Protein AF-0000000078027357 (afdb_homodimer)

Organism: NCBI:txid82991

InterPro domains:
  IPR000847 LysR, HTH, N-terminal domain [PF00126] (6-61)
  IPR000847 LysR, HTH, N-terminal domain [PS50931] (3-60)
  IPR036388 Winged helix-like DNA-binding domain superfamily [G3DSA:1.10.10.10] (1-81)
  IPR036390 Winged helix DNA-binding domain superfamily [SSF46785] (2-79)
  IPR050389 LysR-type Transcriptional Regulators [PTHR30118] (2-287)

Foldseek 3Di:
DDLDLVLLLLLLLCAVVVALCRSCVVVVHDSVVSVVSLVVVCVVPVDRQWDDDPVHTHGDPVSVVSCLQQVVVSVVVCVVVPPPPPPPVPLPAAEAEEEEAQVVVVVLVVVCVVVVPQRRRHHYHYDYHDLALVVVVVCQVSVVHFKYKDFDHPDDPQKDKDWQDKAAKWKKAACVADPDHDADALVNQAVAEAEEEPSCPRRVCVQAPCLVVDPSNVNHHYDHYDNHPVVRLVVRNVYNHMYMDGPQCQVVVVVPGRIDIGHDNDDDDGMDIMMMMHGPVSCVVCSSVSSVVCSNPDDD/DDLDLVLLLLLLLCAVVVALCRSCVVVVHDSVVSVVSLVVVCVVPVDRQWDDDPVHTHGDPVSVVSCLQCVVVSVVVCVVVVPPPPPPVDLPAAEAEEEEAQVVVVVLVVVCVVVVPLRPNHHYHYDYHDLALVVVVVCQVSVVHFKYKDFDHPDDPQKDKDWQDKAAKWKKAACVADPDHDADALVNQAVAEAEEEPSCPRRVCVQQPCLVVDPSNVNHHYDHYDNHPVVRLVVRNVYNHMYMDGPQCQVVVVVPGRIDIGHDNDDDDGMDIMMMMHGPVSCVVCSSVSSVVCSSPDHD

Secondary structure (DSSP, 8-state):
----HHHHHHHHHHHHHS-HHHHHHHHTS-HHHHHHHHHHHHHHSSS-SEEEETTEEEE-HHHHHHHHHHHHHHHHHHHHTT------S----PEEEEE--HHHHHHHHHHHHHSTTSSSSPEEEEEPPPSSHHHHHHHHHTTS-SEEEESPPPP-TTEEEEEEEEEEEEEEEETT-SS--S---HHHHHHSEEEEETTHHHHTHHHHGGGGT-HHHHT-EEEEEES-HHHHHHHHHTSS-BEEEEGGGHHHHHHHSSEEEEE-SS----EEEEEEEEETTGGGSHHHHHHHHHHHT---/----HHHHHHHHHHHHHS-HHHHHHHHT--HHHHHHHHHHHHHHSSS-SEEEETTEEEE-HHHHHHHHHHHHHHHHHHHHTT------S-S--PEEEEE--HHHHHHHHHHHHHSTTSSSSPEEEEEPPPSSHHHHHHHHHTTS-SEEEESPPPP-TTEEEEEEEEEEEEEEEETT-SS--S---HHHHHHSEEEEETTHHHHTHHHHGGGGT-HHHHT-EEEEEES-HHHHHHHHHTSS-BEEEEGGGHHHHHHHSSEEEEE-SS----EEEEEEEEETTGGGSHHHHHHHHHHHT---

Solvent-accessible surface area (backbone atoms only — not comparable to full-atom values): 32270 Å² total; per-residue (Å²): 134,75,87,51,69,67,37,50,40,46,47,37,35,26,57,75,58,43,23,55,63,55,22,10,59,73,67,72,46,51,48,65,56,41,50,48,34,51,49,50,50,26,67,69,32,94,50,67,35,55,42,84,48,99,89,40,49,37,61,26,73,58,30,50,48,49,28,64,65,38,40,48,48,34,48,48,46,40,59,63,68,56,61,59,63,78,70,63,89,56,82,65,50,55,70,48,30,35,27,33,48,49,42,58,49,45,51,52,50,53,51,44,66,73,39,65,71,66,54,80,60,36,23,44,33,38,42,79,52,64,91,40,67,65,55,46,50,47,32,30,73,51,50,69,24,50,35,39,39,40,56,79,69,78,91,42,96,60,48,45,77,43,80,68,50,72,33,44,56,24,32,39,36,15,65,77,26,85,83,53,76,92,63,65,46,55,66,56,58,55,71,34,42,26,45,43,64,58,58,39,66,82,60,18,44,71,28,38,47,52,44,87,70,34,63,76,60,66,66,48,43,62,40,37,35,25,61,42,55,41,49,50,52,53,49,23,44,72,35,69,28,32,31,77,38,51,45,82,50,47,75,63,43,50,76,75,40,62,46,45,76,39,68,60,61,60,96,76,75,37,35,36,57,37,24,41,33,32,28,60,70,46,53,70,38,62,68,52,32,52,46,50,51,51,62,68,67,59,76,135,134,74,86,51,70,68,37,50,41,47,46,36,35,27,57,75,58,44,24,56,63,55,21,10,59,73,66,71,46,52,49,66,57,42,51,47,34,50,48,49,49,27,67,68,33,94,48,67,34,54,41,85,47,100,87,41,48,37,62,25,74,58,31,50,50,49,29,65,65,35,40,46,48,36,49,48,46,40,60,64,66,57,62,60,63,78,68,66,88,55,83,66,49,54,69,49,32,34,28,34,50,50,42,57,48,44,51,52,51,52,50,44,64,71,38,64,71,67,54,80,60,37,23,43,35,38,42,78,51,66,91,42,67,65,57,46,50,47,32,31,74,51,50,70,24,49,34,39,39,40,57,78,70,78,92,44,96,60,48,45,77,44,80,69,48,74,32,44,57,24,32,40,34,14,64,78,27,84,80,53,76,93,64,67,47,54,66,56,57,54,71,34,43,27,45,42,65,58,60,39,64,81,60,18,46,70,30,37,47,51,42,88,70,34,63,76,61,65,66,48,43,62,41,36,34,26,64,43,54,38,47,50,51,53,51,23,42,73,37,69,29,33,32,77,40,50,46,83,49,46,74,63,45,51,75,75,40,63,46,44,77,41,69,60,63,61,94,75,74,38,35,36,57,36,22,42,34,30,27,60,69,45,52,71,37,62,68,52,32,51,46,50,52,50,62,69,66,59,75,134

Nearest PDB structures (foldseek):
  2esn-assembly1_D  TM=6.132E-01  e=6.897E-20  Pseudomonas aeruginosa
  2esn-assembly1_A  TM=5.566E-01  e=1.843E-20  Pseudomonas aeruginosa
  2esn-assembly1_B  TM=5.673E-01  e=1.166E-18  Pseudomonas aeruginosa
  4rns-assembly2_C  TM=7.978E-01  e=6.144E-14  Sphingobium chlorophenolicum
  4x6g-assembly1_C  TM=5.302E-01  e=4.193E-17  Pseudomonas aeruginosa PAO1

Sequence (600 aa):
MKIDFNSLVILNAVVESGSVSIAAQRLSISPSSVTYAINKLRRLTDNPIFTRSKTGVKPTTLAHELNTRYKKTVLMINEGLGIEGENHESDVSKTITISTYTYIELWISLMTLKKESVINNGILNFITHPGTNDERLMKLRNREVDIDIGAQLPNDPSIVSYRLFSSPFKVMVSKAHSSIKDTLSVDEWSKNQHIEWNRINSETSSMMGDAQIIEEMMVRKTHITSDSSLNMMMMCANSDSLMLIPEYFCCCIDELLPVKFFDIPFVNSMEASLYVHAHTTSLKDASVGGFLNVIRNYNCMKIDFNSLVILNAVVESGSVSIAAQRLSISPSSVTYAINKLRRLTDNPIFTRSKTGVKPTTLAHELNTRYKKTVLMINEGLGIEGENHESDVSKTITISTYTYIELWISLMTLKKESVINNGILNFITHPGTNDERLMKLRNREVDIDIGAQLPNDPSIVSYRLFSSPFKVMVSKAHSSIKDTLSVDEWSKNQHIEWNRINSETSSMMGDAQIIEEMMVRKTHITSDSSLNMMMMCANSDSLMLIPEYFCCCIDELLPVKFFDIPFVNSMEASLYVHAHTTSLKDASVGGFLNVIRNYNC

Structure (mmCIF, N/CA/C/O backbone):
data_AF-0000000078027357-model_v1
#
loop_
_entity.id
_entity.type
_entity.pdbx_description
1 polymer 'LysR family transcriptional regulator'
#
loop_
_atom_site.group_PDB
_atom_site.id
_atom_site.type_symbol
_atom_site.label_atom_id
_atom_site.label_alt_id
_atom_site.label_comp_id
_atom_site.label_asym_id
_atom_site.label_entity_id
_atom_site.label_seq_id
_atom_site.pdbx_PDB_ins_code
_atom_site.Cartn_x
_atom_site.Cartn_y
_atom_site.Cartn_z
_atom_site.occupancy
_atom_site.B_iso_or_equiv
_atom_site.auth_seq_id
_atom_site.auth_comp_id
_atom_site.auth_asym_id
_atom_site.auth_atom_id
_atom_site.pdbx_PDB_model_num
ATOM 1 N N . MET A 1 1 ? -5.953 26.016 -26.688 1 31.75 1 MET A N 1
ATOM 2 C CA . MET A 1 1 ? -6.426 26.969 -25.688 1 31.75 1 MET A CA 1
ATOM 3 C C . MET A 1 1 ? -6.047 26.531 -24.281 1 31.75 1 MET A C 1
ATOM 5 O O . MET A 1 1 ? -6.211 25.359 -23.922 1 31.75 1 MET A O 1
ATOM 9 N N . LYS A 1 2 ? -5.266 27.219 -23.625 1 43 2 LYS A N 1
ATOM 10 C CA . LYS A 1 2 ? -4.477 26.953 -22.422 1 43 2 LYS A CA 1
ATOM 11 C C . LYS A 1 2 ? -5.32 27.125 -21.156 1 43 2 LYS A C 1
ATOM 13 O O . LYS A 1 2 ? -6.066 28.109 -21.031 1 43 2 LYS A O 1
ATOM 18 N N . ILE A 1 3 ? -5.66 26.156 -20.516 1 47.62 3 ILE A N 1
ATOM 19 C CA . ILE A 1 3 ? -6.266 26.328 -19.188 1 47.62 3 ILE A CA 1
ATOM 20 C C . ILE A 1 3 ? -5.512 27.406 -18.406 1 47.62 3 ILE A C 1
ATOM 22 O O . ILE A 1 3 ? -4.285 27.328 -18.281 1 47.62 3 ILE A O 1
ATOM 26 N N . ASP A 1 4 ? -6.238 28.609 -18.281 1 53.19 4 ASP A N 1
ATOM 27 C CA . ASP A 1 4 ? -5.562 29.656 -17.516 1 53.19 4 ASP A CA 1
ATOM 28 C C . ASP A 1 4 ? -5.695 29.438 -16.016 1 53.19 4 ASP A C 1
ATOM 30 O O . ASP A 1 4 ? -6.605 28.734 -15.57 1 53.19 4 ASP A O 1
ATOM 34 N N . PHE A 1 5 ? -4.82 29.922 -15.266 1 54.72 5 PHE A N 1
ATOM 35 C CA . PHE A 1 5 ? -4.664 29.766 -13.828 1 54.72 5 PHE A CA 1
ATOM 36 C C . PHE A 1 5 ? -5.91 30.234 -13.086 1 54.72 5 PHE A C 1
ATOM 38 O O . PHE A 1 5 ? -6.355 29.594 -12.133 1 54.72 5 PHE A O 1
ATOM 45 N N . ASN A 1 6 ? -6.473 31.297 -13.633 1 59.97 6 ASN A N 1
ATOM 46 C CA . ASN A 1 6 ? -7.652 31.859 -12.992 1 59.97 6 ASN A CA 1
ATOM 47 C C . ASN A 1 6 ? -8.836 30.906 -13.031 1 59.97 6 ASN A C 1
ATOM 49 O O . ASN A 1 6 ? -9.602 30.812 -12.07 1 59.97 6 ASN A O 1
ATOM 53 N N . SER A 1 7 ? -8.828 30.188 -14.062 1 65.44 7 SER A N 1
ATOM 54 C CA . SER A 1 7 ? -9.914 29.234 -14.219 1 65.44 7 SER A CA 1
ATOM 55 C C . SER A 1 7 ? -9.781 28.078 -13.234 1 65.44 7 SER A C 1
ATOM 57 O O . SER A 1 7 ? -10.789 27.578 -12.719 1 65.44 7 SER A O 1
ATOM 59 N N . LEU A 1 8 ? -8.633 27.781 -12.898 1 67.44 8 LEU A N 1
ATOM 60 C CA . LEU A 1 8 ? -8.398 26.672 -11.969 1 67.44 8 LEU A CA 1
ATOM 61 C C . LEU A 1 8 ? -8.703 27.109 -10.539 1 67.44 8 LEU A C 1
ATOM 63 O O . LEU A 1 8 ? -9.234 26.328 -9.75 1 67.44 8 LEU A O 1
ATOM 67 N N . VAL A 1 9 ? -8.453 28.344 -10.297 1 66.75 9 VAL A N 1
ATOM 68 C CA . VAL A 1 9 ? -8.773 28.922 -8.992 1 66.75 9 VAL A CA 1
ATOM 69 C C . VAL A 1 9 ? -10.289 28.953 -8.812 1 66.75 9 VAL A C 1
ATOM 71 O O . VAL A 1 9 ? -10.805 28.609 -7.746 1 66.75 9 VAL A O 1
ATOM 74 N N . ILE A 1 10 ? -10.914 29.328 -9.844 1 71 10 ILE A N 1
ATOM 75 C CA . ILE A 1 10 ? -12.367 29.438 -9.828 1 71 10 ILE A CA 1
ATOM 76 C C . ILE A 1 10 ? -12.984 28.031 -9.719 1 71 10 ILE A C 1
ATOM 78 O O . ILE A 1 10 ? -13.93 27.828 -8.953 1 71 10 ILE A O 1
ATOM 82 N N . LEU A 1 11 ? -12.375 27.125 -10.391 1 73.88 11 LEU A N 1
ATOM 83 C CA . LEU A 1 11 ? -12.82 25.75 -10.328 1 73.88 11 LEU A CA 1
ATOM 84 C C . LEU A 1 11 ? -12.734 25.219 -8.898 1 73.88 11 LEU A C 1
ATOM 86 O O . LEU A 1 11 ? -13.695 24.625 -8.391 1 73.88 11 LEU A O 1
ATOM 90 N N . ASN A 1 12 ? -11.641 25.484 -8.367 1 71.25 12 ASN A N 1
ATOM 91 C CA . ASN A 1 12 ? -11.43 25.047 -6.988 1 71.25 12 ASN A CA 1
ATOM 92 C C . ASN A 1 12 ? -12.453 25.672 -6.043 1 71.25 12 ASN A C 1
ATOM 94 O O . ASN A 1 12 ? -13.008 24.969 -5.191 1 71.25 12 ASN A O 1
ATOM 98 N N . ALA A 1 13 ? -12.688 26.922 -6.172 1 70.25 13 ALA A N 1
ATOM 99 C CA . ALA A 1 13 ? -13.633 27.641 -5.32 1 70.25 13 ALA A CA 1
ATOM 100 C C . ALA A 1 13 ? -15.047 27.094 -5.492 1 70.25 13 ALA A C 1
ATOM 102 O O . ALA A 1 13 ? -15.781 26.938 -4.516 1 70.25 13 ALA A O 1
ATOM 103 N N . VAL A 1 14 ? -15.328 26.688 -6.672 1 74.56 14 VAL A N 1
ATOM 104 C CA . VAL A 1 14 ? -16.672 26.203 -6.965 1 74.56 14 VAL A CA 1
ATOM 105 C C . VAL A 1 14 ? -16.844 24.781 -6.457 1 74.56 14 VAL A C 1
ATOM 107 O O . VAL A 1 14 ? -17.859 24.438 -5.863 1 74.56 14 VAL A O 1
ATOM 110 N N . VAL A 1 15 ? -15.805 24.062 -6.656 1 70.88 15 VAL A N 1
ATOM 111 C CA . VAL A 1 15 ? -15.859 22.656 -6.238 1 70.88 15 VAL A CA 1
ATOM 112 C C . VAL A 1 15 ? -15.922 22.578 -4.715 1 70.88 15 VAL A C 1
ATOM 114 O O . VAL A 1 15 ? -16.688 21.781 -4.164 1 70.88 15 VAL A O 1
ATOM 117 N N . GLU A 1 16 ? -15.18 23.422 -4.062 1 66.69 16 GLU A N 1
ATOM 118 C CA . GLU A 1 16 ? -15.109 23.406 -2.605 1 66.69 16 GLU A CA 1
ATOM 119 C C . GLU A 1 16 ? -16.375 23.984 -1.987 1 66.69 16 GLU A C 1
ATOM 121 O O . GLU A 1 16 ? -16.859 23.5 -0.96 1 66.69 16 GLU A O 1
ATOM 126 N N . SER A 1 17 ? -16.891 25.016 -2.637 1 65.62 17 SER A N 1
ATOM 127 C CA . SER A 1 17 ? -18.031 25.719 -2.061 1 65.62 17 SER A CA 1
ATOM 128 C C . SER A 1 17 ? -19.344 25.109 -2.555 1 65.62 17 SER A C 1
ATOM 130 O O . SER A 1 17 ? -20.391 25.281 -1.914 1 65.62 17 SER A O 1
ATOM 132 N N . GLY A 1 18 ? -19.188 24.391 -3.605 1 66.94 18 GLY A N 1
ATOM 133 C CA . GLY A 1 18 ? -20.375 23.844 -4.238 1 66.94 18 GLY A CA 1
ATOM 134 C C . GLY A 1 18 ? -21.328 24.891 -4.773 1 66.94 18 GLY A C 1
ATOM 135 O O . GLY A 1 18 ? -22.484 24.609 -5.074 1 66.94 18 GLY A O 1
ATOM 136 N N . SER A 1 19 ? -20.906 26.109 -4.785 1 69.81 19 SER A N 1
ATOM 137 C CA . SER A 1 19 ? -21.781 27.219 -5.168 1 69.81 19 SER A CA 1
ATOM 138 C C . SER A 1 19 ? -21 28.281 -5.93 1 69.81 19 SER A C 1
ATOM 140 O O . SER A 1 19 ? -19.906 28.672 -5.531 1 69.81 19 SER A O 1
A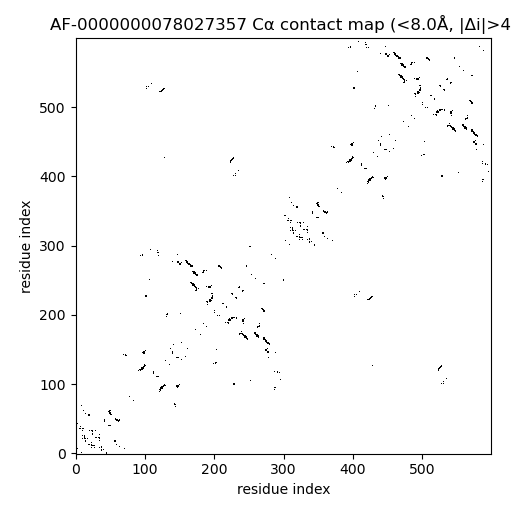TOM 142 N N . VAL A 1 20 ? -21.672 28.688 -7.023 1 75.88 20 VAL A N 1
ATOM 143 C CA . VAL A 1 20 ? -21.094 29.75 -7.836 1 75.88 20 VAL A CA 1
ATOM 144 C C . VAL A 1 20 ? -21.078 31.062 -7.039 1 75.88 20 VAL A C 1
ATOM 146 O O . VAL A 1 20 ? -20.078 31.781 -7.035 1 75.88 20 VAL A O 1
ATOM 149 N N . SER A 1 21 ? -22.172 31.281 -6.359 1 76.19 21 SER A N 1
ATOM 150 C CA . SER A 1 21 ? -22.281 32.531 -5.617 1 76.19 21 SER A CA 1
ATOM 151 C C . SER A 1 21 ? -21.297 32.594 -4.457 1 76.19 21 SER A C 1
ATOM 153 O O . SER A 1 21 ? -20.672 33.625 -4.207 1 76.19 21 SER A O 1
ATOM 155 N N . ILE A 1 22 ? -21.094 31.516 -3.838 1 76.38 22 ILE A N 1
ATOM 156 C CA . ILE A 1 22 ? -20.188 31.453 -2.707 1 76.38 22 ILE A CA 1
ATOM 157 C C . ILE A 1 22 ? -18.734 31.531 -3.209 1 76.38 22 ILE A C 1
ATOM 159 O O . ILE A 1 22 ? -17.906 32.219 -2.627 1 76.38 22 ILE A O 1
ATOM 163 N N . ALA A 1 23 ? -18.547 30.922 -4.203 1 76.81 23 ALA A N 1
ATOM 164 C CA . ALA A 1 23 ? -17.219 30.984 -4.82 1 76.81 23 ALA A CA 1
ATOM 165 C C . ALA A 1 23 ? -16.891 32.406 -5.262 1 76.81 23 ALA A C 1
ATOM 167 O O . ALA A 1 23 ? -15.766 32.875 -5.059 1 76.81 23 ALA A O 1
ATOM 168 N N . ALA A 1 24 ? -17.812 33 -5.812 1 78.44 24 ALA A N 1
ATOM 169 C CA . ALA A 1 24 ? -17.656 34.406 -6.242 1 78.44 24 ALA A CA 1
ATOM 170 C C . ALA A 1 24 ? -17.328 35.281 -5.059 1 78.44 24 ALA A C 1
ATOM 172 O O . ALA A 1 24 ? -16.438 36.156 -5.145 1 78.44 24 ALA A O 1
ATOM 173 N N . GLN A 1 25 ? -18.031 35.062 -4.051 1 76.5 25 GLN A N 1
ATOM 174 C CA . GLN A 1 25 ? -17.797 35.812 -2.834 1 76.5 25 GLN A CA 1
ATOM 175 C C . GLN A 1 25 ? -16.406 35.531 -2.264 1 76.5 25 GLN A C 1
ATOM 177 O O . GLN A 1 25 ? -15.695 36.469 -1.883 1 76.5 25 GLN A O 1
ATOM 182 N N . ARG A 1 26 ? -16.062 34.344 -2.312 1 70.5 26 ARG A N 1
ATOM 183 C CA . ARG A 1 26 ? -14.781 33.906 -1.751 1 70.5 26 ARG A CA 1
ATOM 184 C C . ARG A 1 26 ? -13.617 34.5 -2.555 1 70.5 26 ARG A C 1
ATOM 186 O O . ARG A 1 26 ? -12.578 34.844 -1.988 1 70.5 26 ARG A O 1
ATOM 193 N N . LEU A 1 27 ? -13.859 34.562 -3.766 1 69.44 27 LEU A N 1
ATOM 194 C CA . LEU A 1 27 ? -12.797 35 -4.668 1 69.44 27 LEU A CA 1
ATOM 195 C C . LEU A 1 27 ? -12.922 36.5 -4.965 1 69.44 27 LEU A C 1
ATOM 197 O O . LEU A 1 27 ? -12.086 37.062 -5.684 1 69.44 27 LEU A O 1
ATOM 201 N N . SER A 1 28 ? -13.906 37.062 -4.414 1 70.62 28 SER A N 1
ATOM 202 C CA . SER A 1 28 ? -14.18 38.5 -4.613 1 70.62 28 SER A CA 1
ATOM 203 C C . SER A 1 28 ? -14.297 38.812 -6.098 1 70.62 28 SER A C 1
ATOM 205 O O . SER A 1 28 ? -13.703 39.812 -6.562 1 70.62 28 SER A O 1
ATOM 207 N N . ILE A 1 29 ? -14.969 37.938 -6.758 1 76.31 29 ILE A N 1
ATOM 208 C CA . ILE A 1 29 ? -15.273 38.219 -8.164 1 76.31 29 ILE A CA 1
ATOM 209 C C . ILE A 1 29 ? -16.781 38.094 -8.391 1 76.31 29 ILE A C 1
ATOM 211 O O . ILE A 1 29 ? -17.531 37.75 -7.484 1 76.31 29 ILE A O 1
ATOM 215 N N . SER A 1 30 ? -17.203 38.562 -9.523 1 76.69 30 SER A N 1
ATOM 216 C CA . SER A 1 30 ? -18.625 38.5 -9.836 1 76.69 30 SER A CA 1
ATOM 217 C C . SER A 1 30 ? -19.047 37.062 -10.164 1 76.69 30 SER A C 1
ATOM 219 O O . SER A 1 30 ? -18.266 36.281 -10.68 1 76.69 30 SER A O 1
ATOM 221 N N . PRO A 1 31 ? -20.266 36.781 -9.781 1 78.31 31 PRO A N 1
ATOM 222 C CA . PRO A 1 31 ? -20.797 35.469 -10.164 1 78.31 31 PRO A CA 1
ATOM 223 C C . PRO A 1 31 ? -20.703 35.219 -11.664 1 78.31 31 PRO A C 1
ATOM 225 O O . PRO A 1 31 ? -20.5 34.062 -12.094 1 78.31 31 PRO A O 1
ATOM 228 N N . SER A 1 32 ? -20.844 36.188 -12.414 1 78.38 32 SER A N 1
ATOM 229 C CA . SER A 1 32 ? -20.734 36.094 -13.867 1 78.38 32 SER A CA 1
ATOM 230 C C . SER A 1 32 ? -19.312 35.688 -14.281 1 78.38 32 SER A C 1
ATOM 232 O O . SER A 1 32 ? -19.125 34.906 -15.219 1 78.38 32 SER A O 1
ATOM 234 N N . SER A 1 33 ? -18.375 36.219 -13.625 1 74.75 33 SER A N 1
ATOM 235 C CA . SER A 1 33 ? -16.984 35.875 -13.891 1 74.75 33 SER A CA 1
ATOM 236 C C . SER A 1 33 ? -16.688 34.406 -13.555 1 74.75 33 SER A C 1
ATOM 238 O O . SER A 1 33 ? -15.93 33.75 -14.258 1 74.75 33 SER A O 1
ATOM 240 N N . VAL A 1 34 ? -17.297 33.969 -12.477 1 76.31 34 VAL A N 1
ATOM 241 C CA . VAL A 1 34 ? -17.156 32.562 -12.102 1 76.31 34 VAL A CA 1
ATOM 242 C C . VAL A 1 34 ? -17.797 31.688 -13.18 1 76.31 34 VAL A C 1
ATOM 244 O O . VAL A 1 34 ? -17.172 30.719 -13.641 1 76.31 34 VAL A O 1
ATOM 247 N N . THR A 1 35 ? -18.891 32.062 -13.562 1 72.69 35 THR A N 1
ATOM 248 C CA . THR A 1 35 ? -19.625 31.328 -14.586 1 72.69 35 THR A CA 1
ATOM 249 C C . THR A 1 35 ? -18.859 31.344 -15.906 1 72.69 35 THR A C 1
ATOM 251 O O . THR A 1 35 ? -18.766 30.312 -16.578 1 72.69 35 THR A O 1
ATOM 254 N N . TYR A 1 36 ? -18.328 32.375 -16.172 1 73.62 36 TYR A N 1
ATOM 255 C CA . TYR A 1 36 ? -17.516 32.5 -17.375 1 73.62 36 TYR A CA 1
ATOM 256 C C . TYR A 1 36 ? -16.297 31.578 -17.328 1 73.62 36 TYR A C 1
ATOM 258 O O . TYR A 1 36 ? -16 30.875 -18.297 1 73.62 36 TYR A O 1
ATOM 266 N N . ALA A 1 37 ? -15.648 31.625 -16.266 1 71.19 37 ALA A N 1
ATOM 267 C CA . ALA A 1 37 ? -14.453 30.797 -16.094 1 71.19 37 ALA A CA 1
ATOM 268 C C . ALA A 1 37 ? -14.805 29.312 -16.172 1 71.19 37 ALA A C 1
ATOM 270 O O . ALA A 1 37 ? -14.062 28.531 -16.766 1 71.19 37 ALA A O 1
ATOM 271 N N . ILE A 1 38 ? -15.914 28.984 -15.617 1 71.44 38 ILE A N 1
ATOM 272 C CA . ILE A 1 38 ? -16.391 27.609 -15.633 1 71.44 38 ILE A CA 1
ATOM 273 C C . ILE A 1 38 ? -16.734 27.203 -17.062 1 71.44 38 ILE A C 1
ATOM 275 O O . ILE A 1 38 ? -16.375 26.109 -17.5 1 71.44 38 ILE A O 1
ATOM 279 N N . ASN A 1 39 ? -17.344 28.109 -17.688 1 69.19 39 ASN A N 1
ATOM 280 C CA . ASN A 1 39 ? -17.672 27.859 -19.078 1 69.19 39 ASN A CA 1
ATOM 281 C C . ASN A 1 39 ? -16.422 27.734 -19.953 1 69.19 39 ASN A C 1
ATOM 283 O O . ASN A 1 39 ? -16.375 26.906 -20.859 1 69.19 39 ASN A O 1
ATOM 287 N N . LYS A 1 40 ? -15.562 28.5 -19.688 1 70.81 40 LYS A N 1
ATOM 288 C CA . LYS A 1 40 ? -14.281 28.422 -20.375 1 70.81 40 LYS A CA 1
ATOM 289 C C . LYS A 1 40 ? -13.625 27.062 -20.156 1 70.81 40 LYS A C 1
ATOM 291 O O . LYS A 1 40 ? -13.117 26.453 -21.109 1 70.81 40 LYS A O 1
ATOM 296 N N . LEU A 1 41 ? -13.609 26.656 -18.938 1 67.75 41 LEU A N 1
ATOM 297 C CA . LEU A 1 41 ? -13.055 25.344 -18.609 1 67.75 41 LEU A CA 1
ATOM 298 C C . LEU A 1 41 ? -13.836 24.234 -19.312 1 67.75 41 LEU A C 1
ATOM 300 O O . LEU A 1 41 ? -13.242 23.266 -19.781 1 67.75 41 LEU A O 1
ATOM 304 N N . ARG A 1 42 ? -15.055 24.438 -19.344 1 66.62 42 ARG A N 1
ATOM 305 C CA . ARG A 1 42 ? -15.938 23.5 -20.031 1 66.62 42 ARG A CA 1
ATOM 306 C C . ARG A 1 42 ? -15.586 23.391 -21.516 1 66.62 42 ARG A C 1
ATOM 308 O O . ARG A 1 42 ? -15.57 22.297 -22.078 1 66.62 42 ARG A O 1
ATOM 315 N N . ARG A 1 43 ? -15.375 24.453 -22.016 1 63.91 43 ARG A N 1
ATOM 316 C CA . ARG A 1 43 ? -15.047 24.484 -23.438 1 63.91 43 ARG A CA 1
ATOM 317 C C . ARG A 1 43 ? -13.695 23.828 -23.703 1 63.91 43 ARG A C 1
ATOM 319 O O . ARG A 1 43 ? -13.492 23.219 -24.75 1 63.91 43 ARG A O 1
ATOM 326 N N . LEU A 1 44 ? -12.977 24.062 -22.688 1 58.91 44 LEU A N 1
ATOM 327 C CA . LEU A 1 44 ? -11.641 23.5 -22.859 1 58.91 44 LEU A CA 1
ATOM 328 C C . LEU A 1 44 ? -11.648 22 -22.656 1 58.91 44 LEU A C 1
ATOM 330 O O . LEU A 1 44 ? -10.789 21.281 -23.172 1 58.91 44 LEU A O 1
ATOM 334 N N . THR A 1 45 ? -12.648 21.688 -21.797 1 58.97 45 THR A N 1
ATOM 335 C CA . THR A 1 45 ? -12.734 20.266 -21.516 1 58.97 45 THR A CA 1
ATOM 336 C C . THR A 1 45 ? -13.898 19.625 -22.266 1 58.97 45 THR A C 1
ATOM 338 O O . THR A 1 45 ? -14.914 20.281 -22.516 1 58.97 45 THR A O 1
ATOM 341 N N . ASP A 1 46 ? -13.805 19.078 -23.328 1 55.09 46 ASP A N 1
ATOM 342 C CA . ASP A 1 46 ? -14.891 18.484 -24.109 1 55.09 46 ASP A CA 1
ATOM 343 C C . ASP A 1 46 ? -15.93 17.844 -23.203 1 55.09 46 ASP A C 1
ATOM 345 O O . ASP A 1 46 ? -16.938 17.328 -23.672 1 55.09 46 ASP A O 1
ATOM 349 N N . ASN A 1 47 ? -15.688 17.812 -21.922 1 52.94 47 ASN A N 1
ATOM 350 C CA . ASN A 1 47 ? -16.594 17.219 -20.969 1 52.94 47 ASN A CA 1
ATOM 351 C C . ASN A 1 47 ? -17.109 18.25 -19.953 1 52.94 47 ASN A C 1
ATOM 353 O O . ASN A 1 47 ? -16.375 19.172 -19.594 1 52.94 47 ASN A O 1
ATOM 357 N N . PRO A 1 48 ? -18.359 18.016 -19.547 1 60.47 48 PRO A N 1
ATOM 358 C CA . PRO A 1 48 ? -18.922 18.969 -18.578 1 60.47 48 PRO A CA 1
ATOM 359 C C . PRO A 1 48 ? -18.219 18.906 -17.219 1 60.47 48 PRO A C 1
ATOM 361 O O . PRO A 1 48 ? -18.016 17.812 -16.672 1 60.47 48 PRO A O 1
ATOM 364 N N . ILE A 1 49 ? -17.594 20.047 -16.688 1 62.62 49 ILE A N 1
ATOM 365 C CA . ILE A 1 49 ? -16.938 20.141 -15.383 1 62.62 49 ILE A CA 1
ATOM 366 C C . ILE A 1 49 ? -17.969 20.375 -14.297 1 62.62 49 ILE A C 1
ATOM 368 O O . ILE A 1 49 ? -17.797 19.938 -13.156 1 62.62 49 ILE A O 1
ATOM 372 N N . PHE A 1 50 ? -19.125 20.922 -14.742 1 62.66 50 PHE A N 1
ATOM 373 C CA . PHE A 1 50 ? -20.219 21.141 -13.805 1 62.66 50 PHE A CA 1
ATOM 374 C C . PHE A 1 50 ? -21.562 20.781 -14.445 1 62.66 50 PHE A C 1
ATOM 376 O O . PHE A 1 50 ? -21.734 20.906 -15.656 1 62.66 50 PHE A O 1
ATOM 383 N N . THR A 1 51 ? -22.297 20.109 -13.664 1 67.75 51 THR A N 1
ATOM 384 C CA . THR A 1 51 ? -23.672 19.891 -14.086 1 67.75 51 THR A CA 1
ATOM 385 C C . THR A 1 51 ? -24.625 20.797 -13.32 1 67.75 51 THR A C 1
ATOM 387 O O . THR A 1 51 ? -24.375 21.109 -12.156 1 67.75 51 THR A O 1
ATOM 390 N N . ARG A 1 52 ? -25.609 21.359 -14.023 1 57.47 52 ARG A N 1
ATOM 391 C CA . ARG A 1 52 ? -26.656 22.172 -13.406 1 57.47 52 ARG A CA 1
ATOM 392 C C . ARG A 1 52 ? -27.719 21.297 -12.742 1 57.47 52 ARG A C 1
ATOM 394 O O . ARG A 1 52 ? -28.109 20.266 -13.297 1 57.47 52 ARG A O 1
ATOM 401 N N . SER A 1 53 ? -27.766 21.453 -11.438 1 61.72 53 SER A N 1
ATOM 402 C CA . SER A 1 53 ? -28.844 20.797 -10.695 1 61.72 53 SER A CA 1
ATOM 403 C C . SER A 1 53 ? -29.812 21.828 -10.125 1 61.72 53 SER A C 1
ATOM 405 O O . SER A 1 53 ? -29.562 23.031 -10.195 1 61.72 53 SER A O 1
ATOM 407 N N . LYS A 1 54 ? -31.031 21.422 -9.656 1 59.12 54 LYS A N 1
ATOM 408 C CA . LYS A 1 54 ? -32.031 22.297 -9.062 1 59.12 54 LYS A CA 1
ATOM 409 C C . LYS A 1 54 ? -31.453 23.094 -7.906 1 59.12 54 LYS A C 1
ATOM 411 O O . LYS A 1 54 ? -31.922 24.203 -7.613 1 59.12 54 LYS A O 1
ATOM 416 N N . THR A 1 55 ? -30.5 22.531 -7.324 1 56.06 55 THR A N 1
ATOM 417 C CA . THR A 1 55 ? -29.984 23.125 -6.098 1 56.06 55 THR A CA 1
ATOM 418 C C . THR A 1 55 ? -28.672 23.859 -6.359 1 56.06 55 THR A C 1
ATOM 420 O O . THR A 1 55 ? -28 24.297 -5.422 1 56.06 55 THR A O 1
ATOM 423 N N . GLY A 1 56 ? -28.281 23.922 -7.609 1 57.25 56 GLY A N 1
ATOM 424 C CA . GLY A 1 56 ? -27.062 24.672 -7.918 1 57.25 56 GLY A CA 1
ATOM 425 C C . GLY A 1 56 ? -26.156 23.938 -8.883 1 57.25 56 GLY A C 1
ATOM 426 O O . GLY A 1 56 ? -26.609 23.078 -9.648 1 57.25 56 GLY A O 1
ATOM 427 N N . VAL A 1 57 ? -24.875 24.344 -8.953 1 59.12 57 VAL A N 1
ATOM 428 C CA . VAL A 1 57 ? -23.906 23.75 -9.867 1 59.12 57 VAL A CA 1
ATOM 429 C C . VAL A 1 57 ? -23.172 22.609 -9.172 1 59.12 57 VAL A C 1
ATOM 431 O O . VAL A 1 57 ? -22.688 22.781 -8.055 1 59.12 57 VAL A O 1
ATOM 434 N N . LYS A 1 58 ? -23.25 21.469 -9.734 1 65.06 58 LYS A N 1
ATOM 435 C CA . LYS A 1 58 ? -22.562 20.312 -9.141 1 65.06 58 LYS A CA 1
ATOM 436 C C . LYS A 1 58 ? -21.328 19.922 -9.953 1 65.06 58 LYS A C 1
ATOM 438 O O . LYS A 1 58 ? -21.406 19.797 -11.18 1 65.06 58 LYS A O 1
ATOM 443 N N . PRO A 1 59 ? -20.219 19.969 -9.234 1 63.47 59 PRO A N 1
ATOM 444 C CA . PRO A 1 59 ? -19.016 19.547 -9.945 1 63.47 59 PRO A CA 1
ATOM 445 C C . PRO A 1 59 ? -19.109 18.125 -10.469 1 63.47 59 PRO A C 1
ATOM 447 O O . PRO A 1 59 ? -19.703 17.266 -9.812 1 63.47 59 PRO A O 1
ATOM 450 N N . THR A 1 60 ? -18.688 17.922 -11.703 1 62.03 60 THR A N 1
ATOM 451 C CA . THR A 1 60 ? -18.609 16.578 -12.266 1 62.03 60 THR A CA 1
ATOM 452 C C . THR A 1 60 ? -17.406 15.836 -11.711 1 62.03 60 THR A C 1
ATOM 454 O O . THR A 1 60 ? -16.609 16.406 -10.961 1 62.03 60 THR A O 1
ATOM 457 N N . THR A 1 61 ? -17.344 14.617 -12 1 58.62 61 THR A N 1
ATOM 458 C CA . THR A 1 61 ? -16.172 13.82 -11.648 1 58.62 61 THR A CA 1
ATOM 459 C C . THR A 1 61 ? -14.898 14.453 -12.188 1 58.62 61 THR A C 1
ATOM 461 O O . THR A 1 61 ? -13.867 14.484 -11.508 1 58.62 61 THR A O 1
ATOM 464 N N . LEU A 1 62 ? -15.086 15.008 -13.336 1 59.5 62 LEU A N 1
ATOM 465 C CA . LEU A 1 62 ? -13.961 15.672 -13.969 1 59.5 62 LEU A CA 1
ATOM 466 C C . LEU A 1 62 ? -13.555 16.922 -13.18 1 59.5 62 LEU A C 1
ATOM 468 O O . LEU A 1 62 ? -12.359 17.188 -13.016 1 59.5 62 LEU A O 1
ATOM 472 N N . ALA A 1 63 ? -14.508 17.594 -12.734 1 61.84 63 ALA A N 1
ATOM 473 C CA . ALA A 1 63 ? -14.242 18.781 -11.93 1 61.84 63 ALA A CA 1
ATOM 474 C C . ALA A 1 63 ? -13.492 18.422 -10.648 1 61.84 63 ALA A C 1
ATOM 476 O O . ALA A 1 63 ? -12.516 19.094 -10.289 1 61.84 63 ALA A O 1
ATOM 477 N N . HIS A 1 64 ? -13.875 17.438 -10.078 1 60.81 64 HIS A N 1
ATOM 478 C CA . HIS A 1 64 ? -13.234 16.984 -8.852 1 60.81 64 HIS A CA 1
ATOM 479 C C . HIS A 1 64 ? -11.82 16.484 -9.117 1 60.81 64 HIS A C 1
ATOM 481 O O . HIS A 1 64 ? -10.898 16.766 -8.344 1 60.81 64 HIS A O 1
ATOM 487 N N . GLU A 1 65 ? -11.727 15.906 -10.203 1 57.31 65 GLU A N 1
ATOM 488 C CA . GLU A 1 65 ? -10.414 15.406 -10.609 1 57.31 65 GLU A CA 1
ATOM 489 C C . GLU A 1 65 ? -9.453 16.562 -10.891 1 57.31 65 GLU A C 1
ATOM 491 O O . GLU A 1 65 ? -8.297 16.531 -10.453 1 57.31 65 GLU A O 1
ATOM 496 N N . LEU A 1 66 ? -10 17.469 -11.594 1 58.69 66 LEU A N 1
ATOM 497 C CA . LEU A 1 66 ? -9.188 18.641 -11.922 1 58.69 66 LEU A CA 1
ATOM 498 C C . LEU A 1 66 ? -8.844 19.438 -10.664 1 58.69 66 LEU A C 1
ATOM 500 O O . LEU A 1 66 ? -7.711 19.906 -10.516 1 58.69 66 LEU A O 1
ATOM 504 N N . ASN A 1 67 ? -9.828 19.5 -9.82 1 58.88 67 ASN A N 1
ATOM 505 C CA . ASN A 1 67 ? -9.609 20.219 -8.562 1 58.88 67 ASN A CA 1
ATOM 506 C C . ASN A 1 67 ? -8.57 19.516 -7.699 1 58.88 67 ASN A C 1
ATOM 508 O O . ASN A 1 67 ? -7.711 20.156 -7.098 1 58.88 67 ASN A O 1
ATOM 512 N N . THR A 1 68 ? -8.742 18.312 -7.707 1 54.38 68 THR A N 1
ATOM 513 C CA . THR A 1 68 ? -7.781 17.531 -6.93 1 54.38 68 THR A CA 1
ATOM 514 C C . THR A 1 68 ? -6.379 17.656 -7.52 1 54.38 68 THR A C 1
ATOM 516 O O . THR A 1 68 ? -5.402 17.797 -6.781 1 54.38 68 THR A O 1
ATOM 519 N N . ARG A 1 69 ? -6.426 17.719 -8.828 1 51.5 69 ARG A N 1
ATOM 520 C CA . ARG A 1 69 ? -5.176 17.781 -9.578 1 51.5 69 ARG A CA 1
ATOM 521 C C . ARG A 1 69 ? -4.508 19.141 -9.406 1 51.5 69 ARG A C 1
ATOM 523 O O . ARG A 1 69 ? -3.281 19.219 -9.312 1 51.5 69 ARG A O 1
ATOM 530 N N . TYR A 1 70 ? -5.352 20.172 -9.32 1 51.91 70 TYR A N 1
ATOM 531 C CA . TYR A 1 70 ? -4.773 21.5 -9.398 1 51.91 70 TYR A CA 1
ATOM 532 C C . TYR A 1 70 ? -4.906 22.234 -8.062 1 51.91 70 TYR A C 1
ATOM 534 O O . TYR A 1 70 ? -4.512 23.391 -7.938 1 51.91 70 TYR A O 1
ATOM 542 N N . LYS A 1 71 ? -5.473 21.547 -7.141 1 54.97 71 LYS A N 1
ATOM 543 C CA . LYS A 1 71 ? -5.73 22.188 -5.852 1 54.97 71 LYS A CA 1
ATOM 544 C C . LYS A 1 71 ? -4.457 22.812 -5.281 1 54.97 71 LYS A C 1
ATOM 546 O O . LYS A 1 71 ? -4.461 23.953 -4.828 1 54.97 71 LYS A O 1
ATOM 551 N N . LYS A 1 72 ? -3.527 22.062 -5.324 1 49.38 72 LYS A N 1
ATOM 552 C CA . LYS A 1 72 ? -2.287 22.562 -4.734 1 49.38 72 LYS A CA 1
ATOM 553 C C . LYS A 1 72 ? -1.736 23.75 -5.527 1 49.38 72 LYS A C 1
ATOM 555 O O . LYS A 1 72 ? -1.247 24.719 -4.945 1 49.38 72 LYS A O 1
ATOM 560 N N . THR A 1 73 ? -1.862 23.609 -6.836 1 46.62 73 THR A N 1
ATOM 561 C CA . THR A 1 73 ? -1.408 24.719 -7.672 1 46.62 73 THR A CA 1
ATOM 562 C C . THR A 1 73 ? -2.234 25.969 -7.402 1 46.62 73 THR A C 1
ATOM 564 O O . THR A 1 73 ? -1.688 27.062 -7.297 1 46.62 73 THR A O 1
ATOM 567 N N . VAL A 1 74 ? -3.447 25.75 -7.27 1 51.03 74 VAL A N 1
ATOM 568 C CA . VAL A 1 74 ? -4.34 26.859 -6.996 1 51.03 74 VAL A CA 1
ATOM 569 C C . VAL A 1 74 ? -4.023 27.453 -5.625 1 51.03 74 VAL A C 1
ATOM 571 O O . VAL A 1 74 ? -3.986 28.672 -5.461 1 51.03 74 VAL A O 1
ATOM 574 N N . LEU A 1 75 ? -3.699 26.5 -4.766 1 50.25 75 LEU A N 1
ATOM 575 C CA . LEU A 1 75 ? -3.359 26.969 -3.422 1 50.25 75 LEU A CA 1
ATOM 576 C C . LEU A 1 75 ? -2.047 27.75 -3.43 1 50.25 75 LEU A C 1
ATOM 578 O O . LEU A 1 75 ? -1.923 28.766 -2.752 1 50.25 75 LEU A O 1
ATOM 582 N N . MET A 1 76 ? -1.222 27.344 -4.234 1 47 76 MET A N 1
ATOM 583 C CA . MET A 1 76 ? 0.072 28.016 -4.348 1 47 76 MET A CA 1
ATOM 584 C C . MET A 1 76 ? -0.084 29.406 -4.961 1 47 76 MET A C 1
ATOM 586 O O . MET A 1 76 ? 0.559 30.359 -4.52 1 47 76 MET A O 1
ATOM 590 N N . ILE A 1 77 ? -0.846 29.438 -5.875 1 44.41 77 ILE A N 1
ATOM 591 C CA . ILE A 1 77 ? -1.079 30.719 -6.535 1 44.41 77 ILE A CA 1
ATOM 592 C C . ILE A 1 77 ? -1.786 31.672 -5.578 1 44.41 77 ILE A C 1
ATOM 594 O O . ILE A 1 77 ? -1.442 32.844 -5.504 1 44.41 77 ILE A O 1
ATOM 598 N N . ASN A 1 78 ? -2.75 31.047 -4.922 1 43.09 78 ASN A N 1
ATOM 599 C CA . ASN A 1 78 ? -3.41 31.875 -3.918 1 43.09 78 ASN A CA 1
ATOM 600 C C . ASN A 1 78 ? -2.422 32.375 -2.875 1 43.09 78 ASN A C 1
ATOM 602 O O . ASN A 1 78 ? -2.518 33.531 -2.434 1 43.09 78 ASN A O 1
ATOM 606 N N . GLU A 1 79 ? -1.555 31.5 -2.521 1 44.16 79 GLU A N 1
ATOM 607 C CA . GLU A 1 79 ? -0.511 31.938 -1.595 1 44.16 79 GLU A CA 1
ATOM 608 C C . GLU A 1 79 ? 0.38 33 -2.223 1 44.16 79 GLU A C 1
ATOM 610 O O . GLU A 1 79 ? 0.782 33.969 -1.551 1 44.16 79 GLU A O 1
ATOM 615 N N . GLY A 1 80 ? 0.671 32.844 -3.398 1 38.69 80 GLY A N 1
ATOM 616 C CA . GLY A 1 80 ? 1.486 33.844 -4.086 1 38.69 80 GLY A CA 1
ATOM 617 C C . GLY A 1 80 ? 0.766 35.156 -4.316 1 38.69 80 GLY A C 1
ATOM 618 O O . GLY A 1 80 ? 1.387 36.219 -4.301 1 38.69 80 GLY A O 1
ATOM 619 N N . LEU A 1 81 ? -0.382 35.094 -4.848 1 38.31 81 LEU A N 1
ATOM 620 C CA . LEU A 1 81 ? -1.09 36.344 -5.09 1 38.31 81 LEU A CA 1
ATOM 621 C C . LEU A 1 81 ? -1.379 37.062 -3.779 1 38.31 81 LEU A C 1
ATOM 623 O O . LEU A 1 81 ? -1.904 38.156 -3.783 1 38.31 81 LEU A O 1
ATOM 627 N N . GLY A 1 82 ? -0.747 36.812 -2.771 1 37.44 82 GLY A N 1
ATOM 628 C CA . GLY A 1 82 ? -0.932 37.531 -1.531 1 37.44 82 GLY A CA 1
ATOM 629 C C . GLY A 1 82 ? -2.357 37.5 -1.015 1 37.44 82 GLY A C 1
ATOM 630 O O . GLY A 1 82 ? -2.766 38.344 -0.224 1 37.44 82 GLY A O 1
ATOM 631 N N . ILE A 1 83 ? -3.27 37.188 -1.729 1 35.22 83 ILE A N 1
ATOM 632 C CA . ILE A 1 83 ? -4.59 37.125 -1.116 1 35.22 83 ILE A CA 1
ATOM 633 C C . ILE A 1 83 ? -4.527 36.312 0.183 1 35.22 83 ILE A C 1
ATOM 635 O O . ILE A 1 83 ? -4.371 35.094 0.158 1 35.22 83 ILE A O 1
ATOM 639 N N . GLU A 1 84 ? -3.684 36.688 1.068 1 34.44 84 GLU A N 1
ATOM 640 C CA . GLU A 1 84 ? -3.773 36.312 2.479 1 34.44 84 GLU A CA 1
ATOM 641 C C . GLU A 1 84 ? -5.215 36.375 2.975 1 34.44 84 GLU A C 1
ATOM 643 O O . GLU A 1 84 ? -5.781 37.469 3.129 1 34.44 84 GLU A O 1
ATOM 648 N N . GLY A 1 85 ? -6.277 36.062 2.332 1 33.22 85 GLY A N 1
ATOM 649 C CA . GLY A 1 85 ? -7.336 36.219 3.314 1 33.22 85 GLY A CA 1
ATOM 650 C C . GLY A 1 85 ? -6.852 36.062 4.742 1 33.22 85 GLY A C 1
ATOM 651 O O . GLY A 1 85 ? -5.812 35.438 4.988 1 33.22 85 GLY A O 1
ATOM 652 N N . GLU A 1 86 ? -6.977 37.188 5.543 1 31.59 86 GLU A N 1
ATOM 653 C CA . GLU A 1 86 ? -6.805 37.156 6.988 1 31.59 86 GLU A CA 1
ATOM 654 C C . GLU A 1 86 ? -7.016 35.719 7.523 1 31.59 86 GLU A C 1
ATOM 656 O O . GLU A 1 86 ? -7.617 35.531 8.578 1 31.59 86 GLU A O 1
ATOM 661 N N . ASN A 1 87 ? -7.434 34.906 6.762 1 32.47 87 ASN A N 1
ATOM 662 C CA . ASN A 1 87 ? -7.566 33.75 7.637 1 32.47 87 ASN A CA 1
ATOM 663 C C . ASN A 1 87 ? -6.332 33.562 8.516 1 32.47 87 ASN A C 1
ATOM 665 O O . ASN A 1 87 ? -5.211 33.531 8.016 1 32.47 87 ASN A O 1
ATOM 669 N N . HIS A 1 88 ? -6.262 34.219 9.68 1 31.11 88 HIS A N 1
ATOM 670 C CA . HIS A 1 88 ? -5.449 33.875 10.852 1 31.11 88 HIS A CA 1
ATOM 671 C C . HIS A 1 88 ? -4.715 32.562 10.648 1 31.11 88 HIS A C 1
ATOM 673 O O . HIS A 1 88 ? -5.207 31.656 9.953 1 31.11 88 HIS A O 1
ATOM 679 N N . GLU A 1 89 ? -3.385 32.562 10.602 1 35 89 GLU A N 1
ATOM 680 C CA . GLU A 1 89 ? -2.455 31.5 10.953 1 35 89 GLU A CA 1
ATOM 681 C C . GLU A 1 89 ? -3.162 30.375 11.711 1 35 89 GLU A C 1
ATOM 683 O O . GLU A 1 89 ? -2.6 29.797 12.648 1 35 89 GLU A O 1
ATOM 688 N N . SER A 1 90 ? -4.406 30.609 12.031 1 35.06 90 SER A N 1
ATOM 689 C CA . SER A 1 90 ? -5.051 29.641 12.914 1 35.06 90 SER A CA 1
ATOM 690 C C . SER A 1 90 ? -4.605 28.219 12.586 1 35.06 90 SER A C 1
ATOM 692 O O . SER A 1 90 ? -4.039 27.969 11.516 1 35.06 90 SER A O 1
ATOM 694 N N . ASP A 1 91 ? -5.078 27.359 13.469 1 39.06 91 ASP A N 1
ATOM 695 C CA . ASP A 1 91 ? -4.785 25.969 13.82 1 39.06 91 ASP A CA 1
ATOM 696 C C . ASP A 1 91 ? -4.934 25.062 12.602 1 39.06 91 ASP A C 1
ATOM 698 O O . ASP A 1 91 ? -5.434 23.938 12.719 1 39.06 91 ASP A O 1
ATOM 702 N N . VAL A 1 92 ? -5.164 25.641 11.539 1 44.22 92 VAL A N 1
ATOM 703 C CA . VAL A 1 92 ? -5.445 24.656 10.492 1 44.22 92 VAL A CA 1
ATOM 704 C C . VAL A 1 92 ? -4.285 23.672 10.375 1 44.22 92 VAL A C 1
ATOM 706 O O . VAL A 1 92 ? -3.143 24.078 10.148 1 44.22 92 VAL A O 1
ATOM 709 N N . SER A 1 93 ? -4.465 22.688 10.867 1 54.12 93 SER A N 1
ATOM 710 C CA . SER A 1 93 ? -3.494 21.594 10.844 1 54.12 93 SER A CA 1
ATOM 711 C C . SER A 1 93 ? -2.9 21.422 9.445 1 54.12 93 SER A C 1
ATOM 713 O O . SER A 1 93 ? -3.637 21.281 8.469 1 54.12 93 SER A O 1
ATOM 715 N N . LYS A 1 94 ? -1.69 22.047 9.164 1 75 94 LYS A N 1
ATOM 716 C CA . LYS A 1 94 ? -0.962 21.891 7.91 1 75 94 LYS A CA 1
ATOM 717 C C . LYS A 1 94 ? -0.768 20.422 7.566 1 75 94 LYS A C 1
ATOM 719 O O . LYS A 1 94 ? -0.459 19.609 8.445 1 75 94 LYS A O 1
ATOM 724 N N . THR A 1 95 ? -1.217 20.094 6.355 1 86.5 95 THR A N 1
ATOM 725 C CA . THR A 1 95 ? -1.091 18.734 5.867 1 86.5 95 THR A CA 1
ATOM 726 C C . THR A 1 95 ? 0.206 18.547 5.082 1 86.5 95 THR A C 1
ATOM 728 O O . THR A 1 95 ? 0.536 19.375 4.227 1 86.5 95 THR A O 1
ATOM 731 N N . ILE A 1 96 ? 1.014 17.688 5.484 1 92.25 96 ILE A N 1
ATOM 732 C CA . ILE A 1 96 ? 2.186 17.266 4.723 1 92.25 96 ILE A CA 1
ATOM 733 C C . ILE A 1 96 ? 1.864 15.992 3.943 1 92.25 96 ILE A C 1
ATOM 735 O O . ILE A 1 96 ? 1.58 14.945 4.535 1 92.25 96 ILE A O 1
ATOM 739 N N . THR A 1 97 ? 1.952 16.062 2.615 1 93.81 97 THR A N 1
ATOM 740 C CA . THR A 1 97 ? 1.668 14.914 1.767 1 93.81 97 THR A CA 1
ATOM 741 C C . THR A 1 97 ? 2.951 14.156 1.435 1 93.81 97 THR A C 1
ATOM 743 O O . THR A 1 97 ? 3.896 14.734 0.893 1 93.81 97 THR A O 1
ATOM 746 N N . ILE A 1 98 ? 2.912 12.859 1.735 1 96.5 98 ILE A N 1
ATOM 747 C CA . ILE A 1 98 ? 4.105 12.031 1.585 1 96.5 98 ILE A CA 1
ATOM 748 C C . ILE A 1 98 ? 3.799 10.844 0.672 1 96.5 98 ILE A C 1
ATOM 750 O O . ILE A 1 98 ? 2.762 10.195 0.815 1 96.5 98 ILE A O 1
ATOM 754 N N . SER A 1 99 ? 4.641 10.617 -0.281 1 96.5 99 SER A N 1
ATOM 755 C CA . SER A 1 99 ? 4.605 9.438 -1.136 1 96.5 99 SER A CA 1
ATOM 756 C C . SER A 1 99 ? 5.805 8.523 -0.874 1 96.5 99 SER A C 1
ATOM 758 O O . SER A 1 99 ? 6.953 8.938 -1.048 1 96.5 99 SER A O 1
ATOM 760 N N . THR A 1 100 ? 5.543 7.32 -0.465 1 95.5 100 THR A N 1
ATOM 761 C CA . THR A 1 100 ? 6.637 6.426 -0.099 1 95.5 100 THR A CA 1
ATOM 762 C C . THR A 1 100 ? 6.172 4.973 -0.11 1 95.5 100 THR A C 1
ATOM 764 O O . THR A 1 100 ? 5.008 4.691 -0.4 1 95.5 100 THR A O 1
ATOM 767 N N . TYR A 1 101 ? 7.098 4.062 0.188 1 93.5 101 TYR A N 1
ATOM 768 C CA . TYR A 1 101 ? 6.773 2.648 0.346 1 93.5 101 TYR A CA 1
ATOM 769 C C . TYR A 1 101 ? 5.969 2.412 1.616 1 93.5 101 TYR A C 1
ATOM 771 O O . TYR A 1 101 ? 6.129 3.133 2.605 1 93.5 101 TYR A O 1
ATOM 779 N N . THR A 1 102 ? 5.191 1.321 1.618 1 94.88 102 THR A N 1
ATOM 780 C CA . THR A 1 102 ? 4.238 1.122 2.705 1 94.88 102 THR A CA 1
ATOM 781 C C . THR A 1 102 ? 4.965 0.881 4.023 1 94.88 102 THR A C 1
ATOM 783 O O . THR A 1 102 ? 4.52 1.336 5.078 1 94.88 102 THR A O 1
ATOM 786 N N . TYR A 1 103 ? 6.07 0.248 4.035 1 93.56 103 TYR A N 1
ATOM 787 C CA . TYR A 1 103 ? 6.781 0.067 5.297 1 93.56 103 TYR A CA 1
ATOM 788 C C . TYR A 1 103 ? 7.355 1.387 5.793 1 93.56 103 TYR A C 1
ATOM 790 O O . TYR A 1 103 ? 7.359 1.658 6.996 1 93.56 103 TYR A O 1
ATOM 798 N N . ILE A 1 104 ? 7.914 2.131 4.91 1 93.75 104 ILE A N 1
ATOM 799 C CA . ILE A 1 104 ? 8.469 3.428 5.289 1 93.75 104 ILE A CA 1
ATOM 800 C C . ILE A 1 104 ? 7.359 4.316 5.844 1 93.75 104 ILE A C 1
ATOM 802 O O . ILE A 1 104 ? 7.582 5.074 6.793 1 93.75 104 ILE A O 1
ATOM 806 N N . GLU A 1 105 ? 6.234 4.23 5.203 1 95.12 105 GLU A N 1
ATOM 807 C CA . GLU A 1 105 ? 5.078 4.938 5.746 1 95.12 105 GLU A CA 1
ATOM 808 C C . GLU A 1 105 ? 4.836 4.562 7.203 1 95.12 105 GLU A C 1
ATOM 810 O O . GLU A 1 105 ? 4.652 5.438 8.055 1 95.12 105 GLU A O 1
ATOM 815 N N . LEU A 1 106 ? 4.789 3.309 7.469 1 93.75 106 LEU A N 1
ATOM 816 C CA . LEU A 1 106 ? 4.566 2.852 8.836 1 93.75 106 LEU A CA 1
ATOM 817 C C . LEU A 1 106 ? 5.664 3.361 9.766 1 93.75 106 LEU A C 1
ATOM 819 O O . LEU A 1 106 ? 5.375 3.879 10.852 1 93.75 106 LEU A O 1
ATOM 823 N N . TRP A 1 107 ? 6.824 3.256 9.352 1 90.62 107 TRP A N 1
ATOM 824 C CA . TRP A 1 107 ? 7.977 3.672 10.141 1 90.62 107 TRP A CA 1
ATOM 825 C C . TRP A 1 107 ? 7.895 5.156 10.484 1 90.62 107 TRP A C 1
ATOM 827 O O . TRP A 1 107 ? 8.039 5.535 11.648 1 90.62 107 TRP A O 1
ATOM 837 N N . ILE A 1 108 ? 7.609 5.953 9.523 1 91.56 108 ILE A N 1
ATOM 838 C CA . ILE A 1 108 ? 7.504 7.395 9.719 1 91.56 108 ILE A CA 1
ATOM 839 C C . ILE A 1 108 ? 6.348 7.703 10.664 1 91.56 108 ILE A C 1
ATOM 841 O O . ILE A 1 108 ? 6.48 8.547 11.562 1 91.56 108 ILE A O 1
ATOM 845 N N . SER A 1 109 ? 5.27 7.074 10.461 1 90.88 109 SER A N 1
ATOM 846 C CA . SER A 1 109 ? 4.086 7.324 11.273 1 90.88 109 SER A CA 1
ATOM 847 C C . SER A 1 109 ? 4.348 6.988 12.742 1 90.88 109 SER A C 1
ATOM 849 O O . SER A 1 109 ? 4.004 7.766 13.633 1 90.88 109 SER A O 1
ATOM 851 N N . LEU A 1 110 ? 4.934 5.859 12.945 1 86.25 110 LEU A N 1
ATOM 852 C CA . LEU A 1 110 ? 5.191 5.434 14.312 1 86.25 110 LEU A CA 1
ATOM 853 C C . LEU A 1 110 ? 6.23 6.336 14.977 1 86.25 110 LEU A C 1
ATOM 855 O O . LEU A 1 110 ? 6.148 6.605 16.172 1 86.25 110 LEU A O 1
ATOM 859 N N . MET A 1 111 ? 7.176 6.73 14.211 1 84.25 111 MET A N 1
ATOM 860 C CA . MET A 1 111 ? 8.164 7.676 14.719 1 84.25 111 MET A CA 1
ATOM 861 C C . MET A 1 111 ? 7.496 8.977 15.156 1 84.25 111 MET A C 1
ATOM 863 O O . MET A 1 111 ? 7.824 9.523 16.203 1 84.25 111 MET A O 1
ATOM 867 N N . THR A 1 112 ? 6.574 9.445 14.367 1 84.25 112 THR A N 1
ATOM 868 C CA . THR A 1 112 ? 5.914 10.719 14.641 1 84.25 112 THR A CA 1
ATOM 869 C C . THR A 1 112 ? 4.977 10.594 15.836 1 84.25 112 THR A C 1
ATOM 871 O O . THR A 1 112 ? 4.801 11.547 16.594 1 84.25 112 THR A O 1
ATOM 874 N N . LEU A 1 113 ? 4.434 9.461 16 1 79.44 113 LEU A N 1
ATOM 875 C CA . LEU A 1 113 ? 3.531 9.242 17.125 1 79.44 113 LEU A CA 1
ATOM 876 C C . LEU A 1 113 ? 4.301 9.188 18.438 1 79.44 113 LEU A C 1
ATOM 878 O O . LEU A 1 113 ? 3.773 9.562 19.484 1 79.44 113 LEU A O 1
ATOM 882 N N . LYS A 1 114 ? 5.461 8.625 18.406 1 74.44 114 LYS A N 1
ATOM 883 C CA . LYS A 1 114 ? 6.297 8.539 19.594 1 74.44 114 LYS A CA 1
ATOM 884 C C . LYS A 1 114 ? 6.879 9.898 19.969 1 74.44 114 LYS A C 1
ATOM 886 O O . LYS A 1 114 ? 7.062 10.203 21.141 1 74.44 114 LYS A O 1
ATOM 891 N N . LYS A 1 115 ? 7.207 10.625 18.984 1 68 115 LYS A N 1
ATOM 892 C CA . LYS A 1 115 ? 7.828 11.922 19.219 1 68 115 LYS A CA 1
ATOM 893 C C . LYS A 1 115 ? 6.812 13.055 19.078 1 68 115 LYS A C 1
ATOM 895 O O . LYS A 1 115 ? 6.637 13.594 17.984 1 68 115 LYS A O 1
ATOM 900 N N . GLU A 1 116 ? 5.828 13.203 20 1 56.69 116 GLU A N 1
ATOM 901 C CA . GLU A 1 116 ? 4.715 14.148 19.984 1 56.69 116 GLU A CA 1
ATOM 902 C C . GLU A 1 116 ? 5.125 15.469 19.344 1 56.69 116 GLU A C 1
ATOM 904 O O . GLU A 1 116 ? 4.324 16.109 18.656 1 56.69 116 GLU A O 1
ATOM 909 N N . SER A 1 117 ? 6.312 15.844 19.516 1 53.12 117 SER A N 1
ATOM 910 C CA . SER A 1 117 ? 6.684 17.219 19.203 1 53.12 117 SER A CA 1
ATOM 911 C C . SER A 1 117 ? 6.945 17.391 17.703 1 53.12 117 SER A C 1
ATOM 913 O O . SER A 1 117 ? 7.055 18.516 17.203 1 53.12 117 SER A O 1
ATOM 915 N N . VAL A 1 118 ? 7.09 16.344 17.094 1 51.72 118 VAL A N 1
ATOM 916 C CA . VAL A 1 118 ? 7.66 16.531 15.758 1 51.72 118 VAL A CA 1
ATOM 917 C C . VAL A 1 118 ? 6.641 17.219 14.859 1 51.72 118 VAL A C 1
ATOM 919 O O . VAL A 1 118 ? 6.996 18.094 14.062 1 51.72 118 VAL A O 1
ATOM 922 N N . ILE A 1 119 ? 5.418 16.812 14.922 1 57.22 119 ILE A N 1
ATOM 923 C CA . ILE A 1 119 ? 4.473 17.422 13.984 1 57.22 119 ILE A CA 1
ATOM 924 C C . ILE A 1 119 ? 3.443 18.25 14.75 1 57.22 119 ILE A C 1
ATOM 926 O O . ILE A 1 119 ? 2.598 17.688 15.461 1 57.22 119 ILE A O 1
ATOM 930 N N . ASN A 1 120 ? 3.928 19.406 15.227 1 54.38 120 ASN A N 1
ATOM 931 C CA . ASN A 1 120 ? 3.129 20.422 15.906 1 54.38 120 ASN A CA 1
ATOM 932 C C . ASN A 1 120 ? 1.783 20.625 15.211 1 54.38 120 ASN A C 1
ATOM 934 O O . ASN A 1 120 ? 1.582 21.625 14.531 1 54.38 120 ASN A O 1
ATOM 938 N N . ASN A 1 121 ? 0.859 19.719 15.305 1 60.97 121 ASN A N 1
ATOM 939 C CA . ASN A 1 121 ? -0.535 19.953 14.938 1 60.97 121 ASN A CA 1
ATOM 940 C C . ASN A 1 121 ? -0.772 19.703 13.445 1 60.97 121 ASN A C 1
ATOM 942 O O . ASN A 1 121 ? -1.727 20.234 12.875 1 60.97 121 ASN A O 1
ATOM 946 N N . GLY A 1 122 ? 0.141 19.031 12.875 1 77.88 122 GLY A N 1
ATOM 947 C CA . GLY A 1 122 ? -0.11 18.812 11.461 1 77.88 122 GLY A CA 1
ATOM 948 C C . GLY A 1 122 ? -0.632 17.422 11.148 1 77.88 122 GLY A C 1
ATOM 949 O O . GLY A 1 122 ? -0.74 16.594 12.047 1 77.88 122 GLY A O 1
ATOM 950 N N . ILE A 1 123 ? -1.201 17.312 9.922 1 85.88 123 ILE A N 1
ATOM 951 C CA . ILE A 1 123 ? -1.724 16.062 9.414 1 85.88 123 ILE A CA 1
ATOM 952 C C . ILE A 1 123 ? -0.73 15.445 8.422 1 85.88 123 ILE A C 1
ATOM 954 O O . ILE A 1 123 ? -0.206 16.141 7.551 1 85.88 123 ILE A O 1
ATOM 958 N N . LEU A 1 124 ? -0.338 14.219 8.664 1 92.31 124 LEU A N 1
ATOM 959 C CA . LEU A 1 124 ? 0.411 13.477 7.656 1 92.31 124 LEU A CA 1
ATOM 960 C C . LEU A 1 124 ? -0.532 12.758 6.695 1 92.31 124 LEU A C 1
ATOM 962 O O . LEU A 1 124 ? -1.419 12.023 7.129 1 92.31 124 LEU A O 1
ATOM 966 N N . ASN A 1 125 ? -0.335 13.078 5.438 1 93.56 125 ASN A N 1
ATOM 967 C CA . ASN A 1 125 ? -1.121 12.43 4.391 1 93.56 125 ASN A CA 1
ATOM 968 C C . ASN A 1 125 ? -0.255 11.539 3.512 1 93.56 125 ASN A C 1
ATOM 970 O O . ASN A 1 125 ? 0.563 12.031 2.732 1 93.56 125 ASN A O 1
ATOM 974 N N . PHE A 1 126 ? -0.513 10.227 3.629 1 95.69 126 PHE A N 1
ATOM 975 C CA . PHE A 1 126 ? 0.252 9.273 2.834 1 95.69 126 PHE A CA 1
ATOM 976 C C . PHE A 1 126 ? -0.544 8.828 1.613 1 95.69 126 PHE A C 1
ATOM 978 O O . PHE A 1 126 ? -1.659 8.32 1.745 1 95.69 126 PHE A O 1
ATOM 985 N N . ILE A 1 127 ? 0.119 8.969 0.464 1 92.12 127 ILE A N 1
ATOM 986 C CA . ILE A 1 127 ? -0.546 8.555 -0.768 1 92.12 127 ILE A CA 1
ATOM 987 C C . ILE A 1 127 ? 0.261 7.453 -1.447 1 92.12 127 ILE A C 1
ATOM 989 O O . ILE A 1 127 ? 1.411 7.203 -1.081 1 92.12 127 ILE A O 1
ATOM 993 N N . THR A 1 128 ? -0.367 6.832 -2.387 1 91.06 128 THR A N 1
ATOM 994 C CA . THR A 1 128 ? 0.24 5.711 -3.096 1 91.06 128 THR A CA 1
ATOM 995 C C . THR A 1 128 ? 1.503 6.152 -3.828 1 91.06 128 THR A C 1
ATOM 997 O O . THR A 1 128 ? 1.506 7.184 -4.504 1 91.06 128 THR A O 1
ATOM 1000 N N . HIS A 1 129 ? 2.512 5.352 -3.643 1 92 129 HIS A N 1
ATOM 1001 C CA . HIS A 1 129 ? 3.781 5.613 -4.309 1 92 129 HIS A CA 1
ATOM 1002 C C . HIS A 1 129 ? 3.729 5.203 -5.777 1 92 129 HIS A C 1
ATOM 1004 O O . HIS A 1 129 ? 3.473 4.039 -6.094 1 92 129 HIS A O 1
ATOM 1010 N N . PRO A 1 130 ? 4.07 6.156 -6.684 1 87.12 130 PRO A N 1
ATOM 1011 C CA . PRO A 1 130 ? 3.963 5.82 -8.102 1 87.12 130 PRO A CA 1
ATOM 1012 C C . PRO A 1 130 ? 4.98 4.77 -8.539 1 87.12 130 PRO A C 1
ATOM 1014 O O . PRO A 1 130 ? 6.035 4.625 -7.91 1 87.12 130 PRO A O 1
ATOM 1017 N N . GLY A 1 131 ? 4.617 4.191 -9.695 1 82.06 131 GLY A N 1
ATOM 1018 C CA . GLY A 1 131 ? 5.457 3.111 -10.188 1 82.06 131 GLY A CA 1
ATOM 1019 C C . GLY A 1 131 ? 6.594 3.594 -11.078 1 82.06 131 GLY A C 1
ATOM 1020 O O . GLY A 1 131 ? 7.492 2.824 -11.414 1 82.06 131 GLY A O 1
ATOM 1021 N N . THR A 1 132 ? 6.574 4.848 -11.398 1 82.06 132 THR A N 1
ATOM 1022 C CA . THR A 1 132 ? 7.602 5.344 -12.312 1 82.06 132 THR A CA 1
ATOM 1023 C C . THR A 1 132 ? 8.25 6.609 -11.758 1 82.06 132 THR A C 1
ATOM 1025 O O . THR A 1 132 ? 7.594 7.398 -11.07 1 82.06 132 THR A O 1
ATOM 1028 N N . ASN A 1 133 ? 9.469 6.781 -12.18 1 85.69 133 ASN A N 1
ATOM 1029 C CA . ASN A 1 133 ? 10.188 7.992 -11.789 1 85.69 133 ASN A CA 1
ATOM 1030 C C . ASN A 1 133 ? 9.508 9.242 -12.336 1 85.69 133 ASN A C 1
ATOM 1032 O O . ASN A 1 133 ? 9.438 10.266 -11.648 1 85.69 133 ASN A O 1
ATOM 1036 N N . ASP A 1 134 ? 9.031 9.133 -13.5 1 82.56 134 ASP A N 1
ATOM 1037 C CA . ASP A 1 134 ? 8.398 10.289 -14.133 1 82.56 134 ASP A CA 1
ATOM 1038 C C . ASP A 1 134 ? 7.18 10.758 -13.336 1 82.56 134 ASP A C 1
ATOM 1040 O O . ASP A 1 134 ? 6.996 11.953 -13.125 1 82.56 134 ASP A O 1
ATOM 1044 N N . GLU A 1 135 ? 6.41 9.812 -12.977 1 85.31 135 GLU A N 1
ATOM 1045 C CA . GLU A 1 135 ? 5.227 10.164 -12.188 1 85.31 135 GLU A CA 1
ATOM 1046 C C . GLU A 1 135 ? 5.617 10.734 -10.828 1 85.31 135 GLU A C 1
ATOM 1048 O O . GLU A 1 135 ? 4.98 11.664 -10.336 1 85.31 135 GLU A O 1
ATOM 1053 N N . ARG A 1 136 ? 6.625 10.203 -10.273 1 92.62 136 ARG A N 1
ATOM 1054 C CA . ARG A 1 136 ? 7.137 10.703 -9 1 92.62 136 ARG A CA 1
ATOM 1055 C C . ARG A 1 136 ? 7.609 12.148 -9.133 1 92.62 136 ARG A C 1
ATOM 1057 O O . ARG A 1 136 ? 7.25 13 -8.32 1 92.62 136 ARG A O 1
ATOM 1064 N N . LEU A 1 137 ? 8.344 12.391 -10.156 1 89 137 LEU A N 1
ATOM 1065 C CA . LEU A 1 137 ? 8.852 13.727 -10.414 1 89 137 LEU A CA 1
ATOM 1066 C C . LEU A 1 137 ? 7.711 14.703 -10.688 1 89 137 LEU A C 1
ATOM 1068 O O . LEU A 1 137 ? 7.703 15.82 -10.164 1 89 137 LEU A O 1
ATOM 1072 N N . MET A 1 138 ? 6.82 14.242 -11.453 1 89 138 MET A N 1
ATOM 1073 C CA . MET A 1 138 ? 5.68 15.086 -11.812 1 89 138 MET A CA 1
ATOM 1074 C C . MET A 1 138 ? 4.895 15.484 -10.57 1 89 138 MET A C 1
ATOM 1076 O O . MET A 1 138 ? 4.512 16.656 -10.414 1 89 138 MET A O 1
ATOM 1080 N N . LYS A 1 139 ? 4.66 14.594 -9.68 1 90.12 139 LYS A N 1
ATOM 1081 C CA . LYS A 1 139 ? 3.893 14.867 -8.469 1 90.12 139 LYS A CA 1
ATOM 1082 C C . LYS A 1 139 ? 4.621 15.859 -7.57 1 90.12 139 LYS A C 1
ATOM 1084 O O . LYS A 1 139 ? 3.988 16.703 -6.926 1 90.12 139 LYS A O 1
ATOM 1089 N N . LEU A 1 140 ? 5.922 15.766 -7.527 1 91.94 140 LEU A N 1
ATOM 1090 C CA . LEU A 1 140 ? 6.719 16.719 -6.77 1 91.94 140 LEU A CA 1
ATOM 1091 C C . LEU A 1 140 ? 6.664 18.109 -7.414 1 91.94 140 LEU A C 1
ATOM 1093 O O . LEU A 1 140 ? 6.438 19.109 -6.73 1 91.94 140 LEU A O 1
ATOM 1097 N N . ARG A 1 141 ? 6.797 18.109 -8.711 1 84.81 141 ARG A N 1
ATOM 1098 C CA . ARG A 1 141 ? 6.805 19.375 -9.438 1 84.81 141 ARG A CA 1
ATOM 1099 C C . ARG A 1 141 ? 5.457 20.078 -9.32 1 84.81 141 ARG A C 1
ATOM 1101 O O . ARG A 1 141 ? 5.406 21.297 -9.164 1 84.81 141 ARG A O 1
ATOM 1108 N N . ASN A 1 142 ? 4.457 19.281 -9.352 1 82.5 142 ASN A N 1
ATOM 1109 C CA . ASN A 1 142 ? 3.104 19.812 -9.281 1 82.5 142 ASN A CA 1
ATOM 1110 C C . ASN A 1 142 ? 2.688 20.094 -7.844 1 82.5 142 ASN A C 1
ATOM 1112 O O . ASN A 1 142 ? 1.555 20.516 -7.59 1 82.5 142 ASN A O 1
ATOM 1116 N N . ARG A 1 143 ? 3.486 19.797 -6.918 1 83 143 ARG A N 1
ATOM 1117 C CA . ARG A 1 143 ? 3.252 20.031 -5.496 1 83 143 ARG A CA 1
ATOM 1118 C C . ARG A 1 143 ? 2.08 19.188 -4.992 1 83 143 ARG A C 1
ATOM 1120 O O . ARG A 1 143 ? 1.359 19.609 -4.082 1 83 143 ARG A O 1
ATOM 1127 N N . GLU A 1 144 ? 1.867 18.094 -5.684 1 86.75 144 GLU A N 1
ATOM 1128 C CA . GLU A 1 144 ? 0.895 17.109 -5.215 1 86.75 144 GLU A CA 1
ATOM 1129 C C . GLU A 1 144 ? 1.461 16.266 -4.066 1 86.75 144 GLU A C 1
ATOM 1131 O O . GLU A 1 144 ? 0.707 15.719 -3.264 1 86.75 144 GLU A O 1
ATOM 1136 N N . VAL A 1 145 ? 2.711 16.266 -4.133 1 93.88 145 VAL A N 1
ATOM 1137 C CA . VAL A 1 145 ? 3.484 15.586 -3.096 1 93.88 145 VAL A CA 1
ATOM 1138 C C . VAL A 1 145 ? 4.539 16.531 -2.537 1 93.88 145 VAL A C 1
ATOM 1140 O O . VAL A 1 145 ? 5.246 17.203 -3.297 1 93.88 145 VAL A O 1
ATOM 1143 N N . ASP A 1 146 ? 4.555 16.609 -1.231 1 93.56 146 ASP A N 1
ATOM 1144 C CA . ASP A 1 146 ? 5.551 17.469 -0.595 1 93.56 146 ASP A CA 1
ATOM 1145 C C . ASP A 1 146 ? 6.883 16.734 -0.436 1 93.56 146 ASP A C 1
ATOM 1147 O O . ASP A 1 146 ? 7.949 17.328 -0.616 1 93.56 146 ASP A O 1
ATOM 1151 N N . ILE A 1 147 ? 6.746 15.5 -0.045 1 96 147 ILE A N 1
ATOM 1152 C CA . ILE A 1 147 ? 7.926 14.688 0.233 1 96 147 ILE A CA 1
ATOM 1153 C C . ILE A 1 147 ? 7.785 13.32 -0.441 1 96 147 ILE A C 1
ATOM 1155 O O . ILE A 1 147 ? 6.766 12.648 -0.287 1 96 147 ILE A O 1
ATOM 1159 N N . ASP A 1 148 ? 8.789 12.969 -1.219 1 96.31 148 ASP A N 1
ATOM 1160 C CA . ASP A 1 148 ? 8.883 11.656 -1.85 1 96.31 148 ASP A CA 1
ATOM 1161 C C . ASP A 1 148 ? 10.047 10.852 -1.271 1 96.31 148 ASP A C 1
ATOM 1163 O O . ASP A 1 148 ? 11.188 11.336 -1.236 1 96.31 148 ASP A O 1
ATOM 1167 N N . ILE A 1 149 ? 9.773 9.664 -0.779 1 95.38 149 ILE A N 1
ATOM 1168 C CA . ILE A 1 149 ? 10.828 8.82 -0.225 1 95.38 149 ILE A CA 1
ATOM 1169 C C . ILE A 1 149 ? 10.875 7.488 -0.974 1 95.38 149 ILE A C 1
ATOM 1171 O O . ILE A 1 149 ? 9.875 6.773 -1.046 1 95.38 149 ILE A O 1
ATOM 1175 N N . GLY A 1 150 ? 11.977 7.145 -1.53 1 92.69 150 GLY A N 1
ATOM 1176 C CA . GLY A 1 150 ? 12.18 5.926 -2.297 1 92.69 150 GLY A CA 1
ATOM 1177 C C . GLY A 1 150 ? 13.555 5.844 -2.926 1 92.69 150 GLY A C 1
ATOM 1178 O O . GLY A 1 150 ? 14.531 6.34 -2.363 1 92.69 150 GLY A O 1
ATOM 1179 N N . ALA A 1 151 ? 13.578 5.168 -4.004 1 89.38 151 ALA A N 1
ATOM 1180 C CA . ALA A 1 151 ? 14.836 5.113 -4.746 1 89.38 151 ALA A CA 1
ATOM 1181 C C . ALA A 1 151 ? 15.227 6.492 -5.27 1 89.38 151 ALA A C 1
ATOM 1183 O O . ALA A 1 151 ? 14.367 7.363 -5.434 1 89.38 151 ALA A O 1
ATOM 1184 N N . GLN A 1 152 ? 16.453 6.586 -5.539 1 90.19 152 GLN A N 1
ATOM 1185 C CA . GLN A 1 152 ? 16.953 7.879 -6.004 1 90.19 152 GLN A CA 1
ATOM 1186 C C . GLN A 1 152 ? 16.297 8.273 -7.324 1 90.19 152 GLN A C 1
ATOM 1188 O O . GLN A 1 152 ? 16.234 7.477 -8.258 1 90.19 152 GLN A O 1
ATOM 1193 N N . LEU A 1 153 ? 15.836 9.469 -7.332 1 89.88 153 LEU A N 1
ATOM 1194 C CA . LEU A 1 153 ? 15.273 10.023 -8.562 1 89.88 153 LEU A CA 1
ATOM 1195 C C . LEU A 1 153 ? 16.375 10.578 -9.461 1 89.88 153 LEU A C 1
ATOM 1197 O O . LEU A 1 153 ? 17.453 10.953 -8.977 1 89.88 153 LEU A O 1
ATOM 1201 N N . PRO A 1 154 ? 16.047 10.562 -10.789 1 85.81 154 PRO A N 1
ATOM 1202 C CA . PRO A 1 154 ? 16.984 11.258 -11.664 1 85.81 154 PRO A CA 1
ATOM 1203 C C . PRO A 1 154 ? 17.172 12.727 -11.289 1 85.81 154 PRO A C 1
ATOM 1205 O O . PRO A 1 154 ? 16.266 13.336 -10.711 1 85.81 154 PRO A O 1
ATOM 1208 N N . ASN A 1 155 ? 18.266 13.164 -11.719 1 86.69 155 ASN A N 1
ATOM 1209 C CA . ASN A 1 155 ? 18.578 14.555 -11.391 1 86.69 155 ASN A CA 1
ATOM 1210 C C . ASN A 1 155 ? 17.562 15.516 -12 1 86.69 155 ASN A C 1
ATOM 1212 O O . ASN A 1 155 ? 17.188 15.375 -13.164 1 86.69 155 ASN A O 1
ATOM 1216 N N . ASP A 1 156 ? 17.094 16.359 -11.25 1 89.06 156 ASP A N 1
ATOM 1217 C CA . ASP A 1 156 ? 16.156 17.422 -11.594 1 89.06 156 ASP A CA 1
ATOM 1218 C C . ASP A 1 156 ? 16.484 18.703 -10.82 1 89.06 156 ASP A C 1
ATOM 1220 O O . ASP A 1 156 ? 16.531 18.688 -9.586 1 89.06 156 ASP A O 1
ATOM 1224 N N . PRO A 1 157 ? 16.734 19.812 -11.5 1 86.44 157 PRO A N 1
ATOM 1225 C CA . PRO A 1 157 ? 17.172 21.031 -10.836 1 86.44 157 PRO A CA 1
ATOM 1226 C C . PRO A 1 157 ? 16.172 21.547 -9.805 1 86.44 157 PRO A C 1
ATOM 1228 O O . PRO A 1 157 ? 16.547 22.234 -8.859 1 86.44 157 PRO A O 1
ATOM 1231 N N . SER A 1 158 ? 14.969 21.203 -9.969 1 89.44 158 SER A N 1
ATOM 1232 C CA . SER A 1 158 ? 13.945 21.719 -9.062 1 89.44 158 SER A CA 1
ATOM 1233 C C . SER A 1 158 ? 13.75 20.797 -7.867 1 89.44 158 SER A C 1
ATOM 1235 O O . SER A 1 158 ? 12.984 21.109 -6.953 1 89.44 158 SER A O 1
ATOM 1237 N N . ILE A 1 159 ? 14.445 19.672 -7.898 1 94.44 159 ILE A N 1
ATOM 1238 C CA . ILE A 1 159 ? 14.258 18.688 -6.852 1 94.44 159 ILE A CA 1
ATOM 1239 C C . ILE A 1 159 ? 15.562 18.484 -6.082 1 94.44 159 ILE A C 1
ATOM 1241 O O . ILE A 1 159 ? 16.625 18.328 -6.68 1 94.44 159 ILE A O 1
ATOM 1245 N N . VAL A 1 160 ? 15.422 18.562 -4.781 1 93.75 160 VAL A N 1
ATOM 1246 C CA . VAL A 1 160 ? 16.547 18.219 -3.922 1 93.75 160 VAL A CA 1
ATOM 1247 C C . VAL A 1 160 ? 16.422 16.766 -3.459 1 93.75 160 VAL A C 1
ATOM 1249 O O . VAL A 1 160 ? 15.328 16.281 -3.189 1 93.75 160 VAL A O 1
ATOM 1252 N N . SER A 1 161 ? 17.547 16.125 -3.297 1 93.94 161 SER A N 1
ATOM 1253 C CA . SER A 1 161 ? 17.609 14.719 -2.885 1 93.94 161 SER A CA 1
ATOM 1254 C C . SER A 1 161 ? 18.625 14.531 -1.763 1 93.94 161 SER A C 1
ATOM 1256 O O . SER A 1 161 ? 19.75 15.047 -1.831 1 93.94 161 SER A O 1
ATOM 1258 N N . TYR A 1 162 ? 18.203 13.828 -0.704 1 93.81 162 TYR A N 1
ATOM 1259 C CA . TYR A 1 162 ? 19.109 13.445 0.375 1 93.81 162 TYR A CA 1
ATOM 1260 C C . TYR A 1 162 ? 19.078 11.938 0.602 1 93.81 162 TYR A C 1
ATOM 1262 O O . TYR A 1 162 ? 18 11.336 0.661 1 93.81 162 TYR A O 1
ATOM 1270 N N . ARG A 1 163 ? 20.25 11.398 0.684 1 93 163 ARG A N 1
ATOM 1271 C CA . ARG A 1 163 ? 20.312 9.984 1.053 1 93 163 ARG A CA 1
ATOM 1272 C C . ARG A 1 163 ? 20.031 9.797 2.539 1 93 163 ARG A C 1
ATOM 1274 O O . ARG A 1 163 ? 20.641 10.461 3.383 1 93 163 ARG A O 1
ATOM 1281 N N . LEU A 1 164 ? 19.094 8.922 2.859 1 91.56 164 LEU A N 1
ATOM 1282 C CA . LEU A 1 164 ? 18.75 8.648 4.25 1 91.56 164 LEU A CA 1
ATOM 1283 C C . LEU A 1 164 ? 19.531 7.457 4.785 1 91.56 164 LEU A C 1
ATOM 1285 O O . LEU A 1 164 ? 20.109 7.527 5.867 1 91.56 164 LEU A O 1
ATOM 1289 N N . PHE A 1 165 ? 19.469 6.363 4.031 1 90.19 165 PHE A N 1
ATOM 1290 C CA . PHE A 1 165 ? 20.094 5.117 4.453 1 90.19 165 PHE A CA 1
ATOM 1291 C C . PHE A 1 165 ? 20.719 4.402 3.268 1 90.19 165 PHE A C 1
ATOM 1293 O O . PHE A 1 165 ? 20.328 4.617 2.121 1 90.19 165 PHE A O 1
ATOM 1300 N N . SER A 1 166 ? 21.75 3.594 3.549 1 89.62 166 SER A N 1
ATOM 1301 C CA . SER A 1 166 ? 22.344 2.65 2.604 1 89.62 166 SER A CA 1
ATOM 1302 C C . SER A 1 166 ? 22.859 1.402 3.316 1 89.62 166 SER A C 1
ATOM 1304 O O . SER A 1 166 ? 23.438 1.494 4.395 1 89.62 166 SER A O 1
ATOM 1306 N N . SER A 1 167 ? 22.547 0.302 2.729 1 91.06 167 SER A N 1
ATOM 1307 C CA . SER A 1 167 ? 23 -0.946 3.336 1 91.06 167 SER A CA 1
ATOM 1308 C C . SER A 1 167 ? 22.922 -2.104 2.346 1 91.06 167 SER A C 1
ATOM 1310 O O . SER A 1 167 ? 22.25 -2.002 1.316 1 91.06 167 SER A O 1
ATOM 1312 N N . PRO A 1 168 ? 23.594 -3.17 2.648 1 91.69 168 PRO A N 1
ATOM 1313 C CA . PRO A 1 168 ? 23.312 -4.41 1.919 1 91.69 168 PRO A CA 1
ATOM 1314 C C . PRO A 1 168 ? 21.938 -4.992 2.254 1 91.69 168 PRO A C 1
ATOM 1316 O O . PRO A 1 168 ? 21.188 -4.406 3.043 1 91.69 168 PRO A O 1
ATOM 1319 N N . PHE A 1 169 ? 21.656 -6.117 1.586 1 92.12 169 PHE A N 1
ATOM 1320 C CA . PHE A 1 169 ? 20.422 -6.84 1.849 1 92.12 169 PHE A CA 1
ATOM 1321 C C . PHE A 1 169 ? 20.641 -7.98 2.83 1 92.12 169 PHE A C 1
ATOM 1323 O O . PHE A 1 169 ? 21.766 -8.5 2.934 1 92.12 169 PHE A O 1
ATOM 1330 N N . LYS A 1 170 ? 19.625 -8.281 3.512 1 95.12 170 LYS A N 1
ATOM 1331 C CA . LYS A 1 170 ? 19.531 -9.477 4.348 1 95.12 170 LYS A CA 1
ATOM 1332 C C . LYS A 1 170 ? 18.328 -10.328 3.949 1 95.12 170 LYS A C 1
ATOM 1334 O O . LYS A 1 170 ? 17.5 -9.914 3.127 1 95.12 170 LYS A O 1
ATOM 1339 N N . VAL A 1 171 ? 18.375 -11.508 4.48 1 95.94 171 VAL A N 1
ATOM 1340 C CA . VAL A 1 171 ? 17.203 -12.375 4.301 1 95.94 171 VAL A CA 1
ATOM 1341 C C . VAL A 1 171 ? 16.344 -12.336 5.559 1 95.94 171 VAL A C 1
ATOM 1343 O O . VAL A 1 171 ? 16.828 -12.578 6.664 1 95.94 171 VAL A O 1
ATOM 1346 N N . MET A 1 172 ? 15.094 -11.992 5.383 1 97.31 172 MET A N 1
ATOM 1347 C CA . MET A 1 172 ? 14.125 -12 6.477 1 97.31 172 MET A CA 1
ATOM 1348 C C . MET A 1 172 ? 13.391 -13.336 6.539 1 97.31 172 MET A C 1
ATOM 1350 O O . MET A 1 172 ? 12.945 -13.852 5.512 1 97.31 172 MET A O 1
ATOM 1354 N N . VAL A 1 173 ? 13.32 -13.906 7.734 1 97.94 173 VAL A N 1
ATOM 1355 C CA . VAL A 1 173 ? 12.68 -15.188 7.996 1 97.94 173 VAL A CA 1
ATOM 1356 C C . VAL A 1 173 ? 11.812 -15.094 9.25 1 97.94 173 VAL A C 1
ATOM 1358 O O . VAL A 1 173 ? 12.18 -14.398 10.211 1 97.94 173 VAL A O 1
ATOM 1361 N N . SER A 1 174 ? 10.664 -15.758 9.219 1 97.31 174 SER A N 1
ATOM 1362 C CA . SER A 1 174 ? 9.844 -15.828 10.422 1 97.31 174 SER A CA 1
ATOM 1363 C C . SER A 1 174 ? 10.602 -16.484 11.57 1 97.31 174 SER A C 1
ATOM 1365 O O . SER A 1 174 ? 11.312 -17.484 11.359 1 97.31 174 SER A O 1
ATOM 1367 N N . LYS A 1 175 ? 10.43 -15.984 12.828 1 97.31 175 LYS A N 1
ATOM 1368 C CA . LYS A 1 175 ? 11.023 -16.641 13.992 1 97.31 175 LYS A CA 1
ATOM 1369 C C . LYS A 1 175 ? 10.453 -18.047 14.188 1 97.31 175 LYS A C 1
ATOM 1371 O O . LYS A 1 175 ? 11.117 -18.906 14.758 1 97.31 175 LYS A O 1
ATOM 1376 N N . ALA A 1 176 ? 9.297 -18.266 13.664 1 95.75 176 ALA A N 1
ATOM 1377 C CA . ALA A 1 176 ? 8.602 -19.531 13.828 1 95.75 176 ALA A CA 1
ATOM 1378 C C . ALA A 1 176 ? 8.766 -20.406 12.586 1 95.75 176 ALA A C 1
ATOM 1380 O O . ALA A 1 176 ? 8.016 -21.375 12.391 1 95.75 176 ALA A O 1
ATOM 1381 N N . HIS A 1 177 ? 9.688 -20.109 11.781 1 96.62 177 HIS A N 1
ATOM 1382 C CA . HIS A 1 177 ? 9.875 -20.875 10.562 1 96.62 177 HIS A CA 1
ATOM 1383 C C . HIS A 1 177 ? 10 -22.375 10.875 1 96.62 177 HIS A C 1
ATOM 1385 O O . HIS A 1 177 ? 10.664 -22.75 11.844 1 96.62 177 HIS A O 1
ATOM 1391 N N . SER A 1 178 ? 9.523 -23.156 10.055 1 95.56 178 SER A N 1
ATOM 1392 C CA . SER A 1 178 ? 9.438 -24.594 10.32 1 95.56 178 SER A CA 1
ATOM 1393 C C . SER A 1 178 ? 10.805 -25.25 10.242 1 95.56 178 SER A C 1
ATOM 1395 O O . SER A 1 178 ? 11.125 -26.125 11.039 1 95.56 178 SER A O 1
ATOM 1397 N N . SER A 1 179 ? 11.641 -24.844 9.289 1 95.88 179 SER A N 1
ATOM 1398 C CA . SER A 1 179 ? 12.883 -25.578 9.039 1 95.88 179 SER A CA 1
ATOM 1399 C C . SER A 1 179 ? 14.102 -24.703 9.32 1 95.88 179 SER A C 1
ATOM 1401 O O . SER A 1 179 ? 15.164 -25.203 9.688 1 95.88 179 SER A O 1
ATOM 1403 N N . ILE A 1 180 ? 14.008 -23.438 9.125 1 96.88 180 ILE A N 1
ATOM 1404 C CA . ILE A 1 180 ? 15.148 -22.531 9.305 1 96.88 180 ILE A CA 1
ATOM 1405 C C . ILE A 1 180 ? 15.195 -22.047 10.75 1 96.88 180 ILE A C 1
ATOM 1407 O O . ILE A 1 180 ? 14.273 -21.375 11.219 1 96.88 180 ILE A O 1
ATOM 1411 N N . LYS A 1 181 ? 16.328 -22.328 11.359 1 95.12 181 LYS A N 1
ATOM 1412 C CA . LYS A 1 181 ? 16.469 -21.969 12.766 1 95.12 181 LYS A CA 1
ATOM 1413 C C . LYS A 1 181 ? 17.578 -20.938 12.969 1 95.12 181 LYS A C 1
ATOM 1415 O O . LYS A 1 181 ? 17.391 -19.75 12.703 1 95.12 181 LYS A O 1
ATOM 1420 N N . ASP A 1 182 ? 18.875 -21.359 13.039 1 94.19 182 ASP A N 1
ATOM 1421 C CA . ASP A 1 182 ? 19.922 -20.438 13.43 1 94.19 182 ASP A CA 1
ATOM 1422 C C . ASP A 1 182 ? 20.828 -20.094 12.25 1 94.19 182 ASP A C 1
ATOM 1424 O O . ASP A 1 182 ? 21.656 -19.172 12.336 1 94.19 182 ASP A O 1
ATOM 1428 N N . THR A 1 183 ? 20.703 -20.828 11.25 1 95.44 183 THR A N 1
ATOM 1429 C CA . THR A 1 183 ? 21.516 -20.578 10.062 1 95.44 183 THR A CA 1
ATOM 1430 C C . THR A 1 183 ? 20.672 -20.688 8.797 1 95.44 183 THR A C 1
ATOM 1432 O O . THR A 1 183 ? 19.594 -21.281 8.805 1 95.44 183 THR A O 1
ATOM 1435 N N . LEU A 1 184 ? 21.188 -20.047 7.77 1 97.06 184 LEU A N 1
ATOM 1436 C CA . LEU A 1 184 ? 20.562 -20.125 6.453 1 97.06 184 LEU A CA 1
ATOM 1437 C C . LEU A 1 184 ? 21.578 -20.562 5.398 1 97.06 184 LEU A C 1
ATOM 1439 O O . LEU A 1 184 ? 22.531 -19.812 5.098 1 97.06 184 LEU A O 1
ATOM 1443 N N . SER A 1 185 ? 21.375 -21.703 4.84 1 95.5 185 SER A N 1
ATOM 1444 C CA . SER A 1 185 ? 22.266 -22.219 3.799 1 95.5 185 SER A CA 1
ATOM 1445 C C . SER A 1 185 ? 21.719 -21.922 2.41 1 95.5 185 SER A C 1
ATOM 1447 O O . SER A 1 185 ? 20.547 -21.562 2.264 1 95.5 185 SER A O 1
ATOM 1449 N N . VAL A 1 186 ? 22.562 -22.172 1.44 1 94.12 186 VAL A N 1
ATOM 1450 C CA . VAL A 1 186 ? 22.156 -21.984 0.053 1 94.12 186 VAL A CA 1
ATOM 1451 C C . VAL A 1 186 ? 21.047 -22.984 -0.299 1 94.12 186 VAL A C 1
ATOM 1453 O O . VAL A 1 186 ? 20.125 -22.641 -1.041 1 94.12 186 VAL A O 1
ATOM 1456 N N . ASP A 1 187 ? 21.219 -24.156 0.213 1 93.5 187 ASP A N 1
ATOM 1457 C CA . ASP A 1 187 ? 20.203 -25.172 -0.026 1 93.5 187 ASP A CA 1
ATOM 1458 C C . ASP A 1 187 ? 18.844 -24.75 0.55 1 93.5 187 ASP A C 1
ATOM 1460 O O . ASP A 1 187 ? 17.812 -24.906 -0.105 1 93.5 187 ASP A O 1
ATOM 1464 N N . GLU A 1 188 ? 18.844 -24.219 1.74 1 94.62 188 GLU A N 1
ATOM 1465 C CA . GLU A 1 188 ? 17.625 -23.734 2.367 1 94.62 188 GLU A CA 1
ATOM 1466 C C . GLU A 1 188 ? 17.031 -22.562 1.587 1 94.62 188 GLU A C 1
ATOM 1468 O O . GLU A 1 188 ? 15.812 -22.469 1.431 1 94.62 188 GLU A O 1
ATOM 1473 N N . TRP A 1 189 ? 17.875 -21.688 1.136 1 94.31 189 TRP A N 1
ATOM 1474 C CA . TRP A 1 189 ? 17.453 -20.578 0.282 1 94.31 189 TRP A CA 1
ATOM 1475 C C . TRP A 1 189 ? 16.703 -21.094 -0.943 1 94.31 189 TRP A C 1
ATOM 1477 O O . TRP A 1 189 ? 15.609 -20.625 -1.254 1 94.31 189 TRP A O 1
ATOM 1487 N N . SER A 1 190 ? 17.234 -22.125 -1.526 1 91.56 190 SER A N 1
ATOM 1488 C CA . SER A 1 190 ? 16.703 -22.609 -2.795 1 91.56 190 SER A CA 1
ATOM 1489 C C . SER A 1 190 ? 15.453 -23.453 -2.58 1 91.56 190 SER A C 1
ATOM 1491 O O . SER A 1 190 ? 14.57 -23.5 -3.438 1 91.56 190 SER A O 1
ATOM 1493 N N . LYS A 1 191 ? 15.391 -24.062 -1.49 1 92.31 191 LYS A N 1
ATOM 1494 C CA . LYS A 1 191 ? 14.312 -25.016 -1.232 1 92.31 191 LYS A CA 1
ATOM 1495 C C . LYS A 1 191 ? 13.047 -24.297 -0.783 1 92.31 191 LYS A C 1
ATOM 1497 O O . LYS A 1 191 ? 11.93 -24.781 -1.023 1 92.31 191 LYS A O 1
ATOM 1502 N N . ASN A 1 192 ? 13.188 -23.188 -0.148 1 93.56 192 ASN A N 1
ATOM 1503 C CA . ASN A 1 192 ? 12.039 -22.469 0.408 1 93.56 192 ASN A CA 1
ATOM 1504 C C . ASN A 1 192 ? 11.43 -21.5 -0.603 1 93.56 192 ASN A C 1
ATOM 1506 O O . ASN A 1 192 ? 12.109 -21.078 -1.541 1 93.56 192 ASN A O 1
ATOM 1510 N N . GLN A 1 193 ? 10.148 -21.219 -0.395 1 91.81 193 GLN A N 1
ATOM 1511 C CA . GLN A 1 193 ? 9.438 -20.25 -1.238 1 91.81 193 GLN A CA 1
ATOM 1512 C C . GLN A 1 193 ? 9.805 -18.812 -0.864 1 91.81 193 GLN A C 1
ATOM 1514 O O . GLN A 1 193 ? 10.148 -18.547 0.286 1 91.81 193 GLN A O 1
ATOM 1519 N N . HIS A 1 194 ? 9.648 -17.938 -1.914 1 92.88 194 HIS A N 1
ATOM 1520 C CA . HIS A 1 194 ? 10.062 -16.562 -1.718 1 92.88 194 HIS A CA 1
ATOM 1521 C C . HIS A 1 194 ? 8.922 -15.594 -2.041 1 92.88 194 HIS A C 1
ATOM 1523 O O . HIS A 1 194 ? 8.117 -15.859 -2.932 1 92.88 194 HIS A O 1
ATOM 1529 N N . ILE A 1 195 ? 8.867 -14.562 -1.285 1 92.81 195 ILE A N 1
ATOM 1530 C CA . ILE A 1 195 ? 8.055 -13.383 -1.589 1 92.81 195 ILE A CA 1
ATOM 1531 C C . ILE A 1 195 ? 8.93 -12.297 -2.203 1 92.81 195 ILE A C 1
ATOM 1533 O O . ILE A 1 195 ? 10.023 -12.016 -1.704 1 92.81 195 ILE A O 1
ATOM 1537 N N . GLU A 1 196 ? 8.438 -11.758 -3.271 1 89.25 196 GLU A N 1
ATOM 1538 C CA . GLU A 1 196 ? 9.273 -10.797 -3.986 1 89.25 196 GLU A CA 1
ATOM 1539 C C . GLU A 1 196 ? 8.547 -9.469 -4.168 1 89.25 196 GLU A C 1
ATOM 1541 O O . GLU A 1 196 ? 7.348 -9.438 -4.441 1 89.25 196 GLU A O 1
ATOM 1546 N N . TRP A 1 197 ? 9.289 -8.43 -4.066 1 87.44 197 TRP A N 1
ATOM 1547 C CA . TRP A 1 197 ? 8.781 -7.086 -4.316 1 87.44 197 TRP A CA 1
ATOM 1548 C C . TRP A 1 197 ? 8.781 -6.777 -5.812 1 87.44 197 TRP A C 1
ATOM 1550 O O . TRP A 1 197 ? 9.812 -6.922 -6.48 1 87.44 197 TRP A O 1
ATOM 1560 N N . ASN A 1 198 ? 7.598 -6.34 -6.324 1 79.69 198 ASN A N 1
ATOM 1561 C CA . ASN A 1 198 ? 7.484 -6.047 -7.746 1 79.69 198 ASN A CA 1
ATOM 1562 C C . ASN A 1 198 ? 8.391 -4.883 -8.156 1 79.69 198 ASN A C 1
ATOM 1564 O O . ASN A 1 198 ? 8.812 -4.793 -9.305 1 79.69 198 ASN A O 1
ATOM 1568 N N . ARG A 1 199 ? 8.492 -3.838 -7.367 1 60.5 199 ARG A N 1
ATOM 1569 C CA . ARG A 1 199 ? 9.125 -2.576 -7.734 1 60.5 199 ARG A CA 1
ATOM 1570 C C . ARG A 1 199 ? 10.625 -2.754 -7.934 1 60.5 199 ARG A C 1
ATOM 1572 O O . ARG A 1 199 ? 11.328 -1.805 -8.289 1 60.5 199 ARG A O 1
ATOM 1579 N N . ILE A 1 200 ? 11.188 -3.82 -7.676 1 51.25 200 ILE A N 1
ATOM 1580 C CA . ILE A 1 200 ? 12.633 -3.988 -7.777 1 51.25 200 ILE A CA 1
ATOM 1581 C C . ILE A 1 200 ? 13.086 -3.732 -9.211 1 51.25 200 ILE A C 1
ATOM 1583 O O . ILE A 1 200 ? 14.141 -3.145 -9.438 1 51.25 200 ILE A O 1
ATOM 1587 N N . ASN A 1 201 ? 12.406 -4.02 -10.148 1 46.91 201 ASN A N 1
ATOM 1588 C CA . ASN A 1 201 ? 13.016 -3.955 -11.469 1 46.91 201 ASN A CA 1
ATOM 1589 C C . ASN A 1 201 ? 13.172 -2.514 -11.945 1 46.91 201 ASN A C 1
ATOM 1591 O O . ASN A 1 201 ? 14.156 -2.182 -12.617 1 46.91 201 ASN A O 1
ATOM 1595 N N . SER A 1 202 ? 12.18 -1.73 -11.781 1 45.53 202 SER A N 1
ATOM 1596 C CA . SER A 1 202 ? 12.297 -0.401 -12.375 1 45.53 202 SER A CA 1
ATOM 1597 C C . SER A 1 202 ? 13.148 0.519 -11.5 1 45.53 202 SER A C 1
ATOM 1599 O O . SER A 1 202 ? 13.922 1.332 -12.008 1 45.53 202 SER A O 1
ATOM 1601 N N . GLU A 1 203 ? 12.914 0.438 -10.297 1 47.97 203 GLU A N 1
ATOM 1602 C CA . GLU A 1 203 ? 13.578 1.363 -9.383 1 47.97 203 GLU A CA 1
ATOM 1603 C C . GLU A 1 203 ? 14.836 0.736 -8.781 1 47.97 203 GLU A C 1
ATOM 1605 O O . GLU A 1 203 ? 15.812 1.435 -8.5 1 47.97 203 GLU A O 1
ATOM 1610 N N . THR A 1 204 ? 14.688 -0.69 -8.641 1 45.06 204 THR A N 1
ATOM 1611 C CA . THR A 1 204 ? 15.727 -1.36 -7.859 1 45.06 204 THR A CA 1
ATOM 1612 C C . THR A 1 204 ? 16.859 -1.838 -8.758 1 45.06 204 THR A C 1
ATOM 1614 O O . THR A 1 204 ? 17.797 -2.496 -8.297 1 45.06 204 THR A O 1
ATOM 1617 N N . SER A 1 205 ? 16.609 -1.819 -9.969 1 42.56 205 SER A N 1
ATOM 1618 C CA . SER A 1 205 ? 17.797 -2.223 -10.703 1 42.56 205 SER A CA 1
ATOM 1619 C C . SER A 1 205 ? 19.062 -1.68 -10.039 1 42.56 205 SER A C 1
ATOM 1621 O O . SER A 1 205 ? 20.094 -2.344 -10.039 1 42.56 205 SER A O 1
ATOM 1623 N N . SER A 1 206 ? 18.969 -0.48 -9.641 1 43.34 206 SER A N 1
ATOM 1624 C CA . SER A 1 206 ? 20.141 -0.022 -8.906 1 43.34 206 SER A CA 1
ATOM 1625 C C . SER A 1 206 ? 20.281 -0.757 -7.582 1 43.34 206 SER A C 1
ATOM 1627 O O . SER A 1 206 ? 21.391 -0.902 -7.062 1 43.34 206 SER A O 1
ATOM 1629 N N . MET A 1 207 ? 19.109 -1.217 -7.098 1 48.25 207 MET A N 1
ATOM 1630 C CA . MET A 1 207 ? 19.141 -1.81 -5.766 1 48.25 207 MET A CA 1
ATOM 1631 C C . MET A 1 207 ? 19.578 -3.271 -5.832 1 48.25 207 MET A C 1
ATOM 1633 O O . MET A 1 207 ? 20.234 -3.77 -4.922 1 48.25 207 MET A O 1
ATOM 1637 N N . MET A 1 208 ? 19.141 -3.791 -7.012 1 51.94 208 MET A N 1
ATOM 1638 C CA . MET A 1 208 ? 19.375 -5.23 -7.027 1 51.94 208 MET A CA 1
ATOM 1639 C C . MET A 1 208 ? 20.719 -5.559 -7.672 1 51.94 208 MET A C 1
ATOM 1641 O O . MET A 1 208 ? 21.156 -6.715 -7.664 1 51.94 208 MET A O 1
ATOM 1645 N N . GLY A 1 209 ? 21.438 -4.469 -7.887 1 46.31 209 GLY A N 1
ATOM 1646 C CA . GLY A 1 209 ? 22.766 -4.734 -8.398 1 46.31 209 GLY A CA 1
ATOM 1647 C C . GLY A 1 209 ? 22.797 -5.824 -9.453 1 46.31 209 GLY A C 1
ATOM 1648 O O . GLY A 1 209 ? 22.125 -5.719 -10.484 1 46.31 209 GLY A O 1
ATOM 1649 N N . ASP A 1 210 ? 23.594 -6.867 -9.047 1 47.66 210 ASP A N 1
ATOM 1650 C CA . ASP A 1 210 ? 23.891 -8.047 -9.844 1 47.66 210 ASP A CA 1
ATOM 1651 C C . ASP A 1 210 ? 22.797 -9.109 -9.695 1 47.66 210 ASP A C 1
ATOM 1653 O O . ASP A 1 210 ? 23 -10.266 -10.078 1 47.66 210 ASP A O 1
ATOM 1657 N N . ALA A 1 211 ? 21.688 -8.719 -9.133 1 54.22 211 ALA A N 1
ATOM 1658 C CA . ALA A 1 211 ? 20.688 -9.75 -8.82 1 54.22 211 ALA A CA 1
ATOM 1659 C C . ALA A 1 211 ? 20.281 -10.516 -10.078 1 54.22 211 ALA A C 1
ATOM 1661 O O . ALA A 1 211 ? 20.047 -11.719 -10.031 1 54.22 211 ALA A O 1
ATOM 1662 N N . GLN A 1 212 ? 20.406 -9.758 -11.07 1 58.38 212 GLN A N 1
ATOM 1663 C CA . GLN A 1 212 ? 19.969 -10.375 -12.32 1 58.38 212 GLN A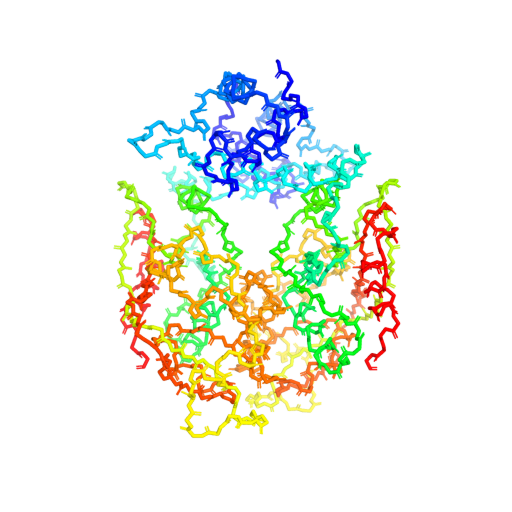 CA 1
ATOM 1664 C C . GLN A 1 212 ? 21.031 -11.312 -12.875 1 58.38 212 GLN A C 1
ATOM 1666 O O . GLN A 1 212 ? 20.766 -12.102 -13.781 1 58.38 212 GLN A O 1
ATOM 1671 N N . ILE A 1 213 ? 22.078 -11.273 -12.242 1 53.88 213 ILE A N 1
ATOM 1672 C CA . ILE A 1 213 ? 23.141 -12.125 -12.781 1 53.88 213 ILE A CA 1
ATOM 1673 C C . ILE A 1 213 ? 23.516 -13.195 -11.758 1 53.88 213 ILE A C 1
ATOM 1675 O O . ILE A 1 213 ? 24.219 -14.148 -12.078 1 53.88 213 ILE A O 1
ATOM 1679 N N . ILE A 1 214 ? 22.891 -13.016 -10.719 1 64.44 214 ILE A N 1
ATOM 1680 C CA . ILE A 1 214 ? 23.188 -14.008 -9.688 1 64.44 214 ILE A CA 1
ATOM 1681 C C . ILE A 1 214 ? 22.281 -15.227 -9.867 1 64.44 214 ILE A C 1
ATOM 1683 O O . ILE A 1 214 ? 21.062 -15.125 -9.797 1 64.44 214 ILE A O 1
ATOM 1687 N N . GLU A 1 215 ? 22.875 -16.344 -10.18 1 66.69 215 GLU A N 1
ATOM 1688 C CA . GLU A 1 215 ? 22.156 -17.578 -10.469 1 66.69 215 GLU A CA 1
ATOM 1689 C C . GLU A 1 215 ? 21.172 -17.922 -9.352 1 66.69 215 GLU A C 1
ATOM 1691 O O . GLU A 1 215 ? 20.031 -18.266 -9.617 1 66.69 215 GLU A O 1
ATOM 1696 N N . GLU A 1 216 ? 21.656 -17.828 -8.117 1 72.19 216 GLU A N 1
ATOM 1697 C CA . GLU A 1 216 ? 20.844 -18.188 -6.969 1 72.19 216 GLU A CA 1
ATOM 1698 C C . GLU A 1 216 ? 19.594 -17.312 -6.883 1 72.19 216 GLU A C 1
ATOM 1700 O O . GLU A 1 216 ? 18.562 -17.734 -6.352 1 72.19 216 GLU A O 1
ATOM 1705 N N . MET A 1 217 ? 19.703 -16.156 -7.359 1 76.19 217 MET A N 1
ATOM 1706 C CA . MET A 1 217 ? 18.578 -15.227 -7.367 1 76.19 217 MET A CA 1
ATOM 1707 C C . MET A 1 217 ? 17.594 -15.578 -8.484 1 76.19 217 MET A C 1
ATOM 1709 O O . MET A 1 217 ? 16.375 -15.453 -8.312 1 76.19 217 MET A O 1
ATOM 1713 N N . MET A 1 218 ? 18.156 -16.109 -9.461 1 70.88 218 MET A N 1
ATOM 1714 C CA . MET A 1 218 ? 17.344 -16.391 -10.648 1 70.88 218 MET A CA 1
ATOM 1715 C C . MET A 1 218 ? 16.5 -17.641 -10.453 1 70.88 218 MET A C 1
ATOM 1717 O O . MET A 1 218 ? 15.422 -17.766 -11.039 1 70.88 218 MET A O 1
ATOM 1721 N N . VAL A 1 219 ? 16.984 -18.547 -9.727 1 74.5 219 VAL A N 1
ATOM 1722 C CA . VAL A 1 219 ? 16.328 -19.844 -9.609 1 74.5 219 VAL A CA 1
ATOM 1723 C C . VAL A 1 219 ? 15.383 -19.828 -8.406 1 74.5 219 VAL A C 1
ATOM 1725 O O . VAL A 1 219 ? 14.734 -20.844 -8.117 1 74.5 219 VAL A O 1
ATOM 1728 N N . ARG A 1 220 ? 15.18 -18.703 -7.781 1 82.12 220 ARG A N 1
ATOM 1729 C CA . ARG A 1 220 ? 14.32 -18.625 -6.609 1 82.12 220 ARG A CA 1
ATOM 1730 C C . ARG A 1 220 ? 12.883 -19.016 -6.957 1 82.12 220 ARG A C 1
ATOM 1732 O O . ARG A 1 220 ? 12.391 -18.688 -8.039 1 82.12 220 ARG A O 1
ATOM 1739 N N . LYS A 1 221 ? 12.281 -19.734 -5.98 1 86.44 221 LYS A N 1
ATOM 1740 C CA . LYS A 1 221 ? 10.883 -20.141 -6.121 1 86.44 221 LYS A CA 1
ATOM 1741 C C . LYS A 1 221 ? 9.945 -19.062 -5.57 1 86.44 221 LYS A C 1
ATOM 1743 O O . LYS A 1 221 ? 9.562 -19.109 -4.398 1 86.44 221 LYS A O 1
ATOM 1748 N N . THR A 1 222 ? 9.57 -18.172 -6.41 1 88.12 222 THR A N 1
ATOM 1749 C CA . THR A 1 222 ? 8.68 -17.094 -5.996 1 88.12 222 THR A CA 1
ATOM 1750 C C . THR A 1 222 ? 7.223 -17.516 -6.121 1 88.12 222 THR A C 1
ATOM 1752 O O . THR A 1 222 ? 6.801 -18.016 -7.164 1 88.12 222 THR A O 1
ATOM 1755 N N . HIS A 1 223 ? 6.449 -17.328 -5.035 1 88.88 223 HIS A N 1
ATOM 1756 C CA . HIS A 1 223 ? 5.047 -17.734 -5.109 1 88.88 223 HIS A CA 1
ATOM 1757 C C . HIS A 1 223 ? 4.121 -16.531 -4.883 1 88.88 223 HIS A C 1
ATOM 1759 O O . HIS A 1 223 ? 2.936 -16.594 -5.215 1 88.88 223 HIS A O 1
ATOM 1765 N N . ILE A 1 224 ? 4.656 -15.477 -4.312 1 92.62 224 ILE A N 1
ATOM 1766 C CA . ILE A 1 224 ? 3.9 -14.242 -4.145 1 92.62 224 ILE A CA 1
ATOM 1767 C C . ILE A 1 224 ? 4.781 -13.047 -4.5 1 92.62 224 ILE A C 1
ATOM 1769 O O . ILE A 1 224 ? 5.945 -12.977 -4.094 1 92.62 224 ILE A O 1
ATOM 1773 N N . THR A 1 225 ? 4.234 -12.164 -5.309 1 91.62 225 THR A N 1
ATOM 1774 C CA . THR A 1 225 ? 4.852 -10.867 -5.559 1 91.62 225 THR A CA 1
ATOM 1775 C C . THR A 1 225 ? 3.896 -9.734 -5.18 1 91.62 225 THR A C 1
ATOM 1777 O O . THR A 1 225 ? 2.676 -9.898 -5.246 1 91.62 225 THR A O 1
ATOM 1780 N N . SER A 1 226 ? 4.484 -8.648 -4.723 1 93.88 226 SER A N 1
ATOM 1781 C CA . SER A 1 226 ? 3.633 -7.555 -4.277 1 93.88 226 SER A CA 1
ATOM 1782 C C . SER A 1 226 ? 4.309 -6.203 -4.496 1 93.88 226 SER A C 1
ATOM 1784 O O . SER A 1 226 ? 5.531 -6.09 -4.363 1 93.88 226 SER A O 1
ATOM 1786 N N . ASP A 1 227 ? 3.436 -5.195 -4.73 1 92.25 227 ASP A N 1
ATOM 1787 C CA . ASP A 1 227 ? 3.906 -3.814 -4.758 1 92.25 227 ASP A CA 1
ATOM 1788 C C . ASP A 1 227 ? 4.07 -3.262 -3.344 1 92.25 227 ASP A C 1
ATOM 1790 O O . ASP A 1 227 ? 4.688 -2.213 -3.148 1 92.25 227 ASP A O 1
ATOM 1794 N N . SER A 1 228 ? 3.555 -3.932 -2.383 1 94.12 228 SER A N 1
ATOM 1795 C CA . SER A 1 228 ? 3.502 -3.408 -1.022 1 94.12 228 SER A CA 1
ATOM 1796 C C . SER A 1 228 ? 4.598 -4.016 -0.153 1 94.12 228 SER A C 1
ATOM 1798 O O . SER A 1 228 ? 4.562 -5.207 0.157 1 94.12 228 SER A O 1
ATOM 1800 N N . SER A 1 229 ? 5.453 -3.203 0.312 1 93.88 229 SER A N 1
ATOM 1801 C CA . SER A 1 229 ? 6.566 -3.658 1.137 1 93.88 229 SER A CA 1
ATOM 1802 C C . SER A 1 229 ? 6.082 -4.184 2.482 1 93.88 229 SER A C 1
ATOM 1804 O O . SER A 1 229 ? 6.551 -5.219 2.957 1 93.88 229 SER A O 1
ATOM 1806 N N . LEU A 1 230 ? 5.148 -3.5 3.057 1 95.38 230 LEU A N 1
ATOM 1807 C CA . LEU A 1 230 ? 4.656 -3.928 4.359 1 95.38 230 LEU A CA 1
ATOM 1808 C C . LEU A 1 230 ? 3.922 -5.262 4.254 1 95.38 230 LEU A C 1
ATOM 1810 O O . LEU A 1 230 ? 4.07 -6.129 5.117 1 95.38 230 LEU A O 1
ATOM 1814 N N . ASN A 1 231 ? 3.127 -5.41 3.213 1 95.75 231 ASN A N 1
ATOM 1815 C CA . ASN A 1 231 ? 2.438 -6.68 3.016 1 95.75 231 ASN A CA 1
ATOM 1816 C C . ASN A 1 231 ? 3.42 -7.844 2.93 1 95.75 231 ASN A C 1
ATOM 1818 O O . ASN A 1 231 ? 3.209 -8.891 3.551 1 95.75 231 ASN A O 1
ATOM 1822 N N . MET A 1 232 ? 4.426 -7.629 2.188 1 94.56 232 MET A N 1
ATOM 1823 C CA . MET A 1 232 ? 5.418 -8.688 2.035 1 94.56 232 MET A CA 1
ATOM 1824 C C . MET A 1 232 ? 6.02 -9.07 3.385 1 94.56 232 MET A C 1
ATOM 1826 O O . MET A 1 232 ? 6.176 -10.25 3.688 1 94.56 232 MET A O 1
ATOM 1830 N N . MET A 1 233 ? 6.297 -8.117 4.133 1 95.56 233 MET A N 1
ATOM 1831 C CA . MET A 1 233 ? 6.906 -8.359 5.438 1 95.56 233 MET A CA 1
ATOM 1832 C C . MET A 1 233 ? 5.945 -9.094 6.359 1 95.56 233 MET A C 1
ATOM 1834 O O . MET A 1 233 ? 6.348 -10.023 7.07 1 95.56 233 MET A O 1
ATOM 1838 N N . MET A 1 234 ? 4.73 -8.68 6.328 1 94.5 234 MET A N 1
ATOM 1839 C CA . MET A 1 234 ? 3.707 -9.336 7.137 1 94.5 234 MET A CA 1
ATOM 1840 C C . MET A 1 234 ? 3.52 -10.789 6.707 1 94.5 234 MET A C 1
ATOM 1842 O O . MET A 1 234 ? 3.391 -11.68 7.551 1 94.5 234 MET A O 1
ATOM 1846 N N . MET A 1 235 ? 3.518 -11.016 5.418 1 93.88 235 MET A N 1
ATOM 1847 C CA . MET A 1 235 ? 3.381 -12.375 4.902 1 93.88 235 MET A CA 1
ATOM 1848 C C . MET A 1 235 ? 4.562 -13.242 5.332 1 93.88 235 MET A C 1
ATOM 1850 O O . MET A 1 235 ? 4.379 -14.391 5.742 1 93.88 235 MET A O 1
ATOM 1854 N N . CYS A 1 236 ? 5.703 -12.656 5.227 1 95.44 236 CYS A N 1
ATOM 1855 C CA . CYS A 1 236 ? 6.906 -13.375 5.625 1 95.44 236 CYS A CA 1
ATOM 1856 C C . CYS A 1 236 ? 6.855 -13.742 7.105 1 95.44 236 CYS A C 1
ATOM 1858 O O . CYS A 1 236 ? 7.164 -14.875 7.48 1 95.44 236 CYS A O 1
ATOM 1860 N N . ALA A 1 237 ? 6.477 -12.82 7.887 1 95.44 237 ALA A N 1
ATOM 1861 C CA . ALA A 1 237 ? 6.438 -13.023 9.336 1 95.44 237 ALA A CA 1
ATOM 1862 C C . ALA A 1 237 ? 5.453 -14.125 9.711 1 95.44 237 ALA A C 1
ATOM 1864 O O . ALA A 1 237 ? 5.57 -14.734 10.773 1 95.44 237 ALA A O 1
ATOM 1865 N N . ASN A 1 238 ? 4.516 -14.391 8.852 1 92.06 238 ASN A N 1
ATOM 1866 C CA . ASN A 1 238 ? 3.436 -15.305 9.195 1 92.06 238 ASN A CA 1
ATOM 1867 C C . ASN A 1 238 ? 3.445 -16.547 8.312 1 92.06 238 ASN A C 1
ATOM 1869 O O . ASN A 1 238 ? 2.41 -17.188 8.117 1 92.06 238 ASN A O 1
ATOM 1873 N N . SER A 1 239 ? 4.574 -16.844 7.73 1 92.81 239 SER A N 1
ATOM 1874 C CA . SER A 1 239 ? 4.719 -18.031 6.895 1 92.81 239 SER A CA 1
ATOM 1875 C C . SER A 1 239 ? 6.16 -18.531 6.883 1 92.81 239 SER A C 1
ATOM 1877 O O . SER A 1 239 ? 7.02 -17.984 7.574 1 92.81 239 SER A O 1
ATOM 1879 N N . ASP A 1 240 ? 6.406 -19.562 6.059 1 94.81 240 ASP A N 1
ATOM 1880 C CA . ASP A 1 240 ? 7.754 -20.094 5.914 1 94.81 240 ASP A CA 1
ATOM 1881 C C . ASP A 1 240 ? 8.461 -19.484 4.707 1 94.81 240 ASP A C 1
ATOM 1883 O O . ASP A 1 240 ? 9.516 -19.969 4.281 1 94.81 240 ASP A O 1
ATOM 1887 N N . SER A 1 241 ? 7.832 -18.422 4.172 1 94.69 241 SER A N 1
ATOM 1888 C CA . SER A 1 241 ? 8.43 -17.781 3 1 94.69 241 SER A CA 1
ATOM 1889 C C . SER A 1 241 ? 9.602 -16.891 3.387 1 94.69 241 SER A C 1
ATOM 1891 O O . SER A 1 241 ? 9.617 -16.312 4.473 1 94.69 241 SER A O 1
ATOM 1893 N N . LEU A 1 242 ? 10.516 -16.812 2.441 1 95.94 242 LEU A N 1
ATOM 1894 C CA . LEU A 1 242 ? 11.672 -15.93 2.611 1 95.94 242 LEU A CA 1
ATOM 1895 C C . LEU A 1 242 ? 11.508 -14.656 1.79 1 95.94 242 LEU A C 1
ATOM 1897 O O . LEU A 1 242 ? 10.805 -14.648 0.777 1 95.94 242 LEU A O 1
ATOM 1901 N N . MET A 1 243 ? 12.188 -13.641 2.217 1 94.5 243 MET A N 1
ATOM 1902 C CA . MET A 1 243 ? 12.234 -12.43 1.398 1 94.5 243 MET A CA 1
ATOM 1903 C C . MET A 1 243 ? 13.523 -11.648 1.652 1 94.5 243 MET A C 1
ATOM 1905 O O . MET A 1 243 ? 14.141 -11.797 2.709 1 94.5 243 MET A O 1
ATOM 1909 N N . LEU A 1 244 ? 13.914 -10.852 0.708 1 92.62 244 LEU A N 1
ATOM 1910 C CA . LEU A 1 244 ? 15.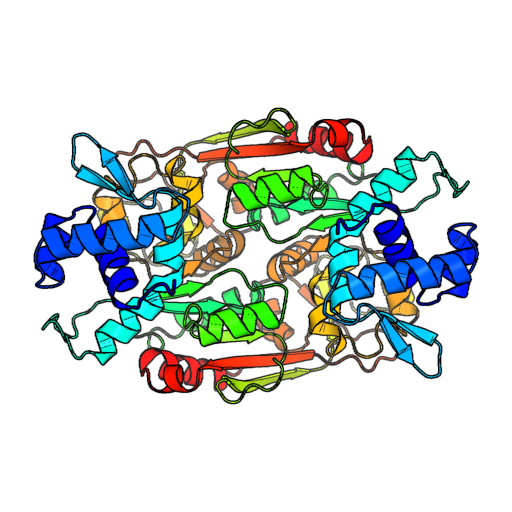023 -9.922 0.867 1 92.62 244 LEU A CA 1
ATOM 1911 C C . LEU A 1 244 ? 14.555 -8.617 1.503 1 92.62 244 LEU A C 1
ATOM 1913 O O . LEU A 1 244 ? 13.461 -8.133 1.204 1 92.62 244 LEU A O 1
ATOM 1917 N N . ILE A 1 245 ? 15.422 -8.102 2.348 1 92.56 245 ILE A N 1
ATOM 1918 C CA . ILE A 1 245 ? 15.102 -6.84 3 1 92.56 245 ILE A CA 1
ATOM 1919 C C . ILE A 1 245 ? 16.375 -6.016 3.18 1 92.56 245 ILE A C 1
ATOM 1921 O O . ILE A 1 245 ? 17.422 -6.555 3.529 1 92.56 245 ILE A O 1
ATOM 1925 N N . PRO A 1 246 ? 16.344 -4.73 2.848 1 91.25 246 PRO A N 1
ATOM 1926 C CA . PRO A 1 246 ? 17.5 -3.916 3.209 1 91.25 246 PRO A CA 1
ATOM 1927 C C . PRO A 1 246 ? 17.812 -3.955 4.703 1 91.25 246 PRO A C 1
ATOM 1929 O O . PRO A 1 246 ? 16.891 -3.842 5.527 1 91.25 246 PRO A O 1
ATOM 1932 N N . GLU A 1 247 ? 19.016 -4.023 5.039 1 92.56 247 GLU A N 1
ATOM 1933 C CA . GLU A 1 247 ? 19.438 -4.184 6.43 1 92.56 247 GLU A CA 1
ATOM 1934 C C . GLU A 1 247 ? 19.016 -2.994 7.281 1 92.56 247 GLU A C 1
ATOM 1936 O O . GLU A 1 247 ? 18.719 -3.146 8.469 1 92.56 247 GLU A O 1
ATOM 1941 N N . TYR A 1 248 ? 18.984 -1.841 6.727 1 89.12 248 TYR A N 1
ATOM 1942 C CA . TYR A 1 248 ? 18.641 -0.654 7.508 1 89.12 248 TYR A CA 1
ATOM 1943 C C . TYR A 1 248 ? 17.219 -0.726 8.023 1 89.12 248 TYR A C 1
ATOM 1945 O O . TYR A 1 248 ? 16.828 0.051 8.898 1 89.12 248 TYR A O 1
ATOM 1953 N N . PHE A 1 249 ? 16.406 -1.649 7.586 1 89.56 249 PHE A N 1
ATOM 1954 C CA . PHE A 1 249 ? 15.047 -1.822 8.086 1 89.56 249 PHE A CA 1
ATOM 1955 C C . PHE A 1 249 ? 15.016 -2.824 9.234 1 89.56 249 PHE A C 1
ATOM 1957 O O . PHE A 1 249 ? 14.023 -2.914 9.961 1 89.56 249 PHE A O 1
ATOM 1964 N N . CYS A 1 250 ? 15.992 -3.613 9.414 1 92 250 CYS A N 1
ATOM 1965 C CA . CYS A 1 250 ? 15.961 -4.789 10.281 1 92 250 CYS A CA 1
ATOM 1966 C C . CYS A 1 250 ? 15.688 -4.391 11.727 1 92 250 CYS A C 1
ATOM 1968 O O . CYS A 1 250 ? 14.844 -4.992 12.391 1 92 250 CYS A O 1
ATOM 1970 N N . CYS A 1 251 ? 16.344 -3.369 12.164 1 85.88 251 CYS A N 1
ATOM 1971 C CA . CYS A 1 251 ? 16.234 -2.977 13.562 1 85.88 251 CYS A CA 1
ATOM 1972 C C . CYS A 1 251 ? 14.812 -2.529 13.891 1 85.88 251 CYS A C 1
ATOM 1974 O O . CYS A 1 251 ? 14.305 -2.807 14.977 1 85.88 251 CYS A O 1
ATOM 1976 N N . CYS A 1 252 ? 14.164 -1.897 12.969 1 85.88 252 CYS A N 1
ATOM 1977 C CA . CYS A 1 252 ? 12.812 -1.391 13.195 1 85.88 252 CYS A CA 1
ATOM 1978 C C . CYS A 1 252 ? 11.789 -2.506 13.07 1 85.88 252 CYS A C 1
ATOM 1980 O O . CYS A 1 252 ? 10.828 -2.564 13.844 1 85.88 252 CYS A O 1
ATOM 1982 N N . ILE A 1 253 ? 12.039 -3.371 12.188 1 89.94 253 ILE A N 1
ATOM 1983 C CA . ILE A 1 253 ? 11.07 -4.414 11.875 1 89.94 253 ILE A CA 1
ATOM 1984 C C . ILE A 1 253 ? 11.031 -5.434 13.008 1 89.94 253 ILE A C 1
ATOM 1986 O O . ILE A 1 253 ? 9.961 -5.961 13.344 1 89.94 253 ILE A O 1
ATOM 1990 N N . ASP A 1 254 ? 12.156 -5.723 13.523 1 89.19 254 ASP A N 1
ATOM 1991 C CA . ASP A 1 254 ? 12.242 -6.742 14.57 1 89.19 254 ASP A CA 1
ATOM 1992 C C . ASP A 1 254 ? 11.422 -6.34 15.797 1 89.19 254 ASP A C 1
ATOM 1994 O O . ASP A 1 254 ? 11.016 -7.195 16.578 1 89.19 254 ASP A O 1
ATOM 1998 N N . GLU A 1 255 ? 11.148 -5.094 15.945 1 86.19 255 GLU A N 1
ATOM 1999 C CA . GLU A 1 255 ? 10.344 -4.602 17.062 1 86.19 255 GLU A CA 1
ATOM 2000 C C . GLU A 1 255 ? 8.852 -4.797 16.781 1 86.19 255 GLU A C 1
ATOM 2002 O O . GLU A 1 255 ? 8.047 -4.84 17.719 1 86.19 255 GLU A O 1
ATOM 2007 N N . LEU A 1 256 ? 8.547 -4.961 15.586 1 88.94 256 LEU A N 1
ATOM 2008 C CA . LEU A 1 256 ? 7.137 -4.941 15.203 1 88.94 256 LEU A CA 1
ATOM 2009 C C . LEU A 1 256 ? 6.656 -6.336 14.828 1 88.94 256 LEU A C 1
ATOM 2011 O O . LEU A 1 256 ? 5.48 -6.66 15 1 88.94 256 LEU A O 1
ATOM 2015 N N . LEU A 1 257 ? 7.57 -7.121 14.266 1 93.12 257 LEU A N 1
ATOM 2016 C CA . LEU A 1 257 ? 7.203 -8.438 13.75 1 93.12 257 LEU A CA 1
ATOM 2017 C C . LEU A 1 257 ? 8.133 -9.516 14.297 1 93.12 257 LEU A C 1
ATOM 2019 O O . LEU A 1 257 ? 9.305 -9.25 14.57 1 93.12 257 LEU A O 1
ATOM 2023 N N . PRO A 1 258 ? 7.625 -10.695 14.453 1 95.12 258 PRO A N 1
ATOM 2024 C CA . PRO A 1 258 ? 8.445 -11.805 14.945 1 95.12 258 PRO A CA 1
ATOM 2025 C C . PRO A 1 258 ? 9.312 -12.43 13.852 1 95.12 258 PRO A C 1
ATOM 2027 O O . PRO A 1 258 ? 9.055 -13.555 13.422 1 95.12 258 PRO A O 1
ATOM 2030 N N . VAL A 1 259 ? 10.359 -11.727 13.539 1 97.38 259 VAL A N 1
ATOM 2031 C CA . VAL A 1 259 ? 11.203 -12.148 12.43 1 97.38 259 VAL A CA 1
ATOM 2032 C C . VAL A 1 259 ? 12.672 -12.117 12.859 1 97.38 259 VAL A C 1
ATOM 2034 O O . VAL A 1 259 ? 13.008 -11.516 13.883 1 97.38 259 VAL A O 1
ATOM 2037 N N . LYS A 1 260 ? 13.445 -12.828 12.141 1 97.5 260 LYS A N 1
ATOM 2038 C CA . LYS A 1 260 ? 14.898 -12.805 12.266 1 97.5 260 LYS A CA 1
ATOM 2039 C C . LYS A 1 260 ? 15.562 -12.594 10.906 1 97.5 260 LYS A C 1
ATOM 2041 O O . LYS A 1 260 ? 14.906 -12.711 9.867 1 97.5 260 LYS A O 1
ATOM 2046 N N . PHE A 1 261 ? 16.859 -12.289 10.93 1 97.88 261 PHE A N 1
ATOM 2047 C CA . PHE A 1 261 ? 17.531 -11.883 9.703 1 97.88 261 PHE A CA 1
ATOM 2048 C C . PHE A 1 261 ? 18.844 -12.641 9.539 1 97.88 261 PHE A C 1
ATOM 2050 O O . PHE A 1 261 ? 19.562 -12.883 10.516 1 97.88 261 PHE A O 1
ATOM 2057 N N . PHE A 1 262 ? 19.141 -12.984 8.359 1 98.06 262 PHE A N 1
ATOM 2058 C CA . PHE A 1 262 ? 20.375 -13.695 8.008 1 98.06 262 PHE A CA 1
ATOM 2059 C C . PHE A 1 262 ? 21.094 -12.977 6.879 1 98.06 262 PHE A C 1
ATOM 2061 O O . PHE A 1 262 ? 20.484 -12.266 6.09 1 98.06 262 PHE A O 1
ATOM 2068 N N . ASP A 1 263 ? 22.375 -13.242 6.852 1 96.44 263 ASP A N 1
ATOM 2069 C CA . ASP A 1 263 ? 23.109 -12.859 5.652 1 96.44 263 ASP A CA 1
ATOM 2070 C C . ASP A 1 263 ? 22.672 -13.688 4.445 1 96.44 263 ASP A C 1
ATOM 2072 O O . ASP A 1 263 ? 22.312 -14.852 4.586 1 96.44 263 ASP A O 1
ATOM 2076 N N . ILE A 1 264 ? 22.688 -13.023 3.303 1 93.88 264 ILE A N 1
ATOM 2077 C CA . ILE A 1 264 ? 22.484 -13.789 2.08 1 93.88 264 ILE A CA 1
ATOM 2078 C C . ILE A 1 264 ? 23.547 -14.883 1.969 1 93.88 264 ILE A C 1
ATOM 2080 O O . ILE A 1 264 ? 24.75 -14.602 2.059 1 93.88 264 ILE A O 1
ATOM 2084 N N . PRO A 1 265 ? 23.188 -16.141 1.729 1 94.38 265 PRO A N 1
ATOM 2085 C CA . PRO A 1 265 ? 24.125 -17.25 1.882 1 94.38 265 PRO A CA 1
ATOM 2086 C C . PRO A 1 265 ? 24.984 -17.469 0.639 1 94.38 265 PRO A C 1
ATOM 2088 O O . PRO A 1 265 ? 25.531 -18.562 0.455 1 94.38 265 PRO A O 1
ATOM 2091 N N . PHE A 1 266 ? 25.141 -16.562 -0.236 1 91.38 266 PHE A N 1
ATOM 2092 C CA . PHE A 1 266 ? 26 -16.594 -1.406 1 91.38 266 PHE A CA 1
ATOM 2093 C C . PHE A 1 266 ? 26.578 -15.203 -1.698 1 91.38 266 PHE A C 1
ATOM 2095 O O . PHE A 1 266 ? 26.078 -14.203 -1.187 1 91.38 266 PHE A O 1
ATOM 2102 N N . VAL A 1 267 ? 27.609 -15.18 -2.49 1 87.62 267 VAL A N 1
ATOM 2103 C CA . VAL A 1 267 ? 28.281 -13.922 -2.787 1 87.62 267 VAL A CA 1
ATOM 2104 C C . VAL A 1 267 ? 27.375 -13.023 -3.617 1 87.62 267 VAL A C 1
ATOM 2106 O O . VAL A 1 267 ? 26.75 -13.484 -4.582 1 87.62 267 VAL A O 1
ATOM 2109 N N . ASN A 1 268 ? 27.203 -11.773 -3.125 1 84.75 268 ASN A N 1
ATOM 2110 C CA . ASN A 1 268 ? 26.422 -10.789 -3.855 1 84.75 268 ASN A CA 1
ATOM 2111 C C . ASN A 1 268 ? 26.922 -9.367 -3.604 1 84.75 268 ASN A C 1
ATOM 2113 O O . ASN A 1 268 ? 27.672 -9.125 -2.656 1 84.75 268 ASN A O 1
ATOM 2117 N N . SER A 1 269 ? 26.641 -8.477 -4.496 1 82.31 269 SER A N 1
ATOM 2118 C CA . SER A 1 269 ? 27.016 -7.078 -4.344 1 82.31 269 SER A CA 1
ATOM 2119 C C . SER A 1 269 ? 25.781 -6.18 -4.309 1 82.31 269 SER A C 1
ATOM 2121 O O . SER A 1 269 ? 25.844 -5.012 -4.699 1 82.31 269 SER A O 1
ATOM 2123 N N . MET A 1 270 ? 24.656 -6.758 -3.893 1 83.44 270 MET A N 1
ATOM 2124 C CA . MET A 1 270 ? 23.406 -6.004 -3.883 1 83.44 270 MET A CA 1
ATOM 2125 C C . MET A 1 270 ? 23.406 -4.984 -2.748 1 83.44 270 MET A C 1
ATOM 2127 O O . MET A 1 270 ? 23.766 -5.309 -1.615 1 83.44 270 MET A O 1
ATOM 2131 N N . GLU A 1 271 ? 23.062 -3.738 -3.062 1 84.81 271 GLU A N 1
ATOM 2132 C CA . GLU A 1 271 ? 22.953 -2.648 -2.098 1 84.81 271 GLU A CA 1
ATOM 2133 C C . GLU A 1 271 ? 21.656 -1.862 -2.297 1 84.81 271 GLU A C 1
ATOM 2135 O O . GLU A 1 271 ? 21.203 -1.669 -3.43 1 84.81 271 GLU A O 1
ATOM 2140 N N . ALA A 1 272 ? 21.094 -1.505 -1.198 1 86.94 272 ALA A N 1
ATOM 2141 C CA . ALA A 1 272 ? 19.891 -0.672 -1.235 1 86.94 272 ALA A CA 1
ATOM 2142 C C . ALA A 1 272 ? 20.156 0.692 -0.604 1 86.94 272 ALA A C 1
ATOM 2144 O O . ALA A 1 272 ? 20.844 0.792 0.409 1 86.94 272 ALA A O 1
ATOM 2145 N N . SER A 1 273 ? 19.625 1.674 -1.281 1 90.12 273 SER A N 1
ATOM 2146 C CA . SER A 1 273 ? 19.672 3.023 -0.727 1 90.12 273 SER A CA 1
ATOM 2147 C C . SER A 1 273 ? 18.281 3.664 -0.708 1 90.12 273 SER A C 1
ATOM 2149 O O . SER A 1 273 ? 17.469 3.418 -1.598 1 90.12 273 SER A O 1
ATOM 2151 N N . LEU A 1 274 ? 18.062 4.402 0.296 1 92.25 274 LEU A N 1
ATOM 2152 C CA . LEU A 1 274 ? 16.812 5.141 0.462 1 92.25 274 LEU A CA 1
ATOM 2153 C C . LEU A 1 274 ? 17.062 6.645 0.436 1 92.25 274 LEU A C 1
ATOM 2155 O O . LEU A 1 274 ? 17.969 7.141 1.119 1 92.25 274 LEU A O 1
ATOM 2159 N N . TYR A 1 275 ? 16.266 7.32 -0.388 1 93.12 275 TYR A N 1
ATOM 2160 C CA . TYR A 1 275 ? 16.422 8.766 -0.529 1 93.12 275 TYR A CA 1
ATOM 2161 C C . TYR A 1 275 ? 15.117 9.484 -0.181 1 93.12 275 TYR A C 1
ATOM 2163 O O . TYR A 1 275 ? 14.031 8.914 -0.298 1 93.12 275 TYR A O 1
ATOM 2171 N N . VAL A 1 276 ? 15.266 10.648 0.252 1 95.31 276 VAL A N 1
ATOM 2172 C CA . VAL A 1 276 ? 14.148 11.578 0.391 1 95.31 276 VAL A CA 1
ATOM 2173 C C . VAL A 1 276 ? 14.281 12.703 -0.63 1 95.31 276 VAL A C 1
ATOM 2175 O O . VAL A 1 276 ? 15.383 13.211 -0.868 1 95.31 276 VAL A O 1
ATOM 2178 N N . HIS A 1 277 ? 13.195 13.031 -1.283 1 96.31 277 HIS A N 1
ATOM 2179 C CA . HIS A 1 277 ? 13.148 14.07 -2.305 1 96.31 277 HIS A CA 1
ATOM 2180 C C . HIS A 1 277 ? 12.078 15.109 -1.983 1 96.31 277 HIS A C 1
ATOM 2182 O O . HIS A 1 277 ? 11.008 14.773 -1.479 1 96.31 277 HIS A O 1
ATOM 2188 N N . ALA A 1 278 ? 12.359 16.328 -2.303 1 96.06 278 ALA A N 1
ATOM 2189 C CA . ALA A 1 278 ? 11.406 17.422 -2.162 1 96.06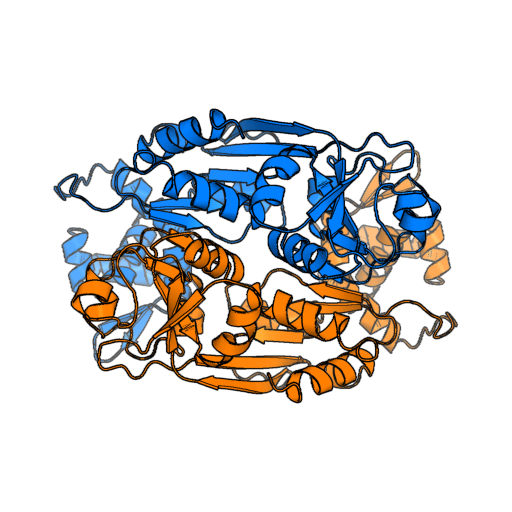 278 ALA A CA 1
ATOM 2190 C C . ALA A 1 278 ? 11.68 18.516 -3.182 1 96.06 278 ALA A C 1
ATOM 2192 O O . ALA A 1 278 ? 12.812 18.688 -3.629 1 96.06 278 ALA A O 1
ATOM 2193 N N . HIS A 1 279 ? 10.586 19.141 -3.566 1 92.5 279 HIS A N 1
ATOM 2194 C CA . HIS A 1 279 ? 10.797 20.328 -4.387 1 92.5 279 HIS A CA 1
ATOM 2195 C C . HIS A 1 279 ? 11.547 21.406 -3.613 1 92.5 279 HIS A C 1
ATOM 2197 O O . HIS A 1 279 ? 11.289 21.609 -2.426 1 92.5 279 HIS A O 1
ATOM 2203 N N . THR A 1 280 ? 12.359 22.188 -4.25 1 88.5 280 THR A N 1
ATOM 2204 C CA . THR A 1 280 ? 13.203 23.203 -3.615 1 88.5 280 THR A CA 1
ATOM 2205 C C . THR A 1 280 ? 12.352 24.25 -2.898 1 88.5 280 THR A C 1
ATOM 2207 O O . THR A 1 280 ? 12.719 24.719 -1.819 1 88.5 280 THR A O 1
ATOM 2210 N N . THR A 1 281 ? 11.266 24.5 -3.428 1 82.5 281 THR A N 1
ATOM 2211 C CA . THR A 1 281 ? 10.422 25.531 -2.834 1 82.5 281 THR A CA 1
ATOM 2212 C C . THR A 1 281 ? 9.672 24.984 -1.62 1 82.5 281 THR A C 1
ATOM 2214 O O . THR A 1 281 ? 9.258 25.75 -0.742 1 82.5 281 THR A O 1
ATOM 2217 N N . SER A 1 282 ? 9.43 23.672 -1.597 1 82.88 282 SER A N 1
ATOM 2218 C CA . SER A 1 282 ? 8.75 23.047 -0.463 1 82.88 282 SER A CA 1
ATOM 2219 C C . SER A 1 282 ? 9.594 23.141 0.805 1 82.88 282 SER A C 1
ATOM 2221 O O . SER A 1 282 ? 9.055 23.141 1.914 1 82.88 282 SER A O 1
ATOM 2223 N N . LEU A 1 283 ? 10.844 23.297 0.621 1 80.88 283 LEU A N 1
ATOM 2224 C CA . LEU A 1 283 ? 11.758 23.391 1.755 1 80.88 283 LEU A CA 1
ATOM 2225 C C . LEU A 1 283 ? 11.578 24.703 2.494 1 80.88 283 LEU A C 1
ATOM 2227 O O . LEU A 1 283 ? 11.969 24.828 3.658 1 80.88 283 LEU A O 1
ATOM 2231 N N . LYS A 1 284 ? 11.023 25.594 1.815 1 78.5 284 LYS A N 1
ATOM 2232 C CA . LYS A 1 284 ? 10.797 26.906 2.434 1 78.5 284 LYS A CA 1
ATOM 2233 C C . LYS A 1 284 ? 9.602 26.859 3.379 1 78.5 284 LYS A C 1
ATOM 2235 O O . LYS A 1 284 ? 9.453 27.719 4.242 1 78.5 284 LYS A O 1
ATOM 2240 N N . ASP A 1 285 ? 8.75 25.891 3.102 1 81.38 285 ASP A N 1
ATOM 2241 C CA . ASP A 1 285 ? 7.648 25.656 4.031 1 81.38 285 ASP A CA 1
ATOM 2242 C C . ASP A 1 285 ? 8.156 25.094 5.359 1 81.38 285 ASP A C 1
ATOM 2244 O O . ASP A 1 285 ? 8.766 24.031 5.391 1 81.38 285 ASP A O 1
ATOM 2248 N N . ALA A 1 286 ? 7.906 25.766 6.43 1 80 286 ALA A N 1
ATOM 2249 C CA . ALA A 1 286 ? 8.445 25.422 7.738 1 80 286 ALA A CA 1
ATOM 2250 C C . ALA A 1 286 ? 7.996 24.031 8.172 1 80 286 ALA A C 1
ATOM 2252 O O . ALA A 1 286 ? 8.758 23.281 8.789 1 80 286 ALA A O 1
ATOM 2253 N N . SER A 1 287 ? 6.805 23.719 7.875 1 83.38 287 SER A N 1
ATOM 2254 C CA . SER A 1 287 ? 6.285 22.406 8.258 1 83.38 287 SER A CA 1
ATOM 2255 C C . SER A 1 287 ? 6.988 21.297 7.5 1 83.38 287 SER A C 1
ATOM 2257 O O . SER A 1 287 ? 7.422 20.297 8.102 1 83.38 287 SER A O 1
ATOM 2259 N N . VAL A 1 288 ? 7.145 21.484 6.238 1 87.19 288 VAL A N 1
ATOM 2260 C CA . VAL A 1 288 ? 7.777 20.469 5.391 1 87.19 288 VAL A CA 1
ATOM 2261 C C . VAL A 1 288 ? 9.266 20.391 5.711 1 87.19 288 VAL A C 1
ATOM 2263 O O . VAL A 1 288 ? 9.812 19.297 5.895 1 87.19 288 VAL A O 1
ATOM 2266 N N . GLY A 1 289 ? 9.82 21.578 5.766 1 85.81 289 GLY A N 1
ATOM 2267 C CA . GLY A 1 289 ? 11.234 21.625 6.105 1 85.81 289 GLY A CA 1
ATOM 2268 C C . GLY A 1 289 ? 11.539 21.031 7.469 1 85.81 289 GLY A C 1
ATOM 2269 O O . GLY A 1 289 ? 12.508 20.297 7.633 1 85.81 289 GLY A O 1
ATOM 2270 N N . GLY A 1 290 ? 10.734 21.406 8.414 1 84.12 290 GLY A N 1
ATOM 2271 C CA . GLY A 1 290 ? 10.891 20.844 9.75 1 84.12 290 GLY A CA 1
ATOM 2272 C C . GLY A 1 290 ? 10.758 19.344 9.781 1 84.12 290 GLY A C 1
ATOM 2273 O O . GLY A 1 290 ? 11.555 18.656 10.43 1 84.12 290 GLY A O 1
ATOM 2274 N N . PHE A 1 291 ? 9.789 18.828 9.117 1 88.25 291 PHE A N 1
ATOM 2275 C CA . PHE A 1 291 ? 9.562 17.391 9.086 1 88.25 291 PHE A CA 1
ATOM 2276 C C . PHE A 1 291 ? 10.711 16.672 8.383 1 88.25 291 PHE A C 1
ATOM 2278 O O . PHE A 1 291 ? 11.148 15.617 8.828 1 88.25 291 PHE A O 1
ATOM 2285 N N . LEU A 1 292 ? 11.188 17.25 7.316 1 88.88 292 LEU A N 1
ATOM 2286 C CA . LEU A 1 292 ? 12.32 16.688 6.59 1 88.88 292 LEU A CA 1
ATOM 2287 C C . LEU A 1 292 ? 13.555 16.594 7.484 1 88.88 292 LEU A C 1
ATOM 2289 O O . LEU A 1 292 ? 14.281 15.602 7.445 1 88.88 292 LEU A O 1
ATOM 2293 N N . ASN A 1 293 ? 13.727 17.594 8.258 1 85.62 293 ASN A N 1
ATOM 2294 C CA . ASN A 1 293 ? 14.852 17.578 9.188 1 85.62 293 ASN A CA 1
ATOM 2295 C C . ASN A 1 293 ? 14.727 16.469 10.219 1 85.62 293 ASN A C 1
ATOM 2297 O O . ASN A 1 293 ? 15.727 15.852 10.594 1 85.62 293 ASN A O 1
ATOM 2301 N N . VAL A 1 294 ? 13.594 16.234 10.625 1 85.31 294 VAL A N 1
ATOM 2302 C CA . VAL A 1 294 ? 13.352 15.172 11.594 1 85.31 294 VAL A CA 1
ATOM 2303 C C . VAL A 1 294 ? 13.68 13.812 10.969 1 85.31 294 VAL A C 1
ATOM 2305 O O . VAL A 1 294 ? 14.352 12.984 11.578 1 85.31 294 VAL A O 1
ATOM 2308 N N . ILE A 1 295 ? 13.25 13.578 9.766 1 88.38 295 ILE A N 1
ATOM 2309 C CA . ILE A 1 295 ? 13.445 12.305 9.086 1 88.38 295 ILE A CA 1
ATOM 2310 C C . ILE A 1 295 ? 14.93 12.078 8.828 1 88.38 295 ILE A C 1
ATOM 2312 O O . ILE A 1 295 ? 15.438 10.969 9 1 88.38 295 ILE A O 1
ATOM 2316 N N . ARG A 1 296 ? 15.594 13.086 8.453 1 88.38 296 ARG A N 1
ATOM 2317 C CA . ARG A 1 296 ? 17 12.992 8.086 1 88.38 296 ARG A CA 1
ATOM 2318 C C . ARG A 1 296 ? 17.875 12.719 9.305 1 88.38 296 ARG A C 1
ATOM 2320 O O . ARG A 1 296 ? 18.953 12.133 9.188 1 88.38 296 ARG A O 1
ATOM 2327 N N . ASN A 1 297 ? 17.359 13.07 10.445 1 83.06 297 ASN A N 1
ATOM 2328 C CA . ASN A 1 297 ? 18.188 12.953 11.641 1 83.06 297 ASN A CA 1
ATOM 2329 C C . ASN A 1 297 ? 17.703 11.828 12.547 1 83.06 297 ASN A C 1
ATOM 2331 O O . ASN A 1 297 ? 18.156 11.703 13.688 1 83.06 297 ASN A O 1
ATOM 2335 N N . TYR A 1 298 ? 16.75 11.156 11.977 1 77.81 298 TYR A N 1
ATOM 2336 C CA . TYR A 1 298 ? 16.25 10.062 12.797 1 77.81 298 TYR A CA 1
ATOM 2337 C C . TYR A 1 298 ? 17.172 8.852 12.711 1 77.81 298 TYR A C 1
ATOM 2339 O O . TYR A 1 298 ? 17.578 8.445 11.625 1 77.81 298 TYR A O 1
ATOM 2347 N N . ASN A 1 299 ? 17.719 8.422 13.766 1 64.62 299 ASN A N 1
ATOM 2348 C CA . ASN A 1 299 ? 18.562 7.23 13.859 1 64.62 299 ASN A CA 1
ATOM 2349 C C . ASN A 1 299 ? 17.812 6.07 14.516 1 64.62 299 ASN A C 1
ATOM 2351 O O . ASN A 1 299 ? 17.062 6.27 15.484 1 64.62 299 ASN A O 1
ATOM 2355 N N . CYS A 1 300 ? 17.625 4.957 13.773 1 59.34 300 CYS A N 1
ATOM 2356 C CA . CYS A 1 300 ? 17.047 3.781 14.406 1 59.34 300 CYS A CA 1
ATOM 2357 C C . CYS A 1 300 ? 17.922 3.285 15.547 1 59.34 300 CYS A C 1
ATOM 2359 O O . CYS A 1 300 ? 19.141 3.361 15.477 1 59.34 300 CYS A O 1
ATOM 2361 N N . MET B 1 1 ? -2 6.73 -37.188 1 31.95 1 MET B N 1
ATOM 2362 C CA . MET B 1 1 ? -1.473 5.41 -37.5 1 31.95 1 MET B CA 1
ATOM 2363 C C . MET B 1 1 ? -1.533 4.492 -36.281 1 31.95 1 MET B C 1
ATOM 2365 O O . MET B 1 1 ? -1.181 4.898 -35.156 1 31.95 1 MET B O 1
ATOM 2369 N N . LYS B 1 2 ? -2.215 3.477 -36.344 1 44.03 2 LYS B N 1
ATOM 2370 C CA . LYS B 1 2 ? -2.721 2.582 -35.281 1 44.03 2 LYS B CA 1
ATOM 2371 C C . LYS B 1 2 ? -1.68 1.532 -34.906 1 44.03 2 LYS B C 1
ATOM 2373 O O . LYS B 1 2 ? -1.035 0.948 -35.781 1 44.03 2 LYS B O 1
ATOM 2378 N N . ILE B 1 3 ? -1.152 1.607 -33.844 1 49 3 ILE B N 1
ATOM 2379 C CA . ILE B 1 3 ? -0.325 0.5 -33.375 1 49 3 ILE B CA 1
ATOM 2380 C C . ILE B 1 3 ? -1.03 -0.825 -33.656 1 49 3 ILE B C 1
ATOM 2382 O O . ILE B 1 3 ? -2.191 -1.008 -33.281 1 49 3 ILE B O 1
ATOM 2386 N N . ASP B 1 4 ? -0.456 -1.561 -34.719 1 53.91 4 ASP B N 1
ATOM 2387 C CA . ASP B 1 4 ? -1.085 -2.842 -35.031 1 53.91 4 ASP B CA 1
ATOM 2388 C C . ASP B 1 4 ? -0.636 -3.922 -34.031 1 53.91 4 ASP B C 1
ATOM 2390 O O . ASP B 1 4 ? 0.424 -3.805 -33.438 1 53.91 4 ASP B O 1
ATOM 2394 N N . PHE B 1 5 ? -1.416 -4.898 -33.875 1 54.59 5 PHE B N 1
ATOM 2395 C CA . PHE B 1 5 ? -1.267 -5.984 -32.906 1 54.59 5 PHE B CA 1
ATOM 2396 C C . PHE B 1 5 ? 0.032 -6.746 -33.156 1 54.59 5 PHE B C 1
ATOM 2398 O O . PHE B 1 5 ? 0.729 -7.105 -32.219 1 54.59 5 PHE B O 1
ATOM 2405 N N . ASN B 1 6 ? 0.34 -6.875 -34.438 1 59.88 6 ASN B N 1
ATOM 2406 C CA . ASN B 1 6 ? 1.546 -7.617 -34.781 1 59.88 6 ASN B CA 1
ATOM 2407 C C . ASN B 1 6 ? 2.805 -6.918 -34.281 1 59.88 6 ASN B C 1
ATOM 2409 O O . ASN B 1 6 ? 3.746 -7.57 -33.844 1 59.88 6 ASN B O 1
ATOM 2413 N N . SER B 1 7 ? 2.689 -5.668 -34.25 1 65.5 7 SER B N 1
ATOM 2414 C CA . SER B 1 7 ? 3.832 -4.887 -33.812 1 65.5 7 SER B CA 1
ATOM 2415 C C . SER B 1 7 ? 4.031 -5.031 -32.312 1 65.5 7 SER B C 1
ATOM 2417 O O . SER B 1 7 ? 5.164 -5.074 -31.812 1 65.5 7 SER B O 1
ATOM 2419 N N . LEU B 1 8 ? 3 -5.238 -31.625 1 67.31 8 LEU B N 1
ATOM 2420 C CA . LEU B 1 8 ? 3.084 -5.379 -30.188 1 67.31 8 LEU B CA 1
ATOM 2421 C C . LEU B 1 8 ? 3.607 -6.758 -29.797 1 67.31 8 LEU B C 1
ATOM 2423 O O . LEU B 1 8 ? 4.375 -6.891 -28.844 1 67.31 8 LEU B O 1
ATOM 2427 N N . VAL B 1 9 ? 3.264 -7.703 -30.609 1 66.56 9 VAL B N 1
ATOM 2428 C CA . VAL B 1 9 ? 3.768 -9.062 -30.422 1 66.56 9 VAL B CA 1
ATOM 2429 C C . VAL B 1 9 ? 5.273 -9.086 -30.672 1 66.56 9 VAL B C 1
ATOM 2431 O O . VAL B 1 9 ? 6.023 -9.695 -29.906 1 66.56 9 VAL B O 1
ATOM 2434 N N . ILE B 1 10 ? 5.645 -8.414 -31.672 1 70.94 10 ILE B N 1
ATOM 2435 C CA . ILE B 1 10 ? 7.055 -8.352 -32.062 1 70.94 10 ILE B CA 1
ATOM 2436 C C . ILE B 1 10 ? 7.836 -7.574 -30.984 1 70.94 10 ILE B C 1
ATOM 2438 O O . ILE B 1 10 ? 8.922 -7.984 -30.594 1 70.94 10 ILE B O 1
ATOM 2442 N N . LEU B 1 11 ? 7.215 -6.562 -30.5 1 74 11 LEU B N 1
ATOM 2443 C CA . LEU B 1 11 ? 7.824 -5.777 -29.438 1 74 11 LEU B CA 1
ATOM 2444 C C . LEU B 1 11 ? 8.078 -6.641 -28.203 1 74 11 LEU B C 1
ATOM 2446 O O . LEU B 1 11 ? 9.18 -6.617 -27.641 1 74 11 LEU B O 1
ATOM 2450 N N . ASN B 1 12 ? 7.074 -7.312 -27.906 1 71.19 12 ASN B N 1
ATOM 2451 C CA . ASN B 1 12 ? 7.188 -8.195 -26.75 1 71.19 12 ASN B CA 1
ATOM 2452 C C . ASN B 1 12 ? 8.297 -9.227 -26.938 1 71.19 12 ASN B C 1
ATOM 2454 O O . ASN B 1 12 ? 9.086 -9.469 -26.016 1 71.19 12 ASN B O 1
ATOM 2458 N N . ALA B 1 13 ? 8.359 -9.836 -28.078 1 70.25 13 ALA B N 1
ATOM 2459 C CA . ALA B 1 13 ? 9.359 -10.852 -28.375 1 70.25 13 ALA B CA 1
ATOM 2460 C C . ALA B 1 13 ? 10.766 -10.258 -28.328 1 70.25 13 ALA B C 1
ATOM 2462 O O . ALA B 1 13 ? 11.695 -10.891 -27.812 1 70.25 13 ALA B O 1
ATOM 2463 N N . VAL B 1 14 ? 10.859 -9.047 -28.703 1 74.62 14 VAL B N 1
ATOM 2464 C CA . VAL B 1 14 ? 12.172 -8.406 -28.766 1 74.62 14 VAL B CA 1
ATOM 2465 C C . VAL B 1 14 ? 12.594 -7.977 -27.359 1 74.62 14 VAL B C 1
ATOM 2467 O O . VAL B 1 14 ? 13.75 -8.172 -26.969 1 74.62 14 VAL B O 1
ATOM 2470 N N . VAL B 1 15 ? 11.641 -7.492 -26.672 1 71.56 15 VAL B N 1
ATOM 2471 C CA . VAL B 1 15 ? 11.938 -7.02 -25.328 1 71.56 15 VAL B CA 1
ATOM 2472 C C . VAL B 1 15 ? 12.305 -8.203 -24.422 1 71.56 15 VAL B C 1
ATOM 2474 O O . VAL B 1 15 ? 13.25 -8.117 -23.641 1 71.56 15 VAL B O 1
ATOM 2477 N N . GLU B 1 16 ? 11.602 -9.289 -24.594 1 66.81 16 GLU B N 1
ATOM 2478 C CA . GLU B 1 16 ? 11.812 -10.469 -23.766 1 66.81 16 GLU B CA 1
ATOM 2479 C C . GLU B 1 16 ? 13.102 -11.188 -24.156 1 66.81 16 GLU B C 1
ATOM 2481 O O . GLU B 1 16 ? 13.82 -11.695 -23.297 1 66.81 16 GLU B O 1
ATOM 2486 N N . SER B 1 17 ? 13.352 -11.211 -25.453 1 65.88 17 SER B N 1
ATOM 2487 C CA . SER B 1 17 ? 14.508 -11.969 -25.922 1 65.88 17 SER B CA 1
ATOM 2488 C C . SER B 1 17 ? 15.758 -11.102 -25.984 1 65.88 17 SER B C 1
ATOM 2490 O O . SER B 1 17 ? 16.875 -11.617 -25.953 1 65.88 17 SER B O 1
ATOM 2492 N N . GLY B 1 18 ? 15.484 -9.844 -25.969 1 66.94 18 GLY B N 1
ATOM 2493 C CA . GLY B 1 18 ? 16.594 -8.898 -26.109 1 66.94 18 GLY B CA 1
ATOM 2494 C C . GLY B 1 18 ? 17.281 -8.992 -27.453 1 66.94 18 GLY B C 1
ATOM 2495 O O . GLY B 1 18 ? 18.391 -8.469 -27.609 1 66.94 18 GLY B O 1
ATOM 2496 N N . SER B 1 19 ? 16.734 -9.727 -28.344 1 69.88 19 SER B N 1
ATOM 2497 C CA . SER B 1 19 ? 17.375 -9.969 -29.625 1 69.88 19 SER B CA 1
ATOM 2498 C C . SER B 1 19 ? 16.359 -10.047 -30.75 1 69.88 19 SER B C 1
ATOM 2500 O O . SER B 1 19 ? 15.32 -10.695 -30.609 1 69.88 19 SER B O 1
ATOM 2502 N N . VAL B 1 20 ? 16.766 -9.328 -31.828 1 75.88 20 VAL B N 1
ATOM 2503 C CA . VAL B 1 20 ? 15.914 -9.336 -33.031 1 75.88 20 VAL B CA 1
ATOM 2504 C C . VAL B 1 20 ? 15.906 -10.734 -33.625 1 75.88 20 VAL B C 1
ATOM 2506 O O . VAL B 1 20 ? 14.844 -11.242 -34 1 75.88 20 VAL B O 1
ATOM 2509 N N . SER B 1 21 ? 17.062 -11.312 -33.656 1 76.38 21 SER B N 1
ATOM 2510 C CA . SER B 1 21 ? 17.188 -12.625 -34.281 1 76.38 21 SER B CA 1
ATOM 2511 C C . SER B 1 21 ? 16.438 -13.695 -33.469 1 76.38 21 SER B C 1
ATOM 2513 O O . SER B 1 21 ? 15.758 -14.547 -34.062 1 76.38 21 SER B O 1
ATOM 2515 N N . ILE B 1 22 ? 16.5 -13.602 -32.25 1 76.31 22 ILE B N 1
ATOM 2516 C CA . ILE B 1 22 ? 15.828 -14.57 -31.375 1 76.31 22 ILE B CA 1
ATOM 2517 C C . ILE B 1 22 ? 14.32 -14.336 -31.406 1 76.31 22 ILE B C 1
ATOM 2519 O O . ILE B 1 22 ? 13.539 -15.289 -31.484 1 76.31 22 ILE B O 1
ATOM 2523 N N . ALA B 1 23 ? 14 -13.18 -31.438 1 76.5 23 ALA B N 1
ATOM 2524 C CA . ALA B 1 23 ? 12.586 -12.844 -31.547 1 76.5 23 ALA B CA 1
ATOM 2525 C C . ALA B 1 23 ? 12.008 -13.336 -32.875 1 76.5 23 ALA B C 1
ATOM 2527 O O . ALA B 1 23 ? 10.898 -13.875 -32.906 1 76.5 23 ALA B O 1
ATOM 2528 N N . ALA B 1 24 ? 12.734 -13.156 -33.844 1 78.44 24 ALA B N 1
ATOM 2529 C CA . ALA B 1 24 ? 12.328 -13.625 -35.188 1 78.44 24 ALA B CA 1
ATOM 2530 C C . ALA B 1 24 ? 12.133 -15.141 -35.188 1 78.44 24 ALA B C 1
ATOM 2532 O O . ALA B 1 24 ? 11.156 -15.648 -35.75 1 78.44 24 ALA B O 1
ATOM 2533 N N . GLN B 1 25 ? 13.047 -15.75 -34.594 1 76.75 25 GLN B N 1
ATOM 2534 C CA . GLN B 1 25 ? 12.977 -17.203 -34.5 1 76.75 25 GLN B CA 1
ATOM 2535 C C . GLN B 1 25 ? 11.766 -17.641 -33.656 1 76.75 25 GLN B C 1
ATOM 2537 O O . GLN B 1 25 ? 11.039 -18.562 -34.062 1 76.75 25 GLN B O 1
ATOM 2542 N N . ARG B 1 26 ? 11.555 -16.953 -32.656 1 70.5 26 ARG B N 1
ATOM 2543 C CA . ARG B 1 26 ? 10.469 -17.281 -31.734 1 70.5 26 ARG B CA 1
ATOM 2544 C C . ARG B 1 26 ? 9.109 -17.062 -32.406 1 70.5 26 ARG B C 1
ATOM 2546 O O . ARG B 1 26 ? 8.172 -17.828 -32.156 1 70.5 26 ARG B O 1
ATOM 2553 N N . LEU B 1 27 ? 9.086 -16.094 -33.188 1 69.25 27 LEU B N 1
ATOM 2554 C CA . LEU B 1 27 ? 7.828 -15.711 -33.812 1 69.25 27 LEU B CA 1
ATOM 2555 C C . LEU B 1 27 ? 7.715 -16.312 -35.219 1 69.25 27 LEU B C 1
ATOM 2557 O O . LEU B 1 27 ? 6.703 -16.141 -35.875 1 69.25 27 LEU B O 1
ATOM 2561 N N . SER B 1 28 ? 8.719 -16.984 -35.562 1 70.94 28 SER B N 1
ATOM 2562 C CA . SER B 1 28 ? 8.789 -17.609 -36.875 1 70.94 28 SER B CA 1
ATOM 2563 C C . SER B 1 28 ? 8.57 -16.594 -38 1 70.94 28 SER B C 1
ATOM 2565 O O . SER B 1 28 ? 7.789 -16.844 -38.938 1 70.94 28 SER B O 1
ATOM 2567 N N . ILE B 1 29 ? 9.195 -15.5 -37.781 1 76.38 29 ILE B N 1
ATOM 2568 C CA . ILE B 1 29 ? 9.18 -14.484 -38.844 1 76.38 29 ILE B CA 1
ATOM 2569 C C . ILE B 1 29 ? 10.617 -14.086 -39.188 1 76.38 29 ILE B C 1
ATOM 2571 O O . ILE B 1 29 ? 11.562 -14.547 -38.562 1 76.38 29 ILE B O 1
ATOM 2575 N N . SER B 1 30 ? 10.758 -13.391 -40.281 1 76.69 30 SER B N 1
ATOM 2576 C CA . SER B 1 30 ? 12.086 -12.969 -40.688 1 76.69 30 SER B CA 1
ATOM 2577 C C . SER B 1 30 ? 12.609 -11.836 -39.781 1 76.69 30 SER B C 1
ATOM 2579 O O . SER B 1 30 ? 11.828 -11.039 -39.281 1 76.69 30 SER B O 1
ATOM 2581 N N . PRO B 1 31 ? 13.891 -11.891 -39.594 1 78.5 31 PRO B N 1
ATOM 2582 C CA . PRO B 1 31 ? 14.484 -10.773 -38.875 1 78.5 31 PRO B CA 1
ATOM 2583 C C . PRO B 1 31 ? 14.148 -9.414 -39.469 1 78.5 31 PRO B C 1
ATOM 2585 O O . PRO B 1 31 ? 13.984 -8.43 -38.75 1 78.5 31 PRO B O 1
ATOM 2588 N N . SER B 1 32 ? 14.008 -9.352 -40.719 1 78.69 32 SER B N 1
ATOM 2589 C CA . SER B 1 32 ? 13.633 -8.117 -41.406 1 78.69 32 SER B CA 1
ATOM 2590 C C . SER B 1 32 ? 12.219 -7.688 -41.031 1 78.69 32 SER B C 1
ATOM 2592 O O . SER B 1 32 ? 11.953 -6.496 -40.875 1 78.69 32 SER B O 1
ATOM 2594 N N . SER B 1 33 ? 11.383 -8.617 -40.875 1 74.81 33 SER B N 1
ATOM 2595 C CA . SER B 1 33 ? 10.008 -8.328 -40.469 1 74.81 33 SER B CA 1
ATOM 2596 C C . SER B 1 33 ? 9.969 -7.785 -39.031 1 74.81 33 SER B C 1
ATOM 2598 O O . SER B 1 33 ? 9.164 -6.898 -38.719 1 74.81 33 SER B O 1
ATOM 2600 N N . VAL B 1 34 ? 10.805 -8.352 -38.219 1 76.38 34 VAL B N 1
ATOM 2601 C CA . VAL B 1 34 ? 10.914 -7.859 -36.844 1 76.38 34 VAL B CA 1
ATOM 2602 C C . VAL B 1 34 ? 11.422 -6.418 -36.844 1 76.38 34 VAL B C 1
ATOM 2604 O O . VAL B 1 34 ? 10.844 -5.547 -36.188 1 76.38 34 VAL B O 1
ATOM 2607 N N . THR B 1 35 ? 12.383 -6.227 -37.594 1 72.88 35 THR B N 1
ATOM 2608 C CA . THR B 1 35 ? 12.984 -4.898 -37.719 1 72.88 35 THR B CA 1
ATOM 2609 C C . THR B 1 35 ? 11.977 -3.904 -38.281 1 72.88 35 THR B C 1
ATOM 2611 O O . THR B 1 35 ? 11.883 -2.77 -37.812 1 72.88 35 THR B O 1
ATOM 2614 N N . TYR B 1 36 ? 11.281 -4.344 -39.156 1 73.69 36 TYR B N 1
ATOM 2615 C CA . TYR B 1 36 ? 10.25 -3.506 -39.75 1 73.69 36 TYR B CA 1
ATOM 2616 C C . TYR B 1 36 ? 9.188 -3.131 -38.719 1 73.69 36 TYR B C 1
ATOM 2618 O O . TYR B 1 36 ? 8.789 -1.968 -38.625 1 73.69 36 TYR B O 1
ATOM 2626 N N . ALA B 1 37 ? 8.742 -4.062 -38.062 1 71.12 37 ALA B N 1
ATOM 2627 C CA . ALA B 1 37 ? 7.719 -3.838 -37.031 1 71.12 37 ALA B CA 1
ATOM 2628 C C . ALA B 1 37 ? 8.211 -2.887 -35.969 1 71.12 37 ALA B C 1
ATOM 2630 O O . ALA B 1 37 ? 7.473 -2.016 -35.5 1 71.12 37 ALA B O 1
ATOM 2631 N N . ILE B 1 38 ? 9.445 -3.059 -35.625 1 71.25 38 ILE B N 1
ATOM 2632 C CA . ILE B 1 38 ? 10.07 -2.203 -34.625 1 71.25 38 ILE B CA 1
ATOM 2633 C C . ILE B 1 38 ? 10.164 -0.773 -35.156 1 71.25 38 ILE B C 1
ATOM 2635 O O . ILE B 1 38 ? 9.867 0.183 -34.406 1 71.25 38 ILE B O 1
ATOM 2639 N N . ASN B 1 39 ? 10.539 -0.74 -36.344 1 69.38 39 ASN B N 1
ATOM 2640 C CA . ASN B 1 39 ? 10.625 0.574 -36.969 1 69.38 39 ASN B CA 1
ATOM 2641 C C . ASN B 1 39 ? 9.258 1.232 -37.094 1 69.38 39 ASN B C 1
ATOM 2643 O O . ASN B 1 39 ? 9.125 2.445 -36.938 1 69.38 39 ASN B O 1
ATOM 2647 N N . LYS B 1 40 ? 8.367 0.496 -37.406 1 70.75 40 LYS B N 1
ATOM 2648 C CA . LYS B 1 40 ? 6.996 0.993 -37.438 1 70.75 40 LYS B CA 1
ATOM 2649 C C . LYS B 1 40 ? 6.559 1.538 -36.094 1 70.75 40 LYS B C 1
ATOM 2651 O O . LYS B 1 40 ? 5.953 2.609 -36 1 70.75 40 LYS B O 1
ATOM 2656 N N . LEU B 1 41 ? 6.824 0.771 -35.094 1 67.56 41 LEU B N 1
ATOM 2657 C CA . LEU B 1 41 ? 6.496 1.212 -33.75 1 67.56 41 LEU B CA 1
ATOM 265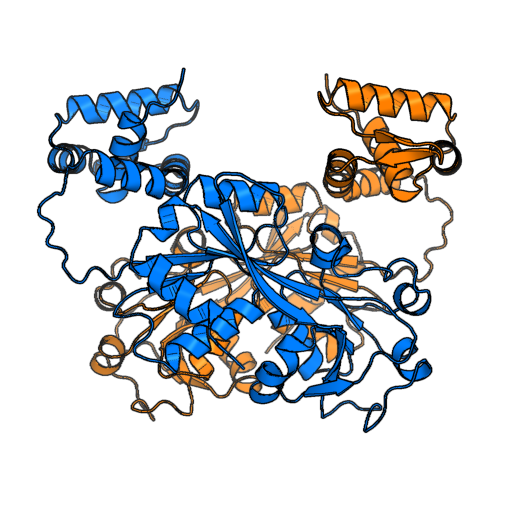8 C C . LEU B 1 41 ? 7.25 2.49 -33.375 1 67.56 41 LEU B C 1
ATOM 2660 O O . LEU B 1 41 ? 6.699 3.383 -32.719 1 67.56 41 LEU B O 1
ATOM 2664 N N . ARG B 1 42 ? 8.398 2.52 -33.812 1 66.38 42 ARG B N 1
ATOM 2665 C CA . ARG B 1 42 ? 9.234 3.697 -33.594 1 66.38 42 ARG B CA 1
ATOM 2666 C C . ARG B 1 42 ? 8.617 4.93 -34.25 1 66.38 42 ARG B C 1
ATOM 2668 O O . ARG B 1 42 ? 8.625 6.016 -33.688 1 66.38 42 ARG B O 1
ATOM 2675 N N . ARG B 1 43 ? 8.211 4.707 -35.344 1 63.56 43 ARG B N 1
ATOM 2676 C CA . ARG B 1 43 ? 7.617 5.82 -36.094 1 63.56 43 ARG B CA 1
ATOM 2677 C C . ARG B 1 43 ? 6.324 6.289 -35.438 1 63.56 43 ARG B C 1
ATOM 2679 O O . ARG B 1 43 ? 5.992 7.477 -35.469 1 63.56 43 ARG B O 1
ATOM 2686 N N . LEU B 1 44 ? 5.801 5.258 -34.938 1 59.03 44 LEU B N 1
ATOM 2687 C CA . LEU B 1 44 ? 4.527 5.586 -34.281 1 59.03 44 LEU B CA 1
ATOM 2688 C C . LEU B 1 44 ? 4.746 6.293 -32.969 1 59.03 44 LEU B C 1
ATOM 2690 O O . LEU B 1 44 ? 3.889 7.055 -32.5 1 59.03 44 LEU B O 1
ATOM 2694 N N . THR B 1 45 ? 5.902 5.844 -32.438 1 58.94 45 THR B N 1
ATOM 2695 C CA . THR B 1 45 ? 6.203 6.449 -31.156 1 58.94 45 THR B CA 1
ATOM 2696 C C . THR B 1 45 ? 7.262 7.539 -31.297 1 58.94 45 THR B C 1
ATOM 2698 O O . THR B 1 45 ? 8.133 7.453 -32.188 1 58.94 45 THR B O 1
ATOM 2701 N N . ASP B 1 46 ? 7.02 8.703 -31.375 1 55.03 46 ASP B N 1
ATOM 2702 C CA . ASP B 1 46 ? 7.992 9.781 -31.547 1 55.03 46 ASP B CA 1
ATOM 2703 C C . ASP B 1 46 ? 9.258 9.508 -30.734 1 55.03 46 ASP B C 1
ATOM 2705 O O . ASP B 1 46 ? 10.211 10.297 -30.781 1 55.03 46 ASP B O 1
ATOM 2709 N N . ASN B 1 47 ? 9.281 8.484 -29.969 1 52.84 47 ASN B N 1
ATOM 2710 C CA . ASN B 1 47 ? 10.43 8.125 -29.141 1 52.84 47 ASN B CA 1
ATOM 2711 C C . ASN B 1 47 ? 10.984 6.762 -29.531 1 52.84 47 ASN B C 1
ATOM 2713 O O . ASN B 1 47 ? 10.234 5.867 -29.906 1 52.84 47 ASN B O 1
ATOM 2717 N N . PRO B 1 48 ? 12.328 6.664 -29.375 1 60.41 48 PRO B N 1
ATOM 2718 C CA . PRO B 1 48 ? 12.93 5.379 -29.734 1 60.41 48 PRO B CA 1
ATOM 2719 C C . PRO B 1 48 ? 12.523 4.246 -28.797 1 60.41 48 PRO B C 1
ATOM 2721 O O . PRO B 1 48 ? 12.555 4.41 -27.578 1 60.41 48 PRO B O 1
ATOM 2724 N N . ILE B 1 49 ? 11.867 3.104 -29.297 1 62.53 49 ILE B N 1
ATOM 2725 C CA . ILE B 1 49 ? 11.461 1.928 -28.531 1 62.53 49 ILE B CA 1
ATOM 2726 C C . ILE B 1 49 ? 12.656 1.005 -28.328 1 62.53 49 ILE B C 1
ATOM 2728 O O . ILE B 1 49 ? 12.758 0.321 -27.312 1 62.53 49 ILE B O 1
ATOM 2732 N N . PHE B 1 50 ? 13.641 1.165 -29.25 1 62.41 50 PHE B N 1
ATOM 2733 C CA . PHE B 1 50 ? 14.859 0.375 -29.141 1 62.41 50 PHE B CA 1
ATOM 2734 C C . PHE B 1 50 ? 16.078 1.223 -29.484 1 62.41 50 PHE B C 1
ATOM 2736 O O . PHE B 1 50 ? 16 2.15 -30.281 1 62.41 50 PHE B O 1
ATOM 2743 N N . THR B 1 51 ? 17.016 1.055 -28.656 1 67.94 51 THR B N 1
ATOM 2744 C CA . THR B 1 51 ? 18.312 1.653 -29 1 67.94 51 THR B CA 1
ATOM 2745 C C . THR B 1 51 ? 19.281 0.591 -29.5 1 67.94 51 THR B C 1
ATOM 2747 O O . THR B 1 51 ? 19.219 -0.563 -29.078 1 67.94 51 THR B O 1
ATOM 2750 N N . ARG B 1 52 ? 20.047 0.934 -30.562 1 57.66 52 ARG B N 1
ATOM 2751 C CA . ARG B 1 52 ? 21.094 0.059 -31.094 1 57.66 52 ARG B CA 1
ATOM 2752 C C . ARG B 1 52 ? 22.344 0.127 -30.234 1 57.66 52 ARG B C 1
ATOM 2754 O O . ARG B 1 52 ? 22.75 1.206 -29.797 1 57.66 52 ARG B O 1
ATOM 2761 N N . SER B 1 53 ? 22.625 -1.007 -29.641 1 61.81 53 SER B N 1
ATOM 2762 C CA . SER B 1 53 ? 23.906 -1.131 -28.938 1 61.81 53 SER B CA 1
ATOM 2763 C C . SER B 1 53 ? 24.844 -2.094 -29.641 1 61.81 53 SER B C 1
ATOM 2765 O O . SER B 1 53 ? 24.453 -2.762 -30.594 1 61.81 53 SER B O 1
ATOM 2767 N N . LYS B 1 54 ? 26.172 -2.131 -29.312 1 58.75 54 LYS B N 1
ATOM 2768 C CA . LYS B 1 54 ? 27.172 -3.023 -29.906 1 58.75 54 LYS B CA 1
ATOM 2769 C C . LYS B 1 54 ? 26.734 -4.484 -29.781 1 58.75 54 LYS B C 1
ATOM 2771 O O . LYS B 1 54 ? 27.125 -5.32 -30.594 1 58.75 54 LYS B O 1
ATOM 2776 N N . THR B 1 55 ? 26 -4.727 -28.797 1 56.09 55 THR B N 1
ATOM 2777 C CA . THR B 1 55 ? 25.672 -6.113 -28.484 1 56.09 55 THR B CA 1
ATOM 2778 C C . THR B 1 55 ? 24.25 -6.445 -28.953 1 56.09 55 THR B C 1
ATOM 2780 O O . THR B 1 55 ? 23.734 -7.52 -28.641 1 56.09 55 THR B O 1
ATOM 2783 N N . GLY B 1 56 ? 23.609 -5.523 -29.641 1 57.38 56 GLY B N 1
ATOM 2784 C CA . GLY B 1 56 ? 22.281 -5.809 -30.156 1 57.38 56 GLY B CA 1
ATOM 2785 C C . GLY B 1 56 ? 21.297 -4.688 -29.906 1 57.38 56 GLY B C 1
ATOM 2786 O O . GLY B 1 56 ? 21.688 -3.539 -29.703 1 57.38 56 GLY B O 1
ATOM 2787 N N . VAL B 1 57 ? 19.984 -4.984 -30.016 1 59.19 57 VAL B N 1
ATOM 2788 C CA . VAL B 1 57 ? 18.922 -3.99 -29.844 1 59.19 57 VAL B CA 1
ATOM 2789 C C . VAL B 1 57 ? 18.469 -3.963 -28.391 1 59.19 57 VAL B C 1
ATOM 2791 O O . VAL B 1 57 ? 18.188 -5.008 -27.797 1 59.19 57 VAL B O 1
ATOM 2794 N N . LYS B 1 58 ? 18.578 -2.832 -27.781 1 65.06 58 LYS B N 1
ATOM 2795 C CA . LYS B 1 58 ? 18.172 -2.711 -26.391 1 65.06 58 LYS B CA 1
ATOM 2796 C C . LYS B 1 58 ? 16.859 -1.944 -26.266 1 65.06 58 LYS B C 1
ATOM 2798 O O . LYS B 1 58 ? 16.703 -0.871 -26.859 1 65.06 58 LYS B O 1
ATOM 2803 N N . PRO B 1 59 ? 15.891 -2.658 -25.672 1 63.16 59 PRO B N 1
ATOM 2804 C CA . PRO B 1 59 ? 14.625 -1.941 -25.484 1 63.16 59 PRO B CA 1
ATOM 2805 C C . PRO B 1 59 ? 14.789 -0.685 -24.625 1 63.16 59 PRO B C 1
ATOM 2807 O O . PRO B 1 59 ? 15.594 -0.666 -23.688 1 63.16 59 PRO B O 1
ATOM 2810 N N . THR B 1 60 ? 14.156 0.386 -25.062 1 61.88 60 THR B N 1
ATOM 2811 C CA . THR B 1 60 ? 14.125 1.612 -24.281 1 61.88 60 THR B CA 1
ATOM 2812 C C . THR B 1 60 ? 13.141 1.484 -23.109 1 61.88 60 THR B C 1
ATOM 2814 O O . THR B 1 60 ? 12.438 0.476 -23 1 61.88 60 THR B O 1
ATOM 2817 N N . THR B 1 61 ? 13.148 2.412 -22.297 1 58.5 61 THR B N 1
ATOM 2818 C CA . THR B 1 61 ? 12.172 2.48 -21.203 1 58.5 61 THR B CA 1
ATOM 2819 C C . THR B 1 61 ? 10.75 2.432 -21.766 1 58.5 61 THR B C 1
ATOM 2821 O O . THR B 1 61 ? 9.883 1.767 -21.188 1 58.5 61 THR B O 1
ATOM 2824 N N . LEU B 1 62 ? 10.656 3.062 -22.859 1 59.31 62 LEU B N 1
ATOM 2825 C CA . LEU B 1 62 ? 9.352 3.084 -23.516 1 59.31 62 LEU B CA 1
ATOM 2826 C C . LEU B 1 62 ? 8.969 1.692 -24 1 59.31 62 LEU B C 1
ATOM 2828 O O . LEU B 1 62 ? 7.805 1.294 -23.891 1 59.31 62 LEU B O 1
ATOM 2832 N N . ALA B 1 63 ? 9.93 1.022 -24.516 1 61.75 63 ALA B N 1
ATOM 2833 C CA . ALA B 1 63 ? 9.688 -0.342 -24.969 1 61.75 63 ALA B CA 1
ATOM 2834 C C . ALA B 1 63 ? 9.242 -1.238 -23.828 1 61.75 63 ALA B C 1
ATOM 2836 O O . ALA B 1 63 ? 8.289 -2.008 -23.953 1 61.75 63 ALA B O 1
ATOM 2837 N N . HIS B 1 64 ? 9.82 -1.107 -22.797 1 60.69 64 HIS B N 1
ATOM 2838 C CA . HIS B 1 64 ? 9.492 -1.896 -21.609 1 60.69 64 HIS B CA 1
ATOM 2839 C C . HIS B 1 64 ? 8.117 -1.521 -21.062 1 60.69 64 HIS B C 1
ATOM 2841 O O . HIS B 1 64 ? 7.34 -2.395 -20.672 1 60.69 64 HIS B O 1
ATOM 2847 N N . GLU B 1 65 ? 7.879 -0.308 -21.172 1 56.34 65 GLU B N 1
ATOM 2848 C CA . GLU B 1 65 ? 6.586 0.197 -20.734 1 56.34 65 GLU B CA 1
ATOM 2849 C C . GLU B 1 65 ? 5.457 -0.326 -21.609 1 56.34 65 GLU B C 1
ATOM 2851 O O . GLU B 1 65 ? 4.422 -0.772 -21.109 1 56.34 65 GLU B O 1
ATOM 2856 N N . LEU B 1 66 ? 5.754 -0.252 -22.859 1 58.19 66 LEU B N 1
ATOM 2857 C CA . LEU B 1 66 ? 4.762 -0.732 -23.812 1 58.19 66 LEU B CA 1
ATOM 2858 C C . LEU B 1 66 ? 4.57 -2.24 -23.688 1 58.19 66 LEU B C 1
ATOM 2860 O O . LEU B 1 66 ? 3.443 -2.734 -23.766 1 58.19 66 LEU B O 1
ATOM 2864 N N . ASN B 1 67 ? 5.691 -2.869 -23.484 1 58.94 67 ASN B N 1
ATOM 2865 C CA . ASN B 1 67 ? 5.633 -4.316 -23.328 1 58.94 67 ASN B CA 1
ATOM 2866 C C . ASN B 1 67 ? 4.867 -4.707 -22.062 1 58.94 67 ASN B C 1
ATOM 2868 O O . ASN B 1 67 ? 4.07 -5.645 -22.078 1 58.94 67 ASN B O 1
ATOM 2872 N N . THR B 1 68 ? 5.172 -4.012 -21.125 1 54.25 68 THR B N 1
ATOM 2873 C CA . THR B 1 68 ? 4.477 -4.273 -19.875 1 54.25 68 THR B CA 1
ATOM 2874 C C . THR B 1 68 ? 2.982 -3.998 -20.016 1 54.25 68 THR B C 1
ATOM 2876 O O . THR B 1 68 ? 2.156 -4.762 -19.516 1 54.25 68 THR B O 1
ATOM 2879 N N . ARG B 1 69 ? 2.748 -3.025 -20.844 1 50.28 69 ARG B N 1
ATOM 2880 C CA . ARG B 1 69 ? 1.375 -2.584 -21.047 1 50.28 69 ARG B CA 1
ATOM 2881 C C . ARG B 1 69 ? 0.608 -3.578 -21.922 1 50.28 69 ARG B C 1
ATOM 2883 O O . ARG B 1 69 ? -0.581 -3.816 -21.688 1 50.28 69 ARG B O 1
ATOM 2890 N N . TYR B 1 70 ? 1.354 -4.098 -22.859 1 51.72 70 TYR B N 1
ATOM 2891 C CA . TYR B 1 70 ? 0.629 -4.867 -23.859 1 51.72 70 TYR B CA 1
ATOM 2892 C C . TYR B 1 70 ? 0.936 -6.355 -23.734 1 51.72 70 TYR B C 1
ATOM 2894 O O . TYR B 1 70 ? 0.44 -7.168 -24.516 1 51.72 70 TYR B O 1
ATOM 2902 N N . LYS B 1 71 ? 1.757 -6.645 -22.781 1 55.09 71 LYS B N 1
ATOM 2903 C CA . LYS B 1 71 ? 2.184 -8.031 -22.656 1 55.09 71 LYS B CA 1
ATOM 2904 C C . LYS B 1 71 ? 0.983 -8.969 -22.562 1 55.09 71 LYS B C 1
ATOM 2906 O O . LYS B 1 71 ? 0.943 -10 -23.234 1 55.09 71 LYS B O 1
ATOM 2911 N N . LYS B 1 72 ? 0.157 -8.602 -21.781 1 49.38 72 LYS B N 1
ATOM 2912 C CA . LYS B 1 72 ? -0.993 -9.477 -21.594 1 49.38 72 LYS B CA 1
ATOM 2913 C C . LYS B 1 72 ? -1.825 -9.57 -22.875 1 49.38 72 LYS B C 1
ATOM 2915 O O . LYS B 1 72 ? -2.301 -10.648 -23.234 1 49.38 72 LYS B O 1
ATOM 2920 N N . THR B 1 73 ? -1.938 -8.422 -23.516 1 46 73 THR B N 1
ATOM 2921 C CA . THR B 1 73 ? -2.674 -8.422 -24.781 1 46 73 THR B CA 1
ATOM 2922 C C . THR B 1 73 ? -1.967 -9.289 -25.812 1 46 73 THR B C 1
ATOM 2924 O O . THR B 1 73 ? -2.609 -10.062 -26.531 1 46 73 THR B O 1
ATOM 2927 N N . VAL B 1 74 ? -0.725 -9.156 -25.797 1 50.41 74 VAL B N 1
ATOM 2928 C CA . VAL B 1 74 ? 0.064 -9.945 -26.75 1 50.41 74 VAL B CA 1
ATOM 2929 C C . VAL B 1 74 ? -0.043 -11.43 -26.391 1 50.41 74 VAL B C 1
ATOM 2931 O O . VAL B 1 74 ? -0.187 -12.266 -27.281 1 50.41 74 VAL B O 1
ATOM 2934 N N . LEU B 1 75 ? -0.07 -11.609 -25.078 1 49.97 75 LEU B N 1
ATOM 2935 C CA . LEU B 1 75 ? -0.189 -12.992 -24.641 1 49.97 75 LEU B CA 1
ATOM 2936 C C . LEU B 1 75 ? -1.559 -13.562 -25 1 49.97 75 LEU B C 1
ATOM 2938 O O . LEU B 1 75 ? -1.667 -14.711 -25.438 1 49.97 75 LEU B O 1
ATOM 2942 N N . MET B 1 76 ? -2.471 -12.75 -24.953 1 46.88 76 MET B N 1
ATOM 2943 C CA . MET B 1 76 ? -3.83 -13.172 -25.281 1 46.88 76 MET B CA 1
ATOM 2944 C C . MET B 1 76 ? -3.961 -13.469 -26.781 1 46.88 76 MET B C 1
ATOM 2946 O O . MET B 1 76 ? -4.609 -14.438 -27.172 1 46.88 76 MET B O 1
ATOM 2950 N N . ILE B 1 77 ? -3.402 -12.672 -27.469 1 44.03 77 ILE B N 1
ATOM 2951 C CA . ILE B 1 77 ? -3.453 -12.859 -28.906 1 44.03 77 ILE B CA 1
ATOM 2952 C C . ILE B 1 77 ? -2.688 -14.125 -29.297 1 44.03 77 ILE B C 1
ATOM 2954 O O . ILE B 1 77 ? -3.146 -14.906 -30.125 1 44.03 77 ILE B O 1
ATOM 2958 N N . ASN B 1 78 ? -1.541 -14.188 -28.641 1 42.72 78 ASN B N 1
ATOM 2959 C CA . ASN B 1 78 ? -0.791 -15.414 -28.891 1 42.72 78 ASN B CA 1
ATOM 2960 C C . ASN B 1 78 ? -1.599 -16.656 -28.5 1 42.72 78 ASN B C 1
ATOM 2962 O O . ASN B 1 78 ? -1.549 -17.672 -29.203 1 42.72 78 ASN B O 1
ATOM 2966 N N . GLU B 1 79 ? -2.256 -16.516 -27.406 1 43.94 79 GLU B N 1
ATOM 2967 C CA . GLU B 1 79 ? -3.131 -17.625 -27.016 1 43.94 79 GLU B CA 1
ATOM 2968 C C . GLU B 1 79 ? -4.25 -17.828 -28.031 1 43.94 79 GLU B C 1
ATOM 2970 O O . GLU B 1 79 ? -4.617 -18.953 -28.344 1 43.94 79 GLU B O 1
ATOM 2975 N N . GLY B 1 80 ? -4.754 -16.797 -28.5 1 38.31 80 GLY B N 1
ATOM 2976 C CA . GLY B 1 80 ? -5.797 -16.891 -29.516 1 38.31 80 GLY B CA 1
ATOM 2977 C C . GLY B 1 80 ? -5.293 -17.406 -30.844 1 38.31 80 GLY B C 1
ATOM 2978 O O . GLY B 1 80 ? -6.016 -18.094 -31.562 1 38.31 80 GLY B O 1
ATOM 2979 N N . LEU B 1 81 ? -4.273 -16.812 -31.312 1 38.25 81 LEU B N 1
ATOM 2980 C CA . LEU B 1 81 ? -3.773 -17.281 -32.594 1 38.25 81 LEU B CA 1
ATOM 2981 C C . LEU B 1 81 ? -3.307 -18.734 -32.5 1 38.25 81 LEU B C 1
ATOM 2983 O O . LEU B 1 81 ? -2.918 -19.328 -33.5 1 38.25 81 LEU B O 1
ATOM 2987 N N . GLY B 1 82 ? -3.699 -19.453 -31.625 1 37.44 82 GLY B N 1
ATOM 2988 C CA . GLY B 1 82 ? -3.363 -20.875 -31.562 1 37.44 82 GLY B CA 1
ATOM 2989 C C . GLY B 1 82 ? -1.868 -21.125 -31.531 1 37.44 82 GLY B C 1
ATOM 2990 O O . GLY B 1 82 ? -1.413 -22.219 -31.859 1 37.44 82 GLY B O 1
ATOM 2991 N N . ILE B 1 83 ? -1.092 -20.266 -31.859 1 34.88 83 ILE B N 1
ATOM 2992 C CA . ILE B 1 83 ? 0.322 -20.609 -31.766 1 34.88 83 ILE B CA 1
ATOM 2993 C C . ILE B 1 83 ? 0.615 -21.188 -30.375 1 34.88 83 ILE B C 1
ATOM 2995 O O . ILE B 1 83 ? 0.629 -20.469 -29.375 1 34.88 83 ILE B O 1
ATOM 2999 N N . GLU B 1 84 ? -0.076 -22.188 -29.984 1 34.06 84 GLU B N 1
ATOM 3000 C CA . GLU B 1 84 ? 0.347 -23.109 -28.938 1 34.06 84 GLU B CA 1
ATOM 3001 C C . GLU B 1 84 ? 1.84 -23.406 -29.031 1 34.06 84 GLU B C 1
ATOM 3003 O O . GLU B 1 84 ? 2.275 -24.125 -29.938 1 34.06 84 GLU B O 1
ATOM 3008 N N . GLY B 1 85 ? 2.768 -22.594 -29.359 1 33.31 85 GLY B N 1
ATOM 3009 C CA . GLY B 1 85 ? 3.979 -23.375 -29.172 1 33.31 85 GLY B CA 1
ATOM 3010 C C . GLY B 1 85 ? 3.818 -24.484 -28.141 1 33.31 85 GLY B C 1
ATOM 3011 O O . GLY B 1 85 ? 2.939 -24.422 -27.281 1 33.31 85 GLY B O 1
ATOM 3012 N N . GLU B 1 86 ? 3.949 -25.766 -28.641 1 31.58 86 GLU B N 1
ATOM 3013 C CA . GLU B 1 86 ? 4.082 -26.938 -27.766 1 31.58 86 GLU B CA 1
ATOM 3014 C C . GLU B 1 86 ? 4.594 -26.531 -26.375 1 31.58 86 GLU B C 1
ATOM 3016 O O . GLU B 1 86 ? 5.453 -27.203 -25.812 1 31.58 86 GLU B O 1
ATOM 3021 N N . ASN B 1 87 ? 4.957 -25.406 -26.234 1 32.5 87 ASN B N 1
ATOM 3022 C CA . ASN B 1 87 ? 5.418 -25.453 -24.844 1 32.5 87 ASN B CA 1
ATOM 3023 C C . ASN B 1 87 ? 4.422 -26.188 -23.953 1 32.5 87 ASN B C 1
ATOM 3025 O O . ASN B 1 87 ? 3.232 -25.859 -23.938 1 32.5 87 ASN B O 1
ATOM 3029 N N . HIS B 1 88 ? 4.516 -27.5 -23.797 1 31.31 88 HIS B N 1
ATOM 3030 C CA . HIS B 1 88 ? 4.004 -28.344 -22.734 1 31.31 88 HIS B CA 1
ATOM 3031 C C . HIS B 1 88 ? 3.4 -27.5 -21.609 1 31.31 88 HIS B C 1
ATOM 3033 O O . HIS B 1 88 ? 3.857 -26.391 -21.344 1 31.31 88 HIS B O 1
ATOM 3039 N N . GLU B 1 89 ? 2.092 -27.562 -21.375 1 34.97 89 GLU B N 1
ATOM 3040 C CA . GLU B 1 89 ? 1.347 -27.328 -20.141 1 34.97 89 GLU B CA 1
ATOM 3041 C C . GLU B 1 89 ? 2.281 -27.25 -18.938 1 34.97 89 GLU B C 1
ATOM 3043 O O . GLU B 1 89 ? 1.88 -27.547 -17.812 1 34.97 89 GLU B O 1
ATOM 3048 N N . SER B 1 90 ? 3.529 -27.578 -19.188 1 35.25 90 SER B N 1
ATOM 3049 C CA . SER B 1 90 ? 4.406 -27.719 -18.031 1 35.25 90 SER B CA 1
ATOM 3050 C C . SER B 1 90 ? 4.129 -26.641 -16.984 1 35.25 90 SER B C 1
ATOM 3052 O O . SER B 1 90 ? 3.438 -25.656 -17.281 1 35.25 90 SER B O 1
ATOM 3054 N N . ASP B 1 91 ? 4.992 -26.719 -15.961 1 39.06 91 ASP B N 1
ATOM 3055 C CA . ASP B 1 91 ? 5 -26.219 -14.586 1 39.06 91 ASP B CA 1
ATOM 3056 C C . ASP B 1 91 ? 4.973 -24.688 -14.555 1 39.06 91 ASP B C 1
ATOM 3058 O O . ASP B 1 91 ? 5.434 -24.078 -13.594 1 39.06 91 ASP B O 1
ATOM 3062 N N . VAL B 1 92 ? 4.875 -24.156 -15.656 1 44.81 92 VAL B N 1
ATOM 3063 C CA . VAL B 1 92 ? 5.043 -22.703 -15.508 1 44.81 92 VAL B CA 1
ATOM 3064 C C . VAL B 1 92 ? 3.996 -22.156 -14.539 1 44.81 92 VAL B C 1
ATOM 3066 O O . VAL B 1 92 ? 2.793 -22.328 -14.758 1 44.81 92 VAL B O 1
ATOM 3069 N N . SER B 1 93 ? 4.387 -21.953 -13.508 1 54.38 93 SER B N 1
ATOM 3070 C CA . SER B 1 93 ? 3.553 -21.406 -12.438 1 54.38 93 SER B CA 1
ATOM 3071 C C . SER B 1 93 ? 2.705 -20.234 -12.945 1 54.38 93 SER B C 1
ATOM 3073 O O . SER B 1 93 ? 3.232 -19.297 -13.531 1 54.38 93 SER B O 1
ATOM 3075 N N . LYS B 1 94 ? 1.401 -20.5 -13.352 1 75.5 94 LYS B N 1
ATOM 3076 C CA . LYS B 1 94 ? 0.45 -19.469 -13.773 1 75.5 94 LYS B CA 1
ATOM 3077 C C . LYS B 1 94 ? 0.35 -18.359 -12.734 1 75.5 94 LYS B C 1
ATOM 3079 O O . LYS B 1 94 ? 0.322 -18.625 -11.531 1 75.5 94 LYS B O 1
ATOM 3084 N N . THR B 1 95 ? 0.559 -17.156 -13.242 1 86.81 95 THR B N 1
ATOM 3085 C CA . THR B 1 95 ? 0.484 -15.984 -12.383 1 86.81 95 THR B CA 1
ATOM 3086 C C . THR B 1 95 ? -0.92 -15.383 -12.406 1 86.81 95 THR B C 1
ATOM 3088 O O . THR B 1 95 ? -1.503 -15.195 -13.477 1 86.81 95 THR B O 1
ATOM 3091 N N . ILE B 1 96 ? -1.527 -15.289 -11.312 1 92.19 96 ILE B N 1
ATOM 3092 C CA . ILE B 1 96 ? -2.779 -14.555 -11.156 1 92.19 96 ILE B CA 1
ATOM 3093 C C . ILE B 1 96 ? -2.494 -13.148 -10.625 1 92.19 96 ILE B C 1
ATOM 3095 O O . ILE B 1 96 ? -1.977 -12.992 -9.516 1 92.19 96 ILE B O 1
ATOM 3099 N N . THR B 1 97 ? -2.875 -12.133 -11.398 1 94 97 THR B N 1
ATOM 3100 C CA . THR B 1 97 ? -2.652 -10.75 -10.992 1 94 97 THR B CA 1
ATOM 3101 C C . THR B 1 97 ? -3.889 -10.188 -10.305 1 94 97 THR B C 1
ATOM 3103 O O . THR B 1 97 ? -4.98 -10.188 -10.875 1 94 97 THR B O 1
ATOM 3106 N N . ILE B 1 98 ? -3.645 -9.664 -9.094 1 96.5 98 ILE B N 1
ATOM 3107 C CA . ILE B 1 98 ? -4.746 -9.188 -8.266 1 96.5 98 ILE B CA 1
ATOM 3108 C C . ILE B 1 98 ? -4.508 -7.734 -7.875 1 96.5 98 ILE B C 1
ATOM 3110 O O . ILE B 1 98 ? -3.396 -7.359 -7.492 1 96.5 98 ILE B O 1
ATOM 3114 N N . SER B 1 99 ? -5.504 -6.926 -8.039 1 96.56 99 SER B N 1
ATOM 3115 C CA . SER B 1 99 ? -5.516 -5.547 -7.562 1 96.56 99 SER B CA 1
ATOM 3116 C C . SER B 1 99 ? -6.527 -5.359 -6.438 1 96.56 99 SER B C 1
ATOM 3118 O O . SER B 1 99 ? -7.723 -5.586 -6.629 1 96.56 99 SER B O 1
ATOM 3120 N N . THR B 1 100 ? -6.059 -4.961 -5.293 1 95.56 100 THR B N 1
ATOM 3121 C CA . THR B 1 100 ? -6.949 -4.855 -4.141 1 95.56 100 THR B CA 1
ATOM 3122 C C . THR B 1 100 ? -6.344 -3.949 -3.072 1 95.56 100 THR B C 1
ATOM 3124 O O . THR B 1 100 ? -5.242 -3.424 -3.248 1 95.56 100 THR B O 1
ATOM 3127 N N . TYR B 1 101 ? -7.082 -3.756 -1.976 1 93.5 101 TYR B N 1
ATOM 3128 C CA . TYR B 1 101 ? -6.578 -3.031 -0.815 1 93.5 101 TYR B CA 1
ATOM 3129 C C . TYR B 1 101 ? -5.5 -3.832 -0.096 1 93.5 101 TYR B C 1
ATOM 3131 O O . TYR B 1 101 ? -5.523 -5.066 -0.106 1 93.5 101 TYR B O 1
ATOM 3139 N N . THR B 1 102 ? -4.633 -3.121 0.624 1 94.81 102 THR B N 1
ATOM 3140 C CA . THR B 1 102 ? -3.457 -3.779 1.187 1 94.81 102 THR B CA 1
ATOM 3141 C C . THR B 1 102 ? -3.865 -4.781 2.264 1 94.81 102 THR B C 1
ATOM 3143 O O . THR B 1 102 ? -3.26 -5.852 2.385 1 94.81 102 THR B O 1
ATOM 3146 N N . TYR B 1 103 ? -4.863 -4.547 3.016 1 93.44 103 TYR B N 1
ATOM 3147 C CA . TYR B 1 103 ? -5.273 -5.535 4.008 1 93.44 103 TYR B CA 1
ATOM 3148 C C . TYR B 1 103 ? -5.875 -6.766 3.338 1 93.44 103 TYR B C 1
ATOM 3150 O O . TYR B 1 103 ? -5.648 -7.895 3.781 1 93.44 103 TYR B O 1
ATOM 3158 N N . ILE B 1 104 ? -6.688 -6.539 2.363 1 93.62 104 ILE B N 1
ATOM 3159 C CA . ILE B 1 104 ? -7.285 -7.66 1.644 1 93.62 104 ILE B CA 1
ATOM 3160 C C . ILE B 1 104 ? -6.188 -8.508 1.006 1 93.62 104 ILE B C 1
ATOM 3162 O O . ILE B 1 104 ? -6.289 -9.734 0.97 1 93.62 104 ILE B O 1
ATOM 3166 N N . GLU B 1 105 ? -5.219 -7.82 0.487 1 95.06 105 GLU B N 1
ATOM 3167 C CA . GLU B 1 105 ? -4.059 -8.547 -0.026 1 95.06 105 GLU B CA 1
ATOM 3168 C C . GLU B 1 105 ? -3.477 -9.477 1.034 1 95.06 105 GLU B C 1
ATOM 3170 O O . GLU B 1 105 ? -3.219 -10.648 0.762 1 95.06 105 GLU B O 1
ATOM 3175 N N . LEU B 1 106 ? -3.234 -8.953 2.182 1 93.69 106 LEU B N 1
ATOM 3176 C CA . LEU B 1 106 ? -2.682 -9.766 3.26 1 93.69 106 LEU B CA 1
ATOM 3177 C C . LEU B 1 106 ? -3.607 -10.93 3.592 1 93.69 106 LEU B C 1
ATOM 3179 O O . LEU B 1 106 ? -3.158 -12.07 3.713 1 93.69 106 LEU B O 1
ATOM 3183 N N . TRP B 1 107 ? -4.809 -10.656 3.686 1 90.5 107 TRP B N 1
ATOM 3184 C CA . TRP B 1 107 ? -5.805 -11.664 4.031 1 90.5 107 TRP B CA 1
ATOM 3185 C C . TRP B 1 107 ? -5.812 -12.797 3.006 1 90.5 107 TRP B C 1
ATOM 3187 O O . TRP B 1 107 ? -5.75 -13.969 3.371 1 90.5 107 TRP B O 1
ATOM 3197 N N . ILE B 1 108 ? -5.828 -12.461 1.772 1 91.44 108 ILE B N 1
ATOM 3198 C CA . ILE B 1 108 ? -5.84 -13.438 0.693 1 91.44 108 ILE B CA 1
ATOM 3199 C C . ILE B 1 108 ? -4.551 -14.258 0.725 1 91.44 108 ILE B C 1
ATOM 3201 O O . ILE B 1 108 ? -4.582 -15.477 0.569 1 91.44 108 ILE B O 1
ATOM 3205 N N . SER B 1 109 ? -3.48 -13.602 0.888 1 90.75 109 SER B N 1
ATOM 3206 C CA . SER B 1 109 ? -2.188 -14.273 0.891 1 90.75 109 SER B CA 1
ATOM 3207 C C 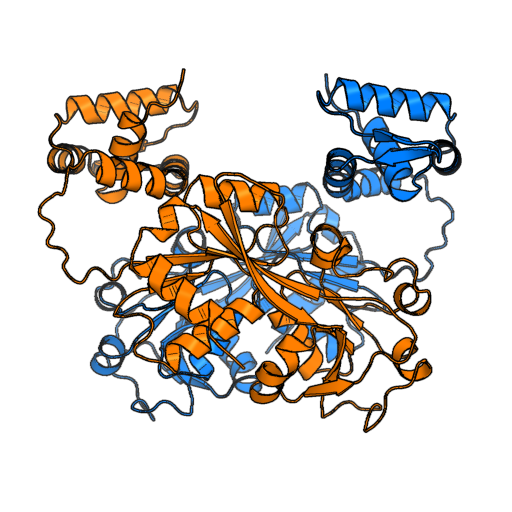. SER B 1 109 ? -2.096 -15.289 2.023 1 90.75 109 SER B C 1
ATOM 3209 O O . SER B 1 109 ? -1.659 -16.422 1.813 1 90.75 109 SER B O 1
ATOM 3211 N N . LEU B 1 110 ? -2.504 -14.867 3.17 1 86.19 110 LEU B N 1
ATOM 3212 C CA . LEU B 1 110 ? -2.424 -15.758 4.324 1 86.19 110 LEU B CA 1
ATOM 3213 C C . LEU B 1 110 ? -3.391 -16.922 4.176 1 86.19 110 LEU B C 1
ATOM 3215 O O . LEU B 1 110 ? -3.088 -18.047 4.598 1 86.19 110 LEU B O 1
ATOM 3219 N N . MET B 1 111 ? -4.516 -16.641 3.641 1 84.19 111 MET B N 1
ATOM 3220 C CA . MET B 1 111 ? -5.473 -17.703 3.365 1 84.19 111 MET B CA 1
ATOM 3221 C C . MET B 1 111 ? -4.879 -18.734 2.414 1 84.19 111 MET B C 1
ATOM 3223 O O . MET B 1 111 ? -5.039 -19.938 2.621 1 84.19 111 MET B O 1
ATOM 3227 N N . THR B 1 112 ? -4.195 -18.266 1.403 1 84.19 112 THR B N 1
ATOM 3228 C CA . THR B 1 112 ? -3.639 -19.156 0.39 1 84.19 112 THR B CA 1
ATOM 3229 C C . THR B 1 112 ? -2.461 -19.953 0.954 1 84.19 112 THR B C 1
ATOM 3231 O O . THR B 1 112 ? -2.232 -21.094 0.563 1 84.19 112 THR B O 1
ATOM 3234 N N . LEU B 1 113 ? -1.771 -19.375 1.828 1 79.44 113 LEU B N 1
ATOM 3235 C CA . LEU B 1 113 ? -0.633 -20.047 2.438 1 79.44 113 LEU B CA 1
ATOM 3236 C C . LEU B 1 113 ? -1.1 -21.156 3.365 1 79.44 113 LEU B C 1
ATOM 3238 O O . LEU B 1 113 ? -0.406 -22.172 3.531 1 79.44 113 LEU B O 1
ATOM 3242 N N . LYS B 1 114 ? -2.174 -20.938 4.047 1 74.5 114 LYS B N 1
ATOM 3243 C CA . LYS B 1 114 ? -2.721 -21.938 4.957 1 74.5 114 LYS B CA 1
ATOM 3244 C C . LYS B 1 114 ? -3.363 -23.094 4.188 1 74.5 114 LYS B C 1
ATOM 3246 O O . LYS B 1 114 ? -3.332 -24.234 4.633 1 74.5 114 LYS B O 1
ATOM 3251 N N . LYS B 1 115 ? -3.961 -22.766 3.129 1 68.19 115 LYS B N 1
ATOM 3252 C CA . LYS B 1 115 ? -4.652 -23.781 2.346 1 68.19 115 LYS B CA 1
ATOM 3253 C C . LYS B 1 115 ? -3.82 -24.203 1.138 1 68.19 115 LYS B C 1
ATOM 3255 O O . LYS B 1 115 ? -3.936 -23.609 0.06 1 68.19 115 LYS B O 1
ATOM 3260 N N . GLU B 1 116 ? -2.691 -24.938 1.317 1 56.59 116 GLU B N 1
ATOM 3261 C CA . GLU B 1 116 ? -1.718 -25.344 0.313 1 56.59 116 GLU B CA 1
ATOM 3262 C C . GLU B 1 116 ? -2.393 -25.625 -1.026 1 56.59 116 GLU B C 1
ATOM 3264 O O . GLU B 1 116 ? -1.823 -25.359 -2.084 1 56.59 116 GLU B O 1
ATOM 3269 N N . SER B 1 117 ? -3.551 -26.109 -0.985 1 53.31 117 SER B N 1
ATOM 3270 C CA . SER B 1 117 ? -4.133 -26.688 -2.193 1 53.31 117 SER B CA 1
ATOM 3271 C C . SER B 1 117 ? -4.711 -25.609 -3.096 1 53.31 117 SER B C 1
ATOM 3273 O O . SER B 1 117 ? -5.051 -25.875 -4.254 1 53.31 117 SER B O 1
ATOM 3275 N N . VAL B 1 118 ? -4.867 -24.516 -2.551 1 51.91 118 VAL B N 1
ATOM 3276 C CA . VAL B 1 118 ? -5.715 -23.609 -3.316 1 51.91 118 VAL B CA 1
ATOM 3277 C C . VAL B 1 118 ? -4.988 -23.172 -4.586 1 51.91 118 VAL B C 1
ATOM 3279 O O . VAL B 1 118 ? -5.598 -23.062 -5.652 1 51.91 118 VAL B O 1
ATOM 3282 N N . ILE B 1 119 ? -3.742 -22.891 -4.48 1 57.56 119 ILE B N 1
ATOM 3283 C CA . ILE B 1 119 ? -3.092 -22.375 -5.68 1 57.56 119 ILE B CA 1
ATOM 3284 C C . ILE B 1 119 ? -2.035 -23.359 -6.16 1 57.56 119 ILE B C 1
ATOM 3286 O O . ILE B 1 119 ? -1.011 -23.562 -5.504 1 57.56 119 ILE B O 1
ATOM 3290 N N . ASN B 1 120 ? -2.541 -24.453 -6.754 1 54.25 120 ASN B N 1
ATOM 3291 C CA . ASN B 1 120 ? -1.764 -25.5 -7.395 1 54.25 120 ASN B CA 1
ATOM 3292 C C . ASN B 1 120 ? -0.59 -24.938 -8.188 1 54.25 120 ASN B C 1
ATOM 3294 O O . ASN B 1 120 ? -0.607 -24.938 -9.414 1 54.25 120 ASN B O 1
ATOM 3298 N N . ASN B 1 121 ? 0.399 -24.359 -7.555 1 61.16 121 ASN B N 1
ATOM 3299 C CA . ASN B 1 121 ? 1.67 -24.047 -8.195 1 61.16 121 ASN B CA 1
ATOM 3300 C C . ASN B 1 121 ? 1.632 -22.688 -8.875 1 61.16 121 ASN B C 1
ATOM 3302 O O . ASN B 1 121 ? 2.414 -22.422 -9.789 1 61.16 121 ASN B O 1
ATOM 3306 N N . GLY B 1 122 ? 0.684 -21.938 -8.508 1 78.06 122 GLY B N 1
ATOM 3307 C CA . GLY B 1 122 ? 0.667 -20.641 -9.164 1 78.06 122 GLY B CA 1
ATOM 3308 C C . GLY B 1 122 ? 1.264 -19.531 -8.312 1 78.06 122 GLY B C 1
ATOM 3309 O O . GLY B 1 122 ? 1.648 -19.766 -7.168 1 78.06 122 GLY B O 1
ATOM 3310 N N . ILE B 1 123 ? 1.58 -18.422 -9.016 1 86.06 123 ILE B N 1
ATOM 3311 C CA . ILE B 1 123 ? 2.117 -17.219 -8.391 1 86.06 123 ILE B CA 1
ATOM 3312 C C . ILE B 1 123 ? 1.012 -16.172 -8.242 1 86.06 123 ILE B C 1
ATOM 3314 O O . ILE B 1 123 ? 0.246 -15.93 -9.18 1 86.06 123 ILE B O 1
ATOM 3318 N N . LEU B 1 124 ? 0.811 -15.695 -7.043 1 92.38 124 LEU B N 1
ATOM 3319 C CA . LEU B 1 124 ? -0.047 -14.531 -6.848 1 92.38 124 LEU B CA 1
ATOM 3320 C C . LEU B 1 124 ? 0.749 -13.234 -6.992 1 92.38 124 LEU B C 1
ATOM 3322 O O . LEU B 1 124 ? 1.778 -13.062 -6.34 1 92.38 124 LEU B O 1
ATOM 3326 N N . ASN B 1 125 ? 0.259 -12.43 -7.902 1 93.62 125 ASN B N 1
ATOM 3327 C CA . ASN B 1 125 ? 0.875 -11.125 -8.125 1 93.62 125 ASN B CA 1
ATOM 3328 C C . ASN B 1 125 ? -0.053 -9.984 -7.711 1 93.62 125 ASN B C 1
ATOM 3330 O O . ASN B 1 125 ? -1.058 -9.727 -8.375 1 93.62 125 ASN B O 1
ATOM 3334 N N . PHE B 1 126 ? 0.362 -9.305 -6.633 1 95.69 126 PHE B N 1
ATOM 3335 C CA . PHE B 1 126 ? -0.444 -8.188 -6.145 1 95.69 126 PHE B CA 1
ATOM 3336 C C . PHE B 1 126 ? 0.126 -6.859 -6.621 1 95.69 126 PHE B C 1
ATOM 3338 O O . PHE B 1 126 ? 1.293 -6.551 -6.371 1 95.69 126 PHE B O 1
ATOM 3345 N N . ILE B 1 127 ? -0.778 -6.078 -7.227 1 92.19 127 ILE B N 1
ATOM 3346 C CA . ILE B 1 127 ? -0.34 -4.773 -7.715 1 92.19 127 ILE B CA 1
ATOM 3347 C C . ILE B 1 127 ? -1.145 -3.672 -7.031 1 92.19 127 ILE B C 1
ATOM 3349 O O . ILE B 1 127 ? -2.16 -3.943 -6.387 1 92.19 127 ILE B O 1
ATOM 3353 N N . THR B 1 128 ? -0.658 -2.492 -7.184 1 91.06 128 THR B N 1
ATOM 3354 C CA . THR B 1 128 ? -1.273 -1.335 -6.543 1 91.06 128 THR B CA 1
ATOM 3355 C C . THR B 1 128 ? -2.701 -1.135 -7.043 1 91.06 128 THR B C 1
ATOM 3357 O O . THR B 1 128 ? -2.953 -1.188 -8.25 1 91.06 128 THR B O 1
ATOM 3360 N N . HIS B 1 129 ? -3.549 -0.92 -6.09 1 91.94 129 HIS B N 1
ATOM 3361 C CA . HIS B 1 129 ? -4.953 -0.669 -6.402 1 91.94 129 HIS B CA 1
ATOM 3362 C C . HIS B 1 129 ? -5.16 0.76 -6.898 1 91.94 129 HIS B C 1
ATOM 3364 O O . HIS B 1 129 ? -4.836 1.717 -6.191 1 91.94 129 HIS B O 1
ATOM 3370 N N . PRO B 1 130 ? -5.801 0.897 -8.094 1 86.94 130 PRO B N 1
ATOM 3371 C CA . PRO B 1 130 ? -5.961 2.25 -8.625 1 86.94 130 PRO B CA 1
ATOM 3372 C C . PRO B 1 130 ? -6.926 3.102 -7.805 1 86.94 130 PRO B C 1
ATOM 3374 O O . PRO B 1 130 ? -7.801 2.562 -7.125 1 86.94 130 PRO B O 1
ATOM 3377 N N . GLY B 1 131 ? -6.746 4.41 -8.055 1 81.88 131 GLY B N 1
ATOM 3378 C CA . GLY B 1 131 ? -7.547 5.34 -7.277 1 81.88 131 GLY B CA 1
ATOM 3379 C C . GLY B 1 131 ? -8.891 5.652 -7.918 1 81.88 131 GLY B C 1
ATOM 3380 O O . GLY B 1 131 ? -9.75 6.277 -7.297 1 81.88 131 GLY B O 1
ATOM 3381 N N . THR B 1 132 ? -9.086 5.199 -9.109 1 81.81 132 THR B N 1
ATOM 3382 C CA . THR B 1 132 ? -10.328 5.531 -9.797 1 81.81 132 THR B CA 1
ATOM 3383 C C . THR B 1 132 ? -10.984 4.281 -10.375 1 81.81 132 THR B C 1
ATOM 3385 O O . THR B 1 132 ? -10.289 3.338 -10.773 1 81.81 132 THR B O 1
ATOM 3388 N N . ASN B 1 133 ? -12.273 4.387 -10.492 1 85.44 133 ASN B N 1
ATO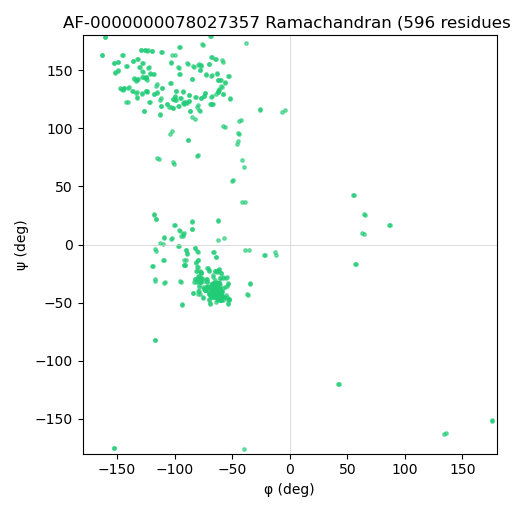M 3389 C CA . ASN B 1 133 ? -13.023 3.295 -11.102 1 85.44 133 ASN B CA 1
ATOM 3390 C C . ASN B 1 133 ? -12.609 3.08 -12.562 1 85.44 133 ASN B C 1
ATOM 3392 O O . ASN B 1 133 ? -12.508 1.941 -13.016 1 85.44 133 ASN B O 1
ATOM 3396 N N . ASP B 1 134 ? -12.383 4.137 -13.211 1 82.44 134 ASP B N 1
ATOM 3397 C CA . ASP B 1 134 ? -12.023 4.047 -14.617 1 82.44 134 ASP B CA 1
ATOM 3398 C C . ASP B 1 134 ? -10.727 3.262 -14.805 1 82.44 134 ASP B C 1
ATOM 3400 O O . ASP B 1 134 ? -10.633 2.412 -15.695 1 82.44 134 ASP B O 1
ATOM 3404 N N . GLU B 1 135 ? -9.789 3.602 -14.016 1 85.31 135 GLU B N 1
ATOM 3405 C CA . GLU B 1 135 ? -8.516 2.895 -14.109 1 85.31 135 GLU B CA 1
ATOM 3406 C C . GLU B 1 135 ? -8.672 1.423 -13.734 1 85.31 135 GLU B C 1
ATOM 3408 O O . GLU B 1 135 ? -8.047 0.552 -14.344 1 85.31 135 GLU B O 1
ATOM 3413 N N . ARG B 1 136 ? -9.484 1.17 -12.789 1 92.62 136 ARG B N 1
ATOM 3414 C CA . ARG B 1 136 ? -9.766 -0.204 -12.391 1 92.62 136 ARG B CA 1
ATOM 3415 C C . ARG B 1 136 ? -10.406 -0.988 -13.531 1 92.62 136 ARG B C 1
ATOM 3417 O O . ARG B 1 136 ? -9.977 -2.1 -13.844 1 92.62 136 ARG B O 1
ATOM 3424 N N . LEU B 1 137 ? -11.359 -0.373 -14.141 1 89.12 137 LEU B N 1
ATOM 3425 C CA . LEU B 1 137 ? -12.055 -1 -15.258 1 89.12 137 LEU B CA 1
ATOM 3426 C C . LEU B 1 137 ? -11.102 -1.22 -16.438 1 89.12 137 LEU B C 1
ATOM 3428 O O . LEU B 1 137 ? -11.102 -2.289 -17.047 1 89.12 137 LEU B O 1
ATOM 3432 N N . MET B 1 138 ? -10.344 -0.24 -16.672 1 88.94 138 MET B N 1
ATOM 3433 C CA . MET B 1 138 ? -9.398 -0.315 -17.781 1 88.94 138 MET B CA 1
ATOM 3434 C C . MET B 1 138 ? -8.422 -1.467 -17.578 1 88.94 138 MET B C 1
ATOM 3436 O O . MET B 1 138 ? -8.141 -2.219 -18.516 1 88.94 138 MET B O 1
ATOM 3440 N N . LYS B 1 139 ? -7.918 -1.634 -16.422 1 90.38 139 LYS B N 1
ATOM 3441 C CA . LYS B 1 139 ? -6.949 -2.688 -16.141 1 90.38 139 LYS B CA 1
ATOM 3442 C C . LYS B 1 139 ? -7.574 -4.07 -16.297 1 90.38 139 LYS B C 1
ATOM 3444 O O . LYS B 1 139 ? -6.918 -5.008 -16.75 1 90.38 139 LYS B O 1
ATOM 3449 N N . LEU B 1 140 ? -8.82 -4.184 -15.93 1 92.06 140 LEU B N 1
ATOM 3450 C CA . LEU B 1 140 ? -9.539 -5.438 -16.125 1 92.06 140 LEU B CA 1
ATOM 3451 C C . LEU B 1 140 ? -9.766 -5.711 -17.594 1 92.06 140 LEU B C 1
ATOM 3453 O O . LEU B 1 140 ? -9.516 -6.82 -18.078 1 92.06 140 LEU B O 1
ATOM 3457 N N . ARG B 1 141 ? -10.164 -4.68 -18.297 1 84.94 141 ARG B N 1
ATOM 3458 C CA . ARG B 1 141 ? -10.461 -4.824 -19.719 1 84.94 141 ARG B CA 1
ATOM 3459 C C . ARG B 1 141 ? -9.203 -5.188 -20.5 1 84.94 141 ARG B C 1
ATOM 3461 O O . ARG B 1 141 ? -9.25 -6.012 -21.406 1 84.94 141 ARG B O 1
ATOM 3468 N N . ASN B 1 142 ? -8.141 -4.59 -20.062 1 82.69 142 ASN B N 1
ATOM 3469 C CA . ASN B 1 142 ? -6.871 -4.812 -20.734 1 82.69 142 ASN B CA 1
ATOM 3470 C C . ASN B 1 142 ? -6.199 -6.094 -20.266 1 82.69 142 ASN B C 1
ATOM 3472 O O . ASN B 1 142 ? -5.094 -6.418 -20.688 1 82.69 142 ASN B O 1
ATOM 3476 N N . ARG B 1 143 ? -6.746 -6.766 -19.344 1 83.25 143 ARG B N 1
ATOM 3477 C CA . ARG B 1 143 ? -6.25 -8.023 -18.781 1 83.25 143 ARG B CA 1
ATOM 3478 C C . ARG B 1 143 ? -4.91 -7.82 -18.078 1 83.25 143 ARG B C 1
ATOM 3480 O O . ARG B 1 143 ? -4.07 -8.719 -18.062 1 83.25 143 ARG B O 1
ATOM 3487 N N . GLU B 1 144 ? -4.734 -6.598 -17.625 1 87 144 GLU B N 1
ATOM 3488 C CA . GLU B 1 144 ? -3.584 -6.305 -16.781 1 87 144 GLU B CA 1
ATOM 3489 C C . GLU B 1 144 ? -3.805 -6.809 -15.352 1 87 144 GLU B C 1
ATOM 3491 O O . GLU B 1 144 ? -2.844 -7.055 -14.625 1 87 144 GLU B O 1
ATOM 3496 N N . VAL B 1 145 ? -5.035 -6.887 -15.125 1 93.94 145 VAL B N 1
ATOM 3497 C CA . VAL B 1 145 ? -5.5 -7.418 -13.844 1 93.94 145 VAL B CA 1
ATOM 3498 C C . VAL B 1 145 ? -6.516 -8.531 -14.086 1 93.94 145 VAL B C 1
ATOM 3500 O O . VAL B 1 145 ? -7.434 -8.383 -14.891 1 93.94 145 VAL B O 1
ATOM 3503 N N . ASP B 1 146 ? -6.258 -9.625 -13.414 1 93.69 146 ASP B N 1
ATOM 3504 C CA . ASP B 1 146 ? -7.191 -10.742 -13.547 1 93.69 146 ASP B CA 1
ATOM 3505 C C . ASP B 1 146 ? -8.375 -10.586 -12.594 1 93.69 146 ASP B C 1
ATOM 3507 O O . ASP B 1 146 ? -9.508 -10.898 -12.953 1 93.69 146 ASP B O 1
ATOM 3511 N N . ILE B 1 147 ? -8.031 -10.172 -11.414 1 96 147 ILE B N 1
ATOM 3512 C CA . ILE B 1 147 ? -9.039 -10.055 -10.359 1 96 147 ILE B CA 1
ATOM 3513 C C . ILE B 1 147 ? -8.891 -8.703 -9.656 1 96 147 ILE B C 1
ATOM 3515 O O . ILE B 1 147 ? -7.797 -8.328 -9.234 1 96 147 ILE B O 1
ATOM 3519 N N . ASP B 1 148 ? -9.992 -7.98 -9.602 1 96.44 148 ASP B N 1
ATOM 3520 C CA . ASP B 1 148 ? -10.078 -6.723 -8.867 1 96.44 148 ASP B CA 1
ATOM 3521 C C . ASP B 1 148 ? -10.992 -6.859 -7.652 1 96.44 148 ASP B C 1
ATOM 3523 O O . ASP B 1 148 ? -12.141 -7.301 -7.777 1 96.44 148 ASP B O 1
ATOM 3527 N N . ILE B 1 149 ? -10.5 -6.52 -6.477 1 95.31 149 ILE B N 1
ATOM 3528 C CA . ILE B 1 149 ? -11.312 -6.594 -5.27 1 95.31 149 ILE B CA 1
ATOM 3529 C C . ILE B 1 149 ? -11.375 -5.223 -4.598 1 95.31 149 ILE B C 1
ATOM 3531 O O . ILE B 1 149 ? -10.336 -4.637 -4.277 1 95.31 149 ILE B O 1
ATOM 3535 N N . GLY B 1 150 ? -12.508 -4.691 -4.398 1 92.75 150 GLY B N 1
ATOM 3536 C CA . GLY B 1 150 ? -12.734 -3.387 -3.799 1 92.75 150 GLY B CA 1
ATOM 3537 C C . GLY B 1 150 ? -14.195 -2.979 -3.789 1 92.75 150 GLY B C 1
ATOM 3538 O O . GLY B 1 150 ? -15.078 -3.828 -3.686 1 92.75 150 GLY B O 1
ATOM 3539 N N . ALA B 1 151 ? -14.375 -1.717 -3.826 1 89.19 151 ALA B N 1
ATOM 3540 C CA . ALA B 1 151 ? -15.75 -1.226 -3.934 1 89.19 151 ALA B CA 1
ATOM 3541 C C . ALA B 1 151 ? -16.375 -1.646 -5.258 1 89.19 151 ALA B C 1
ATOM 3543 O O . ALA B 1 151 ? -15.672 -1.927 -6.227 1 89.19 151 ALA B O 1
ATOM 3544 N N . GLN B 1 152 ? -17.641 -1.619 -5.234 1 90 152 GLN B N 1
ATOM 3545 C CA . GLN B 1 152 ? -18.359 -2.049 -6.434 1 90 152 GLN B CA 1
ATOM 3546 C C . GLN B 1 152 ? -18.031 -1.144 -7.621 1 90 152 GLN B C 1
ATOM 3548 O O . GLN B 1 152 ? -18.078 0.083 -7.5 1 90 152 GLN B O 1
ATOM 3553 N N . LEU B 1 153 ? -17.734 -1.771 -8.68 1 89.75 153 LEU B N 1
ATOM 3554 C CA . LEU B 1 153 ? -17.516 -1.038 -9.922 1 89.75 153 LEU B CA 1
ATOM 3555 C C . LEU B 1 153 ? -18.828 -0.754 -10.633 1 89.75 153 LEU B C 1
ATOM 3557 O O . LEU B 1 153 ? -19.812 -1.484 -10.453 1 89.75 153 LEU B O 1
ATOM 3561 N N . PRO B 1 154 ? -18.766 0.365 -11.422 1 84.75 154 PRO B N 1
ATOM 3562 C CA . PRO B 1 154 ? -19.953 0.565 -12.273 1 84.75 154 PRO B CA 1
ATOM 3563 C C . PRO B 1 154 ? -20.203 -0.609 -13.219 1 84.75 154 PRO B C 1
ATOM 3565 O O . PRO B 1 154 ? -19.266 -1.337 -13.57 1 84.75 154 PRO B O 1
ATOM 3568 N N . ASN B 1 155 ? -21.391 -0.643 -13.609 1 86.19 155 ASN B N 1
ATOM 3569 C CA . ASN B 1 155 ? -21.781 -1.747 -14.484 1 86.19 155 ASN B CA 1
ATOM 3570 C C . ASN B 1 155 ? -21.031 -1.705 -15.812 1 86.19 155 ASN B C 1
ATOM 3572 O O . ASN B 1 155 ? -20.906 -0.645 -16.422 1 86.19 155 ASN B O 1
ATOM 3576 N N . ASP B 1 156 ? -20.484 -2.74 -16.156 1 88.94 156 ASP B N 1
ATOM 3577 C CA . ASP B 1 156 ? -19.766 -2.994 -17.406 1 88.94 156 ASP B CA 1
ATOM 3578 C C . ASP B 1 156 ? -20.062 -4.395 -17.938 1 88.94 156 ASP B C 1
ATOM 3580 O O . ASP B 1 156 ? -19.844 -5.387 -17.234 1 88.94 156 ASP B O 1
ATOM 3584 N N . PRO B 1 157 ? -20.562 -4.516 -19.141 1 86.44 157 PRO B N 1
ATOM 3585 C CA . PRO B 1 157 ? -21 -5.816 -19.672 1 86.44 157 PRO B CA 1
ATOM 3586 C C . PRO B 1 157 ? -19.859 -6.836 -19.719 1 86.44 157 PRO B C 1
ATOM 3588 O O . PRO B 1 157 ? -20.109 -8.047 -19.672 1 86.44 157 PRO B O 1
ATOM 3591 N N . SER B 1 158 ? -18.688 -6.367 -19.781 1 89.62 158 SER B N 1
ATOM 3592 C CA . SER B 1 158 ? -17.562 -7.293 -19.922 1 89.62 158 SER B CA 1
ATOM 3593 C C . SER B 1 158 ? -17.031 -7.707 -18.547 1 89.62 158 SER B C 1
ATOM 3595 O O . SER B 1 158 ? -16.125 -8.547 -18.453 1 89.62 158 SER B O 1
ATOM 3597 N N . ILE B 1 159 ? -17.594 -7.105 -17.516 1 94.44 159 ILE B N 1
ATOM 3598 C CA . ILE B 1 159 ? -17.078 -7.352 -16.172 1 94.44 159 ILE B CA 1
ATOM 3599 C C . ILE B 1 159 ? -18.172 -8 -15.32 1 94.44 159 ILE B C 1
ATOM 3601 O O . ILE B 1 159 ? -19.312 -7.543 -15.305 1 94.44 159 ILE B O 1
ATOM 3605 N N . VAL B 1 160 ? -17.781 -9.086 -14.695 1 93.69 160 VAL B N 1
ATOM 3606 C CA . VAL B 1 160 ? -18.656 -9.703 -13.711 1 93.69 160 VAL B CA 1
ATOM 3607 C C . VAL B 1 160 ? -18.297 -9.211 -12.305 1 93.69 160 VAL B C 1
ATOM 3609 O O . VAL B 1 160 ? -17.109 -9.023 -12 1 93.69 160 VAL B O 1
ATOM 3612 N N . SER B 1 161 ? -19.281 -9.094 -11.469 1 93.94 161 SER B N 1
ATOM 3613 C CA . SER B 1 161 ? -19.109 -8.617 -10.102 1 93.94 161 SER B CA 1
ATOM 3614 C C . SER B 1 161 ? -19.844 -9.516 -9.109 1 93.94 161 SER B C 1
ATOM 3616 O O . SER B 1 161 ? -21 -9.891 -9.328 1 93.94 161 SER B O 1
ATOM 3618 N N . TYR B 1 162 ? -19.125 -9.922 -8.047 1 93.81 162 TYR B N 1
ATOM 3619 C CA . TYR B 1 162 ? -19.734 -10.664 -6.953 1 93.81 162 TYR B CA 1
ATOM 3620 C C . TYR B 1 162 ? -19.5 -9.969 -5.617 1 93.81 162 TYR B C 1
ATOM 3622 O O . TYR B 1 162 ? -18.375 -9.555 -5.32 1 93.81 162 TYR B O 1
ATOM 3630 N N . ARG B 1 163 ? -20.562 -9.844 -4.887 1 93.06 163 ARG B N 1
ATOM 3631 C CA . ARG B 1 163 ? -20.391 -9.328 -3.531 1 93.06 163 ARG B CA 1
ATOM 3632 C C . ARG B 1 163 ? -19.781 -10.383 -2.615 1 93.06 163 ARG B C 1
ATOM 3634 O O . ARG B 1 163 ? -20.266 -11.516 -2.561 1 93.06 163 ARG B O 1
ATOM 3641 N N . LEU B 1 164 ? -18.719 -10.039 -1.93 1 91.56 164 LEU B N 1
ATOM 3642 C CA . LEU B 1 164 ? -18.047 -10.961 -1.014 1 91.56 164 LEU B CA 1
ATOM 3643 C C . LEU B 1 164 ? -18.578 -10.781 0.408 1 91.56 164 LEU B C 1
ATOM 3645 O O . LEU B 1 164 ? -18.922 -11.766 1.075 1 91.56 164 LEU B O 1
ATOM 3649 N N . PHE B 1 165 ? -18.562 -9.531 0.854 1 90.5 165 PHE B N 1
ATOM 3650 C CA . PHE B 1 165 ? -18.953 -9.219 2.225 1 90.5 165 PHE B CA 1
ATOM 3651 C C . PHE B 1 165 ? -19.734 -7.918 2.277 1 90.5 165 PHE B C 1
ATOM 3653 O O . PHE B 1 165 ? -19.625 -7.082 1.379 1 90.5 165 PHE B O 1
ATOM 3660 N N . SER B 1 166 ? -20.594 -7.77 3.281 1 89.62 166 SER B N 1
ATOM 3661 C CA . SER B 1 166 ? -21.266 -6.523 3.639 1 89.62 166 SER B CA 1
ATOM 3662 C C . SER B 1 166 ? -21.484 -6.43 5.145 1 89.62 166 SER B C 1
ATOM 3664 O O . SER B 1 166 ? -21.828 -7.418 5.789 1 89.62 166 SER B O 1
ATOM 3666 N N . SER B 1 167 ? -21.172 -5.297 5.66 1 91.06 167 SER B N 1
ATOM 3667 C CA . SER B 1 167 ? -21.359 -5.113 7.098 1 91.06 167 SER B CA 1
ATOM 3668 C C . SER B 1 167 ? -21.344 -3.633 7.469 1 91.06 167 SER B C 1
ATOM 3670 O O . SER B 1 167 ? -20.922 -2.789 6.676 1 91.06 167 SER B O 1
ATOM 3672 N N . PRO B 1 168 ? -21.828 -3.326 8.625 1 91.62 168 PRO B N 1
ATOM 3673 C CA . PRO B 1 168 ? -21.562 -1.989 9.164 1 91.62 168 PRO B CA 1
ATOM 3674 C C . PRO B 1 168 ? -20.094 -1.777 9.539 1 91.62 168 PRO B C 1
ATOM 3676 O O . PRO B 1 168 ? -19.266 -2.676 9.352 1 91.62 168 PRO B O 1
ATOM 3679 N N . PHE B 1 169 ? -19.828 -0.56 10.016 1 92.12 169 PHE B N 1
ATOM 3680 C CA . PHE B 1 169 ? -18.5 -0.222 10.484 1 92.12 169 PHE B CA 1
ATOM 3681 C C . PHE B 1 169 ? -18.406 -0.378 12 1 92.12 169 PHE B C 1
ATOM 3683 O O . PHE B 1 169 ? -19.406 -0.283 12.703 1 92.12 169 PHE B O 1
ATOM 3690 N N . LYS B 1 170 ? -17.219 -0.64 12.422 1 95.19 170 LYS B N 1
ATOM 3691 C CA . LYS B 1 170 ? -16.812 -0.608 13.828 1 95.19 170 LYS B CA 1
ATOM 3692 C C . LYS B 1 170 ? -15.641 0.335 14.047 1 95.19 170 LYS B C 1
ATOM 3694 O O . LYS B 1 170 ? -15.055 0.842 13.086 1 95.19 170 LYS B O 1
ATOM 3699 N N . VAL B 1 171 ? -15.469 0.579 15.281 1 95.88 171 VAL B N 1
ATOM 3700 C CA . VAL B 1 171 ? -14.281 1.35 15.641 1 95.88 171 VAL B CA 1
ATOM 3701 C C . VAL B 1 171 ? -13.18 0.409 16.125 1 95.88 171 VAL B C 1
ATOM 3703 O O . VAL B 1 171 ? -13.398 -0.397 17.031 1 95.88 171 VAL B O 1
ATOM 3706 N N . MET B 1 172 ? -12.031 0.486 15.5 1 97.31 172 MET B N 1
ATOM 3707 C CA . MET B 1 172 ? -10.867 -0.287 15.914 1 97.31 172 MET B CA 1
ATOM 3708 C C . MET B 1 172 ? -9.992 0.516 16.875 1 97.31 172 MET B C 1
ATOM 3710 O O . MET B 1 172 ? -9.711 1.691 16.625 1 97.31 172 MET B O 1
ATOM 3714 N N . VAL B 1 173 ? -9.617 -0.114 17.969 1 97.94 173 VAL B N 1
ATOM 3715 C CA . VAL B 1 173 ? -8.797 0.49 19.016 1 97.94 173 VAL B CA 1
ATOM 3716 C C . VAL B 1 173 ? -7.711 -0.49 19.453 1 97.94 173 VAL B C 1
ATOM 3718 O O . VAL B 1 173 ? -7.941 -1.7 19.5 1 97.94 173 VAL B O 1
ATOM 3721 N N . SER B 1 174 ? -6.527 0.051 19.75 1 97.31 174 SER B N 1
ATOM 3722 C CA . SER B 1 174 ? -5.473 -0.795 20.297 1 97.31 174 SER B CA 1
ATOM 3723 C C . SER B 1 174 ? -5.902 -1.413 21.625 1 97.31 174 SER B C 1
ATOM 3725 O O . SER B 1 174 ? -6.527 -0.748 22.453 1 97.31 174 SER B O 1
ATOM 3727 N N . LYS B 1 175 ? -5.523 -2.695 21.875 1 97.25 175 LYS B N 1
ATOM 3728 C CA . LYS B 1 175 ? -5.785 -3.322 23.172 1 97.25 175 LYS B CA 1
ATOM 3729 C C . LYS B 1 175 ? -5.039 -2.604 24.281 1 97.25 175 LYS B C 1
ATOM 3731 O O . LYS B 1 175 ? -5.473 -2.627 25.438 1 97.25 175 LYS B O 1
ATOM 3736 N N . ALA B 1 176 ? -3.996 -1.94 23.938 1 95.69 176 ALA B N 1
ATOM 3737 C CA . ALA B 1 176 ? -3.15 -1.255 24.906 1 95.69 176 ALA B CA 1
ATOM 3738 C C . ALA B 1 176 ? -3.471 0.236 24.969 1 95.69 176 ALA B C 1
ATOM 3740 O O . ALA B 1 176 ? -2.674 1.032 25.469 1 95.69 176 ALA B O 1
ATOM 3741 N N . HIS B 1 177 ? -4.578 0.611 24.469 1 96.62 177 HIS B N 1
ATOM 3742 C CA . HIS B 1 177 ? -4.934 2.025 24.469 1 96.62 177 HIS B CA 1
ATOM 3743 C C . HIS B 1 177 ? -4.832 2.625 25.859 1 96.62 177 HIS B C 1
ATOM 3745 O O . HIS B 1 177 ? -5.23 1.993 26.844 1 96.62 177 HIS B O 1
ATOM 3751 N N . SER B 1 178 ? -4.457 3.791 25.938 1 95.56 178 SER B N 1
ATOM 3752 C CA . SER B 1 178 ? -4.16 4.418 27.234 1 95.56 178 SER B CA 1
ATOM 3753 C C . SER B 1 178 ? -5.438 4.719 28 1 95.56 178 SER B C 1
ATOM 3755 O O . SER B 1 178 ? -5.484 4.551 29.219 1 95.56 178 SER B O 1
ATOM 3757 N N . SER B 1 179 ? -6.488 5.16 27.328 1 95.81 179 SER B N 1
ATOM 3758 C CA . SER B 1 179 ? -7.668 5.645 28.047 1 95.81 179 SER B CA 1
ATOM 3759 C C . SER B 1 179 ? -8.891 4.785 27.734 1 95.81 179 SER B C 1
ATOM 3761 O O . SER B 1 179 ? -9.797 4.664 28.562 1 95.81 179 SER B O 1
ATOM 3763 N N . ILE B 1 180 ? -8.961 4.215 26.594 1 96.88 180 ILE B N 1
ATOM 3764 C CA . ILE B 1 180 ? -10.125 3.432 26.203 1 96.88 180 ILE B CA 1
ATOM 3765 C C . ILE B 1 180 ? -9.938 1.976 26.609 1 96.88 180 ILE B C 1
ATOM 3767 O O . ILE B 1 180 ? -9.016 1.306 26.141 1 96.88 180 ILE B O 1
ATOM 3771 N N . LYS B 1 181 ? -10.891 1.525 27.406 1 95.12 181 LYS B N 1
ATOM 3772 C CA . LYS B 1 181 ? -10.773 0.167 27.922 1 95.12 181 LYS B CA 1
ATOM 3773 C C . LYS B 1 181 ? -11.914 -0.712 27.438 1 95.12 181 LYS B C 1
ATOM 3775 O O . LYS B 1 181 ? -11.906 -1.175 26.297 1 95.12 181 LYS B O 1
ATOM 3780 N N . ASP B 1 182 ? -13.109 -0.668 28.094 1 94.19 182 ASP B N 1
ATOM 3781 C CA . ASP B 1 182 ? -14.148 -1.645 27.766 1 94.19 182 ASP B CA 1
ATOM 3782 C C . ASP B 1 182 ? -15.305 -0.988 27.031 1 94.19 182 ASP B C 1
ATOM 3784 O O . ASP B 1 182 ? -16.188 -1.677 26.516 1 94.19 182 ASP B O 1
ATOM 3788 N N . THR B 1 183 ? -15.32 0.264 27.047 1 95.44 183 THR B N 1
ATOM 3789 C CA . THR B 1 183 ? -16.391 0.987 26.359 1 95.44 183 THR B CA 1
ATOM 3790 C C . THR B 1 183 ? -15.82 2.168 25.578 1 95.44 183 THR B C 1
ATOM 3792 O O . THR B 1 183 ? -14.695 2.615 25.828 1 95.44 183 THR B O 1
ATOM 3795 N N . LEU B 1 184 ? -16.594 2.576 24.594 1 97.06 184 LEU B N 1
ATOM 3796 C CA . LEU B 1 184 ? -16.25 3.756 23.812 1 97.06 184 LEU B CA 1
ATOM 3797 C C . LEU B 1 184 ? -17.422 4.746 23.781 1 97.06 184 LEU B C 1
ATOM 3799 O O . LEU B 1 184 ? -18.469 4.457 23.203 1 97.06 184 LEU B O 1
ATOM 3803 N N . SER B 1 185 ? -17.219 5.879 24.359 1 95.5 185 SER B N 1
ATOM 3804 C CA . SER B 1 185 ? -18.234 6.918 24.375 1 95.5 185 SER B CA 1
ATOM 3805 C C . SER B 1 185 ? -18.031 7.922 23.25 1 95.5 185 SER B C 1
ATOM 3807 O O . SER B 1 185 ? -16.969 7.957 22.625 1 95.5 185 SER B O 1
ATOM 3809 N N . VAL B 1 186 ? -19.031 8.766 23.094 1 94.06 186 VAL B N 1
ATOM 3810 C CA . VAL B 1 186 ? -18.938 9.82 22.094 1 94.06 186 VAL B CA 1
ATOM 3811 C C . VAL B 1 186 ? -17.828 10.805 22.469 1 94.06 186 VAL B C 1
ATOM 3813 O O . VAL B 1 186 ? -17.125 11.312 21.594 1 94.06 186 VAL B O 1
ATOM 3816 N N . ASP B 1 187 ? -17.766 11.047 23.734 1 93.5 187 ASP B N 1
ATOM 3817 C CA . ASP B 1 187 ? -16.719 11.945 24.219 1 93.5 187 ASP B CA 1
ATOM 3818 C C . ASP B 1 187 ? -15.328 11.383 23.906 1 93.5 187 ASP B C 1
ATOM 3820 O O . ASP B 1 187 ? -14.445 12.109 23.453 1 93.5 187 ASP B O 1
ATOM 3824 N N . GLU B 1 188 ? -15.125 10.109 24.141 1 94.56 188 GLU B N 1
ATOM 3825 C CA . GLU B 1 188 ? -13.859 9.461 23.844 1 94.56 188 GLU B CA 1
ATOM 3826 C C . GLU B 1 188 ? -13.57 9.477 22.344 1 94.56 188 GLU B C 1
ATOM 3828 O O . GLU B 1 188 ? -12.422 9.68 21.922 1 94.56 188 GLU B O 1
ATOM 3833 N N . TRP B 1 189 ? -14.586 9.227 21.578 1 94.25 189 TRP B N 1
ATOM 3834 C CA . TRP B 1 189 ? -14.477 9.32 20.125 1 94.25 189 TRP B CA 1
ATOM 3835 C C . TRP B 1 189 ? -13.945 10.688 19.703 1 94.25 189 TRP B C 1
ATOM 3837 O O . TRP B 1 189 ? -13 10.781 18.922 1 94.25 189 TRP B O 1
ATOM 3847 N N . SER B 1 190 ? -14.477 11.703 20.297 1 91.5 190 SER B N 1
ATOM 3848 C CA . SER B 1 190 ? -14.172 13.07 19.891 1 91.5 190 SER B CA 1
ATOM 3849 C C . SER B 1 190 ? -12.82 13.523 20.422 1 91.5 190 SER B C 1
ATOM 3851 O O . SER B 1 190 ? -12.133 14.328 19.797 1 91.5 190 SER B O 1
ATOM 3853 N N . LYS B 1 191 ? -12.453 13.008 21.5 1 92.31 191 LYS B N 1
ATOM 3854 C CA . LYS B 1 191 ? -11.25 13.469 22.188 1 92.31 191 LYS B CA 1
ATOM 3855 C C . LYS B 1 191 ? -10 12.828 21.594 1 92.31 191 LYS B C 1
ATOM 3857 O O . LYS B 1 191 ? -8.922 13.422 21.625 1 92.31 191 LYS B O 1
ATOM 3862 N N . ASN B 1 192 ? -10.117 11.648 21.078 1 93.56 192 ASN B N 1
ATOM 3863 C CA . ASN B 1 192 ? -8.961 10.914 20.578 1 93.56 192 ASN B CA 1
ATOM 3864 C C . ASN B 1 192 ? -8.688 11.227 19.109 1 93.56 192 ASN B C 1
ATOM 3866 O O . ASN B 1 192 ? -9.578 11.672 18.391 1 93.56 192 ASN B O 1
ATOM 3870 N N . GLN B 1 193 ? -7.422 11.023 18.734 1 91.81 193 GLN B N 1
ATOM 3871 C CA . GLN B 1 193 ? -7.012 11.227 17.344 1 91.81 193 GLN B CA 1
ATOM 3872 C C . GLN B 1 193 ? -7.445 10.055 16.469 1 91.81 193 GLN B C 1
ATOM 3874 O O . GLN B 1 193 ? -7.57 8.93 16.938 1 91.81 193 GLN B O 1
ATOM 3879 N N . HIS B 1 194 ? -7.613 10.414 15.148 1 92.88 194 HIS B N 1
ATOM 3880 C CA . HIS B 1 194 ? -8.125 9.414 14.227 1 92.88 194 HIS B CA 1
ATOM 3881 C C . HIS B 1 194 ? -7.191 9.234 13.031 1 92.88 194 HIS B C 1
ATOM 3883 O O . HIS B 1 194 ? -6.562 10.195 12.586 1 92.88 194 HIS B O 1
ATOM 3889 N N . ILE B 1 195 ? -7.082 8.031 12.602 1 92.88 195 ILE B N 1
ATOM 3890 C CA . ILE B 1 195 ? -6.488 7.68 11.32 1 92.88 195 ILE B CA 1
ATOM 3891 C C . ILE B 1 195 ? -7.59 7.449 10.281 1 92.88 195 ILE B C 1
ATOM 3893 O O . ILE B 1 195 ? -8.578 6.762 10.562 1 92.88 195 ILE B O 1
ATOM 3897 N N . GLU B 1 196 ? -7.395 8.062 9.164 1 89.25 196 GLU B N 1
ATOM 3898 C CA . GLU B 1 196 ? -8.461 7.992 8.164 1 89.25 196 GLU B CA 1
ATOM 3899 C C . GLU B 1 196 ? -7.941 7.445 6.84 1 89.25 196 GLU B C 1
ATOM 3901 O O . GLU B 1 196 ? -6.84 7.793 6.406 1 89.25 196 GLU B O 1
ATOM 3906 N N . TRP B 1 197 ? -8.742 6.664 6.219 1 87.31 197 TRP B N 1
ATOM 3907 C CA . TRP B 1 197 ? -8.453 6.145 4.887 1 87.31 197 TRP B CA 1
ATOM 3908 C C . TRP B 1 197 ? -8.805 7.172 3.816 1 87.31 197 TRP B C 1
ATOM 3910 O O . TRP B 1 197 ? -9.93 7.688 3.787 1 87.31 197 TRP B O 1
ATOM 3920 N N . ASN B 1 198 ? -7.801 7.473 2.93 1 79.12 198 ASN B N 1
ATOM 3921 C CA . ASN B 1 198 ? -8.031 8.461 1.884 1 79.12 198 ASN B CA 1
ATOM 3922 C C . ASN B 1 198 ? -9.125 8.016 0.92 1 79.12 198 ASN B C 1
ATOM 3924 O O . ASN B 1 198 ? -9.797 8.852 0.31 1 79.12 198 ASN B O 1
ATOM 3928 N N . ARG B 1 199 ? -9.164 6.762 0.499 1 60.72 199 ARG B N 1
ATOM 3929 C CA . ARG B 1 199 ? -9.992 6.258 -0.592 1 60.72 199 ARG B CA 1
ATOM 3930 C C . ARG B 1 199 ? -11.469 6.344 -0.241 1 60.72 199 ARG B C 1
ATOM 3932 O O . ARG B 1 199 ? -12.328 6.008 -1.061 1 60.72 199 ARG B O 1
ATOM 3939 N N . ILE B 1 200 ? -11.844 6.688 0.887 1 50.78 200 ILE B N 1
ATOM 3940 C CA . ILE B 1 200 ? -13.258 6.684 1.256 1 50.78 200 ILE B CA 1
ATOM 3941 C C . ILE B 1 200 ? -14.031 7.648 0.357 1 50.78 200 ILE B C 1
ATOM 3943 O O . ILE B 1 200 ? -15.164 7.363 -0.036 1 50.78 200 ILE B O 1
ATOM 3947 N N . ASN B 1 201 ? -13.539 8.641 -0.068 1 47.22 201 ASN B N 1
ATOM 3948 C CA . ASN B 1 201 ? -14.422 9.609 -0.71 1 47.22 201 ASN B CA 1
ATOM 3949 C C . ASN B 1 201 ? -14.844 9.148 -2.104 1 47.22 201 ASN B C 1
ATOM 3951 O O . ASN B 1 201 ? -15.977 9.375 -2.52 1 47.22 201 ASN B O 1
ATOM 3955 N N . SER B 1 202 ? -13.914 8.695 -2.857 1 45.5 202 SER B N 1
ATOM 3956 C CA . SER B 1 202 ? -14.312 8.391 -4.23 1 45.5 202 SER B CA 1
ATOM 3957 C C . SER B 1 202 ? -15.062 7.066 -4.312 1 45.5 202 SER B C 1
ATOM 3959 O O . SER B 1 202 ? -16 6.93 -5.09 1 45.5 202 SER B O 1
ATOM 3961 N N . GLU B 1 203 ? -14.578 6.156 -3.635 1 47.69 203 GLU B N 1
ATOM 3962 C CA . GLU B 1 203 ? -15.156 4.816 -3.717 1 47.69 203 GLU B CA 1
ATOM 3963 C C . GLU B 1 203 ? -16.188 4.59 -2.611 1 47.69 203 GLU B C 1
ATOM 3965 O O . GLU B 1 203 ? -17.156 3.863 -2.805 1 47.69 203 GLU B O 1
ATOM 3970 N N . THR B 1 204 ? -15.852 5.301 -1.426 1 44.56 204 THR B N 1
ATOM 3971 C CA . THR B 1 204 ? -16.625 4.984 -0.233 1 44.56 204 THR B CA 1
ATOM 3972 C C . THR B 1 204 ? -17.859 5.883 -0.132 1 44.56 204 THR B C 1
ATOM 3974 O O . THR B 1 204 ? -18.594 5.832 0.857 1 44.56 204 THR B O 1
ATOM 3977 N N . SER B 1 205 ? -17.859 6.863 -0.89 1 42.28 205 SER B N 1
ATOM 3978 C CA . SER B 1 205 ? -19.125 7.559 -0.734 1 42.28 205 SER B CA 1
ATOM 3979 C C . SER B 1 205 ? -20.266 6.578 -0.509 1 42.28 205 SER B C 1
ATOM 3981 O O . SER B 1 205 ? -21.203 6.867 0.237 1 42.28 205 SER B O 1
ATOM 3983 N N . SER B 1 206 ? -20.219 5.574 -1.259 1 43.66 206 SER B N 1
ATOM 3984 C CA . SER B 1 206 ? -21.266 4.598 -0.956 1 43.66 206 SER B CA 1
ATOM 3985 C C . SER B 1 206 ? -21.047 3.961 0.412 1 43.66 206 SER B C 1
ATOM 3987 O O . SER B 1 206 ? -22 3.553 1.075 1 43.66 206 SER B O 1
ATOM 3989 N N . MET B 1 207 ? -19.75 3.926 0.777 1 48.41 207 MET B N 1
ATOM 3990 C CA . MET B 1 207 ? -19.453 3.197 2.006 1 48.41 207 MET B CA 1
ATOM 3991 C C . MET B 1 207 ? -19.734 4.062 3.232 1 48.41 207 MET B C 1
ATOM 3993 O O . MET B 1 207 ? -20.125 3.551 4.281 1 48.41 207 MET B O 1
ATOM 3997 N N . MET B 1 208 ? -19.484 5.375 2.922 1 51.66 208 MET B N 1
ATOM 3998 C CA . MET B 1 208 ? -19.578 6.191 4.129 1 51.66 208 MET B CA 1
ATOM 3999 C C . MET B 1 208 ? -20.984 6.746 4.312 1 51.66 208 MET B C 1
ATOM 4001 O O . MET B 1 208 ? -21.281 7.355 5.34 1 51.66 208 MET B O 1
ATOM 4005 N N . GLY B 1 209 ? -21.844 6.207 3.461 1 46.47 209 GLY B N 1
ATOM 4006 C CA . GLY B 1 209 ? -23.219 6.629 3.695 1 46.47 209 GLY B CA 1
ATOM 4007 C C . GLY B 1 209 ? -23.344 8.109 3.994 1 46.47 209 GLY B C 1
ATOM 4008 O O . GLY B 1 209 ? -22.891 8.945 3.209 1 46.47 209 GLY B O 1
ATOM 4009 N N . ASP B 1 210 ? -23.891 8.305 5.227 1 49.25 210 ASP B N 1
ATOM 4010 C CA . ASP B 1 210 ? -24.219 9.602 5.812 1 49.25 210 ASP B CA 1
ATOM 4011 C C . ASP B 1 210 ? -23 10.219 6.504 1 49.25 210 ASP B C 1
ATOM 4013 O O . ASP B 1 210 ? -23.125 11.18 7.262 1 49.25 210 ASP B O 1
ATOM 4017 N N . ALA B 1 211 ? -21.828 9.641 6.234 1 54.5 211 ALA B N 1
ATOM 4018 C CA . ALA B 1 211 ? -20.688 10.094 7.027 1 54.5 211 ALA B CA 1
ATOM 4019 C C . ALA B 1 211 ? -20.469 11.602 6.875 1 54.5 211 ALA B C 1
ATOM 4021 O O . ALA B 1 211 ? -20.094 12.281 7.832 1 54.5 211 ALA B O 1
ATOM 4022 N N . GLN B 1 212 ? -20.891 11.969 5.742 1 58.22 212 GLN B N 1
ATOM 4023 C CA . GLN B 1 212 ? -20.656 13.383 5.469 1 58.22 212 GLN B CA 1
ATOM 4024 C C . GLN B 1 212 ? -21.719 14.258 6.145 1 58.22 212 GLN B C 1
ATOM 4026 O O . GLN B 1 212 ? -21.562 15.477 6.227 1 58.22 212 GLN B O 1
ATOM 4031 N N . ILE B 1 213 ? -22.594 13.594 6.664 1 53.75 213 ILE B N 1
ATOM 4032 C CA . ILE B 1 213 ? -23.656 14.398 7.277 1 53.75 213 ILE B CA 1
ATOM 4033 C C . ILE B 1 213 ? -23.672 14.156 8.781 1 53.75 213 ILE B C 1
ATOM 4035 O O . ILE B 1 213 ? -24.312 14.898 9.531 1 53.75 213 ILE B O 1
ATOM 4039 N N . ILE B 1 214 ? -22.859 13.266 9.078 1 64.44 214 ILE B N 1
ATOM 4040 C CA . ILE B 1 214 ? -22.828 12.969 10.5 1 64.44 214 ILE B CA 1
ATOM 4041 C C . ILE B 1 214 ? -21.859 13.922 11.203 1 64.44 214 ILE B C 1
ATOM 4043 O O . ILE B 1 214 ? -20.672 13.938 10.898 1 64.44 214 ILE B O 1
ATOM 4047 N N . GLU B 1 215 ? -22.375 14.742 12.055 1 66.38 215 GLU B N 1
ATOM 4048 C CA . GLU B 1 215 ? -21.609 15.766 12.75 1 66.38 215 GLU B CA 1
ATOM 4049 C C . GLU B 1 215 ? -20.375 15.172 13.438 1 66.38 215 GLU B C 1
ATOM 4051 O O . GLU B 1 215 ? -19.281 15.719 13.328 1 66.38 215 GLU B O 1
ATOM 4056 N N . GLU B 1 216 ? -20.609 14.07 14.141 1 72.19 216 GLU B N 1
ATOM 4057 C CA . GLU B 1 216 ? -19.516 13.438 14.891 1 72.19 216 GLU B CA 1
ATOM 4058 C C . GLU B 1 216 ? -18.391 13 13.969 1 72.19 216 GLU B C 1
ATOM 4060 O O . GLU B 1 216 ? -17.234 12.93 14.391 1 72.19 216 GLU B O 1
ATOM 4065 N N . MET B 1 217 ? -18.719 12.695 12.781 1 76.12 217 MET B N 1
ATOM 4066 C CA . MET B 1 217 ? -17.734 12.297 11.797 1 76.12 217 MET B CA 1
ATOM 4067 C C . MET B 1 217 ? -16.984 13.508 11.258 1 76.12 217 MET B C 1
ATOM 4069 O O . MET B 1 217 ? -15.773 13.43 10.992 1 76.12 217 MET B O 1
ATOM 4073 N N . MET B 1 218 ? -17.656 14.555 11.281 1 70.38 218 MET B N 1
ATOM 4074 C CA . MET B 1 218 ? -17.094 15.766 10.688 1 70.38 218 MET B CA 1
ATOM 4075 C C . MET B 1 218 ? -16.109 16.422 11.625 1 70.38 218 MET B C 1
ATOM 4077 O O . MET B 1 218 ? -15.164 17.094 11.18 1 70.38 218 MET B O 1
ATOM 4081 N N . VAL B 1 219 ? -16.312 16.297 12.859 1 74.25 219 VAL B N 1
ATOM 4082 C CA . VAL B 1 219 ? -15.508 17.031 13.828 1 74.25 219 VAL B CA 1
ATOM 4083 C C . VAL B 1 219 ? -14.344 16.156 14.297 1 74.25 219 VAL B C 1
ATOM 4085 O O . VAL B 1 219 ? -13.547 16.562 15.141 1 74.25 219 VAL B O 1
ATOM 4088 N N . ARG B 1 220 ? -14.148 15 13.695 1 82 220 ARG B N 1
ATOM 4089 C CA . ARG B 1 220 ? -13.078 14.102 14.102 1 82 220 ARG B CA 1
ATOM 4090 C C . ARG B 1 220 ? -11.711 14.75 13.914 1 82 220 ARG B C 1
ATOM 4092 O O . ARG B 1 220 ? -11.492 15.484 12.953 1 82 220 ARG B O 1
ATOM 4099 N N . LYS B 1 221 ? -10.828 14.453 14.906 1 86.44 221 LYS B N 1
ATOM 4100 C CA . LYS B 1 221 ? -9.453 14.945 14.859 1 86.44 221 LYS B CA 1
ATOM 4101 C C . LYS B 1 221 ? -8.547 13.977 14.102 1 86.44 221 LYS B C 1
ATOM 4103 O O . LYS B 1 221 ? -7.926 13.102 14.695 1 86.44 221 LYS B O 1
ATOM 4108 N N . THR B 1 222 ? -8.461 14.188 12.844 1 87.94 222 THR B N 1
ATOM 4109 C CA . THR B 1 222 ? -7.629 13.32 12.016 1 87.94 222 THR B CA 1
ATOM 4110 C C . THR B 1 222 ? -6.191 13.828 11.977 1 87.94 222 THR B C 1
ATOM 4112 O O . THR B 1 222 ? -5.945 15.008 11.711 1 87.94 222 THR B O 1
ATOM 4115 N N . HIS B 1 223 ? -5.227 12.93 12.273 1 88.88 223 HIS B N 1
ATOM 4116 C CA . HIS B 1 223 ? -3.838 13.375 12.258 1 88.88 223 HIS B CA 1
ATOM 4117 C C . HIS B 1 223 ? -3.021 12.609 11.227 1 88.88 223 HIS B C 1
ATOM 4119 O O . HIS B 1 223 ? -1.933 13.039 10.844 1 88.88 223 HIS B O 1
ATOM 4125 N N . ILE B 1 224 ? -3.539 11.469 10.805 1 92.62 224 ILE B N 1
ATOM 4126 C CA . ILE B 1 224 ? -2.904 10.703 9.734 1 92.62 224 ILE B CA 1
ATOM 4127 C C . ILE B 1 224 ? -3.965 10.203 8.758 1 92.62 224 ILE B C 1
ATOM 4129 O O . ILE B 1 224 ? -5.016 9.711 9.172 1 92.62 224 ILE B O 1
ATOM 4133 N N . THR B 1 225 ? -3.699 10.406 7.488 1 91.56 225 THR B N 1
ATOM 4134 C CA . THR B 1 225 ? -4.488 9.789 6.426 1 91.56 225 THR B CA 1
ATOM 4135 C C . THR B 1 225 ? -3.604 8.93 5.523 1 91.56 225 THR B C 1
ATOM 4137 O O . THR B 1 225 ? -2.416 9.219 5.359 1 91.56 225 THR B O 1
ATOM 4140 N N . SER B 1 226 ? -4.195 7.863 5.027 1 93.81 226 SER B N 1
ATOM 4141 C CA . SER B 1 226 ? -3.395 6.961 4.207 1 93.81 226 SER B CA 1
ATOM 4142 C C . SER B 1 226 ? -4.242 6.281 3.141 1 93.81 226 SER B C 1
ATOM 4144 O O . SER B 1 226 ? -5.414 5.969 3.375 1 93.81 226 SER B O 1
ATOM 4146 N N . ASP B 1 227 ? -3.547 5.988 2.012 1 92.12 227 ASP B N 1
ATOM 4147 C CA . ASP B 1 227 ? -4.16 5.156 0.98 1 92.12 227 ASP B CA 1
ATOM 4148 C C . ASP B 1 227 ? -4.078 3.676 1.349 1 92.12 227 ASP B C 1
ATOM 4150 O O . ASP B 1 227 ? -4.75 2.84 0.741 1 92.12 227 ASP B O 1
ATOM 4154 N N . SER B 1 228 ? -3.303 3.348 2.309 1 94.12 228 SER B N 1
ATOM 4155 C CA . SER B 1 228 ? -3.02 1.952 2.627 1 94.12 228 SER B CA 1
ATOM 4156 C C . SER B 1 228 ? -3.84 1.481 3.824 1 94.12 228 SER B C 1
ATOM 4158 O O . SER B 1 228 ? -3.613 1.926 4.953 1 94.12 228 SER B O 1
ATOM 4160 N N . SER B 1 229 ? -4.66 0.535 3.598 1 93.88 229 SER B N 1
ATOM 4161 C CA . SER B 1 229 ? -5.523 0.008 4.652 1 93.88 229 SER B CA 1
ATOM 4162 C C . SER B 1 229 ? -4.715 -0.724 5.715 1 93.88 229 SER B C 1
ATOM 4164 O O . SER B 1 229 ? -4.965 -0.565 6.91 1 93.88 229 SER B O 1
ATOM 4166 N N . LEU B 1 230 ? -3.76 -1.479 5.285 1 95.31 230 LEU B N 1
ATOM 4167 C CA . LEU B 1 230 ? -2.963 -2.232 6.246 1 95.31 230 LEU B CA 1
ATOM 4168 C C . LEU B 1 230 ? -2.129 -1.295 7.113 1 95.31 230 LEU B C 1
ATOM 4170 O O . LEU B 1 230 ? -2.006 -1.507 8.32 1 95.31 230 LEU B O 1
ATOM 4174 N N . ASN B 1 231 ? -1.558 -0.277 6.5 1 95.75 231 ASN B N 1
ATOM 4175 C CA . ASN B 1 231 ? -0.792 0.693 7.273 1 95.75 231 ASN B CA 1
ATOM 4176 C C . ASN B 1 231 ? -1.64 1.327 8.375 1 95.75 231 ASN B C 1
ATOM 4178 O O . ASN B 1 231 ? -1.193 1.452 9.516 1 95.75 231 ASN B O 1
ATOM 4182 N N . MET B 1 232 ? -2.793 1.692 8 1 94.56 232 MET B N 1
ATOM 4183 C CA . MET B 1 232 ? -3.676 2.322 8.977 1 94.56 232 MET B CA 1
ATOM 4184 C C . MET B 1 232 ? -3.941 1.389 10.148 1 94.56 232 MET B C 1
ATOM 4186 O O . MET B 1 232 ? -3.906 1.813 11.305 1 94.56 232 MET B O 1
ATOM 4190 N N . MET B 1 233 ? -4.156 0.197 9.859 1 95.56 233 MET B N 1
ATOM 4191 C CA . MET B 1 233 ? -4.453 -0.781 10.898 1 95.56 233 MET B CA 1
ATOM 4192 C C . MET B 1 233 ? -3.248 -0.993 11.805 1 95.56 233 MET B C 1
ATOM 4194 O O . MET B 1 233 ? -3.393 -1.076 13.031 1 95.56 233 MET B O 1
ATOM 4198 N N . MET B 1 234 ? -2.117 -1.078 11.203 1 94.62 234 MET B N 1
ATOM 4199 C CA . MET B 1 234 ? -0.883 -1.24 11.969 1 94.62 234 MET B CA 1
ATOM 4200 C C . MET B 1 234 ? -0.634 -0.03 12.859 1 94.62 234 MET B C 1
ATOM 4202 O O . MET B 1 234 ? -0.235 -0.178 14.016 1 94.62 234 MET B O 1
ATOM 4206 N N . MET B 1 235 ? -0.869 1.154 12.328 1 94 235 MET B N 1
ATOM 4207 C CA . MET B 1 235 ? -0.698 2.375 13.109 1 94 235 MET B CA 1
ATOM 4208 C C . MET B 1 235 ? -1.663 2.404 14.289 1 94 235 MET B C 1
ATOM 4210 O O . MET B 1 235 ? -1.275 2.76 15.406 1 94 235 MET B O 1
ATOM 4214 N N . CYS B 1 236 ? -2.857 2.027 13.992 1 95.5 236 CYS B N 1
ATOM 4215 C CA . CYS B 1 236 ? -3.865 1.992 15.047 1 95.5 236 CYS B CA 1
ATOM 4216 C C . CYS B 1 236 ? -3.471 1.017 16.156 1 95.5 236 CYS B C 1
ATOM 4218 O O . CYS B 1 236 ? -3.564 1.34 17.344 1 95.5 236 CYS B O 1
ATOM 4220 N N . ALA B 1 237 ? -3.045 -0.111 15.773 1 95.44 237 ALA B N 1
ATOM 4221 C CA . ALA B 1 237 ? -2.686 -1.159 16.719 1 95.44 237 ALA B CA 1
ATOM 4222 C C . ALA B 1 237 ? -1.53 -0.718 17.609 1 95.44 237 ALA B C 1
ATOM 4224 O O . ALA B 1 237 ? -1.362 -1.231 18.719 1 95.44 237 ALA B O 1
ATOM 4225 N N . ASN B 1 238 ? -0.764 0.225 17.156 1 92.12 238 ASN B N 1
ATOM 4226 C CA . ASN B 1 238 ? 0.456 0.594 17.859 1 92.12 238 ASN B CA 1
ATOM 4227 C C . ASN B 1 238 ? 0.394 2.031 18.375 1 92.12 238 ASN B C 1
ATOM 4229 O O . ASN B 1 238 ? 1.43 2.668 18.578 1 92.12 238 ASN B O 1
ATOM 4233 N N . SER B 1 239 ? -0.79 2.553 18.531 1 92.81 239 SER B N 1
ATOM 4234 C CA . SER B 1 239 ? -0.976 3.902 19.062 1 92.81 239 SER B CA 1
ATOM 4235 C C . SER B 1 239 ? -2.324 4.043 19.766 1 92.81 239 SER B C 1
ATOM 4237 O O . SER B 1 239 ? -3.072 3.07 19.875 1 92.81 239 SER B O 1
ATOM 4239 N N . ASP B 1 240 ? -2.619 5.281 20.188 1 94.88 240 ASP B N 1
ATOM 4240 C CA . ASP B 1 240 ? -3.904 5.562 20.828 1 94.88 240 ASP B CA 1
ATOM 4241 C C . ASP B 1 240 ? -4.906 6.109 19.812 1 94.88 240 ASP B C 1
ATOM 4243 O O . ASP B 1 240 ? -5.961 6.625 20.188 1 94.88 240 ASP B O 1
ATOM 4247 N N . SER B 1 241 ? -4.531 5.988 18.531 1 94.69 241 SER B N 1
ATOM 4248 C CA . SER B 1 241 ? -5.422 6.5 17.484 1 94.69 241 SER B CA 1
ATOM 4249 C C . SER B 1 241 ? -6.574 5.543 17.234 1 94.69 241 SER B C 1
ATOM 4251 O O . SER B 1 241 ? -6.422 4.324 17.359 1 94.69 241 SER B O 1
ATOM 4253 N N . LEU B 1 242 ? -7.684 6.152 16.828 1 95.94 242 LEU B N 1
ATOM 4254 C CA . LEU B 1 242 ? -8.859 5.375 16.453 1 95.94 242 LEU B CA 1
ATOM 4255 C C . LEU B 1 242 ? -9.008 5.316 14.93 1 95.94 242 LEU B C 1
ATOM 4257 O O . LEU B 1 242 ? -8.539 6.211 14.219 1 95.94 242 LEU B O 1
ATOM 4261 N N . MET B 1 243 ? -9.688 4.316 14.477 1 94.5 243 MET B N 1
ATOM 4262 C CA . MET B 1 243 ? -10.031 4.27 13.062 1 94.5 243 MET B CA 1
ATOM 4263 C C . MET B 1 243 ? -11.32 3.475 12.844 1 94.5 243 MET B C 1
ATOM 4265 O O . MET B 1 243 ? -11.68 2.637 13.672 1 94.5 243 MET B O 1
ATOM 4269 N N . LEU B 1 244 ? -11.977 3.74 11.758 1 92.56 244 LEU B N 1
ATOM 4270 C CA . LEU B 1 244 ? -13.125 2.949 11.328 1 92.56 244 LEU B CA 1
ATOM 4271 C C . LEU B 1 244 ? -12.68 1.73 10.531 1 92.56 244 LEU B C 1
ATOM 4273 O O . LEU B 1 244 ? -11.727 1.812 9.742 1 92.56 244 LEU B O 1
ATOM 4277 N N . ILE B 1 245 ? -13.406 0.646 10.758 1 92.56 245 ILE B N 1
ATOM 4278 C CA . ILE B 1 245 ? -13.094 -0.583 10.031 1 92.56 245 ILE B CA 1
ATOM 4279 C C . ILE B 1 245 ? -14.383 -1.34 9.727 1 92.56 245 ILE B C 1
ATOM 4281 O O . ILE B 1 245 ? -15.273 -1.426 10.578 1 92.56 245 ILE B O 1
ATOM 4285 N N . PRO B 1 246 ? -14.555 -1.798 8.508 1 91.25 246 PRO B N 1
ATOM 4286 C CA . PRO B 1 246 ? -15.695 -2.688 8.289 1 91.25 246 PRO B CA 1
ATOM 4287 C C . PRO B 1 246 ? -15.68 -3.906 9.203 1 91.25 246 PRO B C 1
ATOM 4289 O O . PRO B 1 246 ? -14.641 -4.539 9.375 1 91.25 246 PRO B O 1
ATOM 4292 N N . GLU B 1 247 ? -16.781 -4.277 9.688 1 92.62 247 GLU B N 1
ATOM 4293 C CA . GLU B 1 247 ? -16.891 -5.352 10.672 1 92.62 247 GLU B CA 1
ATOM 4294 C C . GLU B 1 247 ? -16.422 -6.68 10.094 1 92.62 247 GLU B C 1
ATOM 4296 O O . GLU B 1 247 ? -15.875 -7.52 10.812 1 92.62 247 GLU B O 1
ATOM 4301 N N . TYR B 1 248 ? -16.641 -6.898 8.852 1 89 248 TYR B N 1
ATOM 4302 C CA . TYR B 1 248 ? -16.281 -8.18 8.258 1 89 248 TYR B CA 1
ATOM 4303 C C . TYR B 1 248 ? -14.766 -8.398 8.305 1 89 248 TYR B C 1
ATOM 4305 O O . TYR B 1 248 ? -14.289 -9.516 8.078 1 89 248 TYR B O 1
ATOM 4313 N N . PHE B 1 249 ? -13.969 -7.418 8.633 1 89.38 249 PHE B N 1
ATOM 4314 C CA . PHE B 1 249 ? -12.523 -7.574 8.766 1 89.38 249 PHE B CA 1
ATOM 4315 C C . PHE B 1 249 ? -12.156 -7.922 10.203 1 89.38 249 PHE B C 1
ATOM 4317 O O . PHE B 1 249 ? -11.031 -8.352 10.469 1 89.38 249 PHE B O 1
ATOM 4324 N N . CYS B 1 250 ? -12.977 -7.715 11.141 1 92.12 250 CYS B N 1
ATOM 4325 C CA . CYS B 1 250 ? -12.641 -7.73 12.562 1 92.12 250 CYS B CA 1
ATOM 4326 C C . CYS B 1 250 ? -12.117 -9.102 12.984 1 92.12 250 CYS B C 1
ATOM 4328 O O . CYS B 1 250 ? -11.094 -9.195 13.664 1 92.12 250 CYS B O 1
ATOM 4330 N N . CYS B 1 251 ? -12.766 -10.117 12.539 1 85.81 251 CYS B N 1
ATOM 4331 C CA . CYS B 1 251 ? -12.406 -11.461 12.969 1 85.81 251 CYS B CA 1
ATOM 4332 C C . CYS B 1 251 ? -11 -11.828 12.492 1 85.81 251 CYS B C 1
ATOM 4334 O O . CYS B 1 251 ? -10.25 -12.477 13.219 1 85.81 251 CYS B O 1
ATOM 4336 N N . CYS B 1 252 ? -10.648 -11.383 11.336 1 85.75 252 CYS B N 1
ATOM 4337 C CA . CYS B 1 252 ? -9.344 -11.719 10.773 1 85.75 252 CYS B CA 1
ATOM 4338 C C . CYS B 1 252 ? -8.25 -10.852 11.391 1 85.75 252 CYS B C 1
ATOM 4340 O O . CYS B 1 252 ? -7.148 -11.344 11.656 1 85.75 252 CYS B O 1
ATOM 4342 N N . ILE B 1 253 ? -8.586 -9.672 11.664 1 89.88 253 ILE B N 1
ATOM 4343 C CA . ILE B 1 253 ? -7.59 -8.711 12.133 1 89.88 253 ILE B CA 1
ATOM 4344 C C . ILE B 1 253 ? -7.207 -9.023 13.578 1 89.88 253 ILE B C 1
ATOM 4346 O O . ILE B 1 253 ? -6.047 -8.875 13.961 1 89.88 253 ILE B O 1
ATOM 4350 N N . ASP B 1 254 ? -8.164 -9.391 14.32 1 89.19 254 ASP B N 1
ATOM 4351 C CA . ASP B 1 254 ? -7.922 -9.656 15.742 1 89.19 254 ASP B CA 1
ATOM 4352 C C . ASP B 1 254 ? -6.918 -10.789 15.922 1 89.19 254 ASP B C 1
ATOM 4354 O O . ASP B 1 254 ? -6.258 -10.883 16.969 1 89.19 254 ASP B O 1
ATOM 4358 N N . GLU B 1 255 ? -6.754 -11.617 14.945 1 86.12 255 GLU B N 1
ATOM 4359 C CA . GLU B 1 255 ? -5.793 -12.719 14.992 1 86.12 255 GLU B CA 1
ATOM 4360 C C . GLU B 1 255 ? -4.379 -12.227 14.695 1 86.12 255 GLU B C 1
ATOM 4362 O O . GLU B 1 255 ? -3.398 -12.867 15.086 1 86.12 255 GLU B O 1
ATOM 4367 N N . LEU B 1 256 ? -4.312 -11.125 14.109 1 88.94 256 LEU B N 1
ATOM 4368 C CA . LEU B 1 256 ? -3.021 -10.68 13.594 1 88.94 256 LEU B CA 1
ATOM 4369 C C . LEU B 1 256 ? -2.484 -9.508 14.422 1 88.94 256 LEU B C 1
ATOM 4371 O O . LEU B 1 256 ? -1.27 -9.336 14.539 1 88.94 256 LEU B O 1
ATOM 4375 N N . LEU B 1 257 ? -3.406 -8.695 14.914 1 93.19 257 LEU B N 1
ATOM 4376 C CA . LEU B 1 257 ? -3.016 -7.477 15.617 1 93.19 257 LEU B CA 1
ATOM 4377 C C . LEU B 1 257 ? -3.688 -7.395 16.984 1 93.19 257 LEU B C 1
ATOM 4379 O O . LEU B 1 257 ? -4.801 -7.895 17.156 1 93.19 257 LEU B O 1
ATOM 4383 N N . PRO B 1 258 ? -3.031 -6.789 17.922 1 95.12 258 PRO B N 1
ATOM 4384 C CA . PRO B 1 258 ? -3.611 -6.633 19.25 1 95.12 258 PRO B CA 1
ATOM 4385 C C . PRO B 1 258 ? -4.613 -5.484 19.328 1 95.12 258 PRO B C 1
ATOM 4387 O O . PRO B 1 258 ? -4.332 -4.453 19.953 1 95.12 258 PRO B O 1
ATOM 4390 N N . VAL B 1 259 ? -5.766 -5.754 18.812 1 97.38 259 VAL B N 1
ATOM 4391 C CA . VAL B 1 259 ? -6.77 -4.699 18.719 1 97.38 259 VAL B CA 1
ATOM 4392 C C . VAL B 1 259 ? -8.109 -5.219 19.234 1 97.38 259 VAL B C 1
ATOM 4394 O O . VAL B 1 259 ? -8.297 -6.43 19.391 1 97.38 259 VAL B O 1
ATOM 4397 N N . LYS B 1 260 ? -8.938 -4.305 19.578 1 97.44 260 LYS B N 1
ATOM 4398 C CA . LYS B 1 260 ? -10.328 -4.574 19.922 1 97.44 260 LYS B CA 1
ATOM 4399 C C . LYS B 1 260 ? -11.273 -3.666 19.141 1 97.44 260 LYS B C 1
ATOM 4401 O O . LYS B 1 260 ? -10.844 -2.689 18.531 1 97.44 260 LYS B O 1
ATOM 4406 N N . PHE B 1 261 ? -12.57 -4.016 19.188 1 97.88 261 PHE B N 1
ATOM 4407 C CA . PHE B 1 261 ? -13.523 -3.332 18.312 1 97.88 261 PHE B CA 1
ATOM 4408 C C . PHE B 1 261 ? -14.75 -2.895 19.109 1 97.88 261 PHE B C 1
ATOM 4410 O O . PHE B 1 261 ? -15.211 -3.617 20 1 97.88 261 PHE B O 1
ATOM 4417 N N . PHE B 1 262 ? -15.25 -1.776 18.797 1 98.06 262 PHE B N 1
ATOM 4418 C CA . PHE B 1 262 ? -16.438 -1.215 19.422 1 98.06 262 PHE B CA 1
ATOM 4419 C C . PHE B 1 262 ? -17.469 -0.799 18.375 1 98.06 262 PHE B C 1
ATOM 4421 O O . PHE B 1 262 ? -17.109 -0.511 17.234 1 98.06 262 PHE B O 1
ATOM 4428 N N . ASP B 1 263 ? -18.688 -0.767 18.844 1 96.38 263 ASP B N 1
ATOM 4429 C CA . ASP B 1 263 ? -19.688 -0.104 18.016 1 96.38 263 ASP B CA 1
ATOM 4430 C C . ASP B 1 263 ? -19.438 1.397 17.938 1 96.38 263 ASP B C 1
ATOM 4432 O O . ASP B 1 263 ? -18.922 1.999 18.875 1 96.38 263 ASP B O 1
ATOM 4436 N N . ILE B 1 264 ? -19.75 1.94 16.766 1 93.81 264 ILE B N 1
ATOM 4437 C CA . ILE B 1 264 ? -19.719 3.395 16.672 1 93.81 264 ILE B CA 1
ATOM 4438 C C . ILE B 1 264 ? -20.656 4.004 17.703 1 93.81 264 ILE B C 1
ATOM 4440 O O . ILE B 1 264 ? -21.828 3.639 17.781 1 93.81 264 ILE B O 1
ATOM 4444 N N . PRO B 1 265 ? -20.219 4.965 18.516 1 94.38 265 PRO B N 1
ATOM 4445 C CA . PRO B 1 265 ? -20.984 5.391 19.703 1 94.38 265 PRO B CA 1
ATOM 4446 C C . PRO B 1 265 ? -22.047 6.43 19.359 1 94.38 265 PRO B C 1
ATOM 4448 O O . PRO B 1 265 ? -22.516 7.145 20.25 1 94.38 265 PRO B O 1
ATOM 4451 N N . PHE B 1 266 ? -22.484 6.586 18.172 1 91.38 266 PHE B N 1
ATOM 4452 C CA . PHE B 1 266 ? -23.562 7.453 17.734 1 91.38 266 PHE B CA 1
ATOM 4453 C C . PHE B 1 266 ? -24.328 6.824 16.578 1 91.38 266 PHE B C 1
ATOM 4455 O O . PHE B 1 266 ? -23.844 5.883 15.945 1 91.38 266 PHE B O 1
ATOM 4462 N N .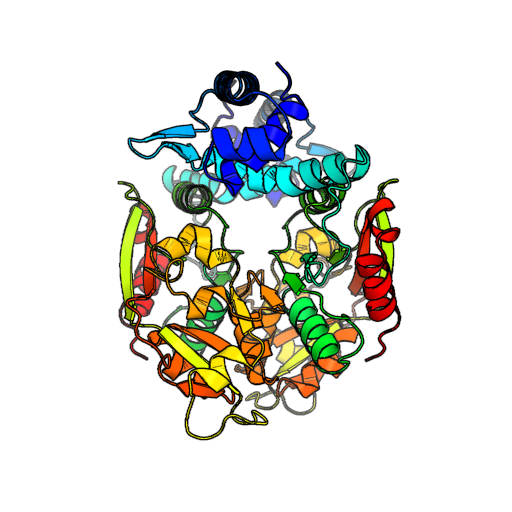 VAL B 1 267 ? -25.5 7.34 16.328 1 87.5 267 VAL B N 1
ATOM 4463 C CA . VAL B 1 267 ? -26.359 6.777 15.297 1 87.5 267 VAL B CA 1
ATOM 4464 C C . VAL B 1 267 ? -25.75 7.031 13.922 1 87.5 267 VAL B C 1
ATOM 4466 O O . VAL B 1 267 ? -25.297 8.141 13.633 1 87.5 267 VAL B O 1
ATOM 4469 N N . ASN B 1 268 ? -25.609 5.922 13.141 1 84.62 268 ASN B N 1
ATOM 4470 C CA . ASN B 1 268 ? -25.109 6.031 11.773 1 84.62 268 ASN B CA 1
ATOM 4471 C C . ASN B 1 268 ? -25.688 4.949 10.867 1 84.62 268 ASN B C 1
ATOM 4473 O O . ASN B 1 268 ? -26.25 3.965 11.359 1 84.62 268 ASN B O 1
ATOM 4477 N N . SER B 1 269 ? -25.703 5.191 9.617 1 82.12 269 SER B N 1
ATOM 4478 C CA . SER B 1 269 ? -26.172 4.211 8.648 1 82.12 269 SER B CA 1
ATOM 4479 C C . SER B 1 269 ? -25.062 3.799 7.684 1 82.12 269 SER B C 1
ATOM 4481 O O . SER B 1 269 ? -25.328 3.443 6.535 1 82.12 269 SER B O 1
ATOM 4483 N N . MET B 1 270 ? -23.828 3.92 8.148 1 83.38 270 MET B N 1
ATOM 4484 C CA . MET B 1 270 ? -22.688 3.613 7.285 1 83.38 270 MET B CA 1
ATOM 4485 C C . MET B 1 270 ? -22.547 2.107 7.09 1 83.38 270 MET B C 1
ATOM 4487 O O . MET B 1 270 ? -22.625 1.342 8.055 1 83.38 270 MET B O 1
ATOM 4491 N N . GLU B 1 271 ? -22.422 1.67 5.84 1 84.75 271 GLU B N 1
ATOM 4492 C CA . GLU B 1 271 ? -22.234 0.271 5.473 1 84.75 271 GLU B CA 1
ATOM 4493 C C . GLU B 1 271 ? -21.094 0.115 4.465 1 84.75 271 GLU B C 1
ATOM 4495 O O . GLU B 1 271 ? -20.906 0.973 3.598 1 84.75 271 GLU B O 1
ATOM 4500 N N . ALA B 1 272 ? -20.359 -0.926 4.656 1 87 272 ALA B N 1
ATOM 4501 C CA . ALA B 1 272 ? -19.281 -1.251 3.717 1 87 272 ALA B CA 1
ATOM 4502 C C . ALA B 1 272 ? -19.547 -2.582 3.021 1 87 272 ALA B C 1
ATOM 4504 O O . ALA B 1 272 ? -20.031 -3.533 3.646 1 87 272 ALA B O 1
ATOM 4505 N N . SER B 1 273 ? -19.297 -2.549 1.744 1 90 273 SER B N 1
ATOM 4506 C CA . SER B 1 273 ? -19.375 -3.785 0.972 1 90 273 SER B CA 1
ATOM 4507 C C . SER B 1 273 ? -18.094 -4.027 0.178 1 90 273 SER B C 1
ATOM 4509 O O . SER B 1 273 ? -17.453 -3.078 -0.28 1 90 273 SER B O 1
ATOM 4511 N N . LEU B 1 274 ? -17.75 -5.238 0.089 1 92.25 274 LEU B N 1
ATOM 4512 C CA . LEU B 1 274 ? -16.578 -5.668 -0.676 1 92.25 274 LEU B CA 1
ATOM 4513 C C . LEU B 1 274 ? -17 -6.543 -1.854 1 92.25 274 LEU B C 1
ATOM 4515 O O . LEU B 1 274 ? -17.781 -7.48 -1.691 1 92.25 274 LEU B O 1
ATOM 4519 N N . TYR B 1 275 ? -16.453 -6.176 -3.018 1 93.19 275 TYR B N 1
ATOM 4520 C CA . TYR B 1 275 ? -16.797 -6.918 -4.23 1 93.19 275 TYR B CA 1
ATOM 4521 C C . TYR B 1 275 ? -15.539 -7.477 -4.891 1 93.19 275 TYR B C 1
ATOM 4523 O O . TYR B 1 275 ? -14.445 -6.934 -4.727 1 93.19 275 TYR B O 1
ATOM 4531 N N . VAL B 1 276 ? -15.719 -8.523 -5.562 1 95.31 276 VAL B N 1
ATOM 4532 C CA . VAL B 1 276 ? -14.703 -9.055 -6.469 1 95.31 276 VAL B CA 1
ATOM 4533 C C . VAL B 1 276 ? -15.172 -8.898 -7.914 1 95.31 276 VAL B C 1
ATOM 4535 O O . VAL B 1 276 ? -16.344 -9.117 -8.219 1 95.31 276 VAL B O 1
ATOM 4538 N N . HIS B 1 277 ? -14.289 -8.438 -8.758 1 96.38 277 HIS B N 1
ATOM 4539 C CA . HIS B 1 277 ? -14.57 -8.211 -10.172 1 96.38 277 HIS B CA 1
ATOM 4540 C C . HIS B 1 277 ? -13.578 -8.961 -11.062 1 96.38 277 HIS B C 1
ATOM 4542 O O . HIS B 1 277 ? -12.391 -9.047 -10.734 1 96.38 277 HIS B O 1
ATOM 4548 N N . ALA B 1 278 ? -14.047 -9.445 -12.156 1 96 278 ALA B N 1
ATOM 4549 C CA . ALA B 1 278 ? -13.203 -10.094 -13.164 1 96 278 ALA B CA 1
ATOM 4550 C C . ALA B 1 278 ? -13.805 -9.938 -14.555 1 96 278 ALA B C 1
ATOM 4552 O O . ALA B 1 278 ? -15.016 -9.797 -14.711 1 96 278 ALA B O 1
ATOM 4553 N N . HIS B 1 279 ? -12.891 -9.867 -15.477 1 92.62 279 HIS B N 1
ATOM 4554 C CA . HIS B 1 279 ? -13.391 -9.914 -16.844 1 92.62 279 HIS B CA 1
ATOM 4555 C C . HIS B 1 279 ? -14.07 -11.25 -17.141 1 92.62 279 HIS B C 1
ATOM 4557 O O . HIS B 1 279 ? -13.602 -12.297 -16.703 1 92.62 279 HIS B O 1
ATOM 4563 N N . THR B 1 280 ? -15.078 -11.281 -17.969 1 88.5 280 THR B N 1
ATOM 4564 C CA . THR B 1 280 ? -15.867 -12.469 -18.25 1 88.5 280 THR B CA 1
ATOM 4565 C C . THR B 1 280 ? -15.008 -13.562 -18.875 1 88.5 280 THR B C 1
ATOM 4567 O O . THR B 1 280 ? -15.18 -14.742 -18.578 1 88.5 280 THR B O 1
ATOM 4570 N N . THR B 1 281 ? -14.078 -13.164 -19.609 1 82.88 281 THR B N 1
ATOM 4571 C CA . THR B 1 281 ? -13.234 -14.148 -20.281 1 82.88 281 THR B CA 1
ATOM 4572 C C . THR B 1 281 ? -12.203 -14.727 -19.312 1 82.88 281 THR B C 1
ATOM 4574 O O . THR B 1 281 ? -11.703 -15.828 -19.531 1 82.88 281 THR B O 1
ATOM 4577 N N . SER B 1 282 ? -11.828 -13.953 -18.297 1 83.12 282 SER B N 1
ATOM 4578 C CA . SER B 1 282 ? -10.867 -14.43 -17.297 1 83.12 282 SER B CA 1
ATOM 4579 C C . SER B 1 282 ? -11.43 -15.602 -16.5 1 83.12 282 SER B C 1
ATOM 4581 O O . SER B 1 282 ? -10.68 -16.438 -16 1 83.12 282 SER B O 1
ATOM 4583 N N . LEU B 1 283 ? -12.695 -15.68 -16.484 1 80.94 283 LEU B N 1
ATOM 4584 C CA . LEU B 1 283 ? -13.359 -16.75 -15.734 1 80.94 283 LEU B CA 1
ATOM 4585 C C . LEU B 1 283 ? -13.172 -18.094 -16.422 1 80.94 283 LEU B C 1
ATOM 4587 O O . LEU B 1 283 ? -13.312 -19.141 -15.797 1 80.94 283 LEU B O 1
ATOM 4591 N N . LYS B 1 284 ? -12.867 -18.016 -17.641 1 78.62 284 LYS B N 1
ATOM 4592 C CA . LYS B 1 284 ? -12.664 -19.25 -18.391 1 78.62 284 LYS B CA 1
ATOM 4593 C C . LYS B 1 284 ? -11.297 -19.844 -18.078 1 78.62 284 LYS B C 1
ATOM 4595 O O . LYS B 1 284 ? -11.07 -21.031 -18.328 1 78.62 284 LYS B O 1
ATOM 4600 N N . ASP B 1 285 ? -10.422 -18.969 -17.625 1 81.56 285 ASP B N 1
ATOM 4601 C CA . ASP B 1 285 ? -9.133 -19.453 -17.156 1 81.56 285 ASP B CA 1
ATOM 4602 C C . ASP B 1 285 ? -9.289 -20.25 -15.867 1 81.56 285 ASP B C 1
ATOM 4604 O O . ASP B 1 285 ? -9.766 -19.734 -14.859 1 81.56 285 ASP B O 1
ATOM 4608 N N . ALA B 1 286 ? -8.891 -21.484 -15.875 1 80.06 286 ALA B N 1
ATOM 4609 C CA . ALA B 1 286 ? -9.109 -22.391 -14.758 1 80.06 286 ALA B CA 1
ATOM 4610 C C . ALA B 1 286 ? -8.438 -21.891 -13.492 1 80.06 286 ALA B C 1
ATOM 4612 O O . ALA B 1 286 ? -8.977 -22.031 -12.391 1 80.06 286 ALA B O 1
ATOM 4613 N N . SER B 1 287 ? -7.312 -21.344 -13.648 1 83.44 287 SER B N 1
ATOM 4614 C CA . SER B 1 287 ? -6.59 -20.844 -12.484 1 83.44 287 SER B CA 1
ATOM 4615 C C . SER B 1 287 ? -7.309 -19.656 -11.859 1 83.44 287 SER B C 1
ATOM 4617 O O . SER B 1 287 ? -7.508 -19.609 -10.641 1 83.44 287 SER B O 1
ATOM 4619 N N . VAL B 1 288 ? -7.746 -18.766 -12.672 1 87.31 288 VAL B N 1
ATOM 4620 C CA . VAL B 1 288 ? -8.43 -17.562 -12.203 1 87.31 288 VAL B CA 1
ATOM 4621 C C . VAL B 1 288 ? -9.805 -17.938 -11.656 1 87.31 288 VAL B C 1
ATOM 4623 O O . VAL B 1 288 ? -10.18 -17.5 -10.562 1 87.31 288 VAL B O 1
ATOM 4626 N N . GLY B 1 289 ? -10.453 -18.734 -12.469 1 85.75 289 GLY B N 1
ATOM 4627 C CA . GLY B 1 289 ? -11.758 -19.188 -12.016 1 85.75 289 GLY B CA 1
ATOM 4628 C C . GLY B 1 289 ? -11.711 -19.969 -10.719 1 85.75 289 GLY B C 1
ATOM 4629 O O . GLY B 1 289 ? -12.547 -19.797 -9.836 1 85.75 289 GLY B O 1
ATOM 4630 N N . GLY B 1 290 ? -10.766 -20.859 -10.656 1 84.19 290 GLY B N 1
ATOM 4631 C CA . GLY B 1 290 ? -10.578 -21.625 -9.438 1 84.19 290 GLY B CA 1
ATOM 4632 C C . GLY B 1 290 ? -10.281 -20.766 -8.227 1 84.19 290 GLY B C 1
ATOM 4633 O O . GLY B 1 290 ? -10.852 -20.969 -7.152 1 84.19 290 GLY B O 1
ATOM 4634 N N . PHE B 1 291 ? -9.43 -19.828 -8.398 1 88.31 291 PHE B N 1
ATOM 4635 C CA . PHE B 1 291 ? -9.062 -18.938 -7.309 1 88.31 291 PHE B CA 1
ATOM 4636 C C . PHE B 1 291 ? -10.25 -18.078 -6.883 1 88.31 291 PHE B C 1
ATOM 4638 O O . PHE B 1 291 ? -10.477 -17.875 -5.688 1 88.31 291 PHE B O 1
ATOM 4645 N N . LEU B 1 292 ? -11.008 -17.625 -7.84 1 88.88 292 LEU B N 1
ATOM 4646 C CA . LEU B 1 292 ? -12.203 -16.828 -7.555 1 88.88 292 LEU B CA 1
ATOM 4647 C C . LEU B 1 292 ? -13.195 -17.625 -6.727 1 88.88 292 LEU B C 1
ATOM 4649 O O . LEU B 1 292 ? -13.812 -17.094 -5.797 1 88.88 292 LEU B O 1
ATOM 4653 N N . ASN B 1 293 ? -13.305 -18.844 -7.051 1 85.5 293 ASN B N 1
ATOM 4654 C CA . ASN B 1 293 ? -14.203 -19.703 -6.305 1 85.5 293 ASN B CA 1
ATOM 4655 C C . ASN B 1 293 ? -13.75 -19.875 -4.859 1 85.5 293 ASN B C 1
ATOM 4657 O O . ASN B 1 293 ? -14.578 -19.938 -3.945 1 85.5 293 ASN B O 1
ATOM 4661 N N . VAL B 1 294 ? -12.547 -19.953 -4.68 1 85.12 294 VAL B N 1
ATOM 4662 C CA . VAL B 1 294 ? -12 -20.078 -3.334 1 85.12 294 VAL B CA 1
ATOM 4663 C C . VAL B 1 294 ? -12.297 -18.828 -2.518 1 85.12 294 VAL B C 1
ATOM 4665 O O . VAL B 1 294 ? -12.742 -18.922 -1.371 1 85.12 294 VAL B O 1
ATOM 4668 N N . ILE B 1 295 ? -12.109 -17.672 -3.084 1 88.38 295 ILE B N 1
ATOM 4669 C CA . ILE B 1 295 ? -12.305 -16.406 -2.385 1 88.38 295 ILE B CA 1
ATOM 4670 C C . ILE B 1 295 ? -13.781 -16.234 -2.043 1 88.38 295 ILE B C 1
ATOM 4672 O O . ILE B 1 295 ? -14.125 -15.781 -0.947 1 88.38 295 ILE B O 1
ATOM 4676 N N . ARG B 1 296 ? -14.617 -16.594 -2.926 1 88.25 296 ARG B N 1
ATOM 4677 C CA . ARG B 1 296 ? -16.047 -16.391 -2.76 1 88.25 296 ARG B CA 1
ATOM 4678 C C . ARG B 1 296 ? -16.609 -17.312 -1.683 1 88.25 296 ARG B C 1
ATOM 4680 O O . ARG B 1 296 ? -17.625 -17 -1.057 1 88.25 296 ARG B O 1
ATOM 4687 N N . ASN B 1 297 ? -15.891 -18.375 -1.438 1 82.88 297 ASN B N 1
ATOM 4688 C CA . ASN B 1 297 ? -16.422 -19.359 -0.507 1 82.88 297 ASN B CA 1
ATOM 4689 C C . ASN B 1 297 ? -15.648 -19.375 0.806 1 82.88 297 ASN B C 1
ATOM 4691 O O . ASN B 1 297 ? -15.844 -20.281 1.635 1 82.88 297 ASN B O 1
ATOM 4695 N N . TYR B 1 298 ? -14.781 -18.422 0.821 1 77.62 298 TYR B N 1
ATOM 4696 C CA . TYR B 1 298 ? -14 -18.391 2.051 1 77.62 298 TYR B CA 1
ATOM 4697 C C . TYR B 1 298 ? -14.773 -17.703 3.172 1 77.62 298 TYR B C 1
ATOM 4699 O O . TYR B 1 298 ? -15.352 -16.641 2.973 1 77.62 298 TYR B O 1
ATOM 4707 N N . ASN B 1 299 ? -15.055 -18.359 4.215 1 64.62 299 ASN B N 1
ATOM 4708 C CA . ASN B 1 299 ? -15.711 -17.828 5.402 1 64.62 299 ASN B CA 1
ATOM 4709 C C . ASN B 1 299 ? -14.711 -17.594 6.531 1 64.62 299 ASN B C 1
ATOM 4711 O O . ASN B 1 299 ? -13.828 -18.406 6.766 1 64.62 299 ASN B O 1
ATOM 4715 N N . CYS B 1 300 ? -14.562 -16.328 6.965 1 59.59 300 CYS B N 1
ATOM 4716 C CA . CYS B 1 300 ? -13.734 -16.078 8.141 1 59.59 300 CYS B CA 1
ATOM 4717 C C . CYS B 1 300 ? -14.281 -16.812 9.359 1 59.59 300 CYS B C 1
ATOM 4719 O O . CYS B 1 300 ? -15.5 -16.953 9.5 1 59.59 300 CYS B O 1
#

pLDDT: mean 77.39, std 18.17, range [31.11, 98.06]

Radius of gyration: 25.45 Å; Cα contacts (8 Å, |Δi|>4): 1032; chains: 2; bounding box: 60×67×70 Å